Protein 6IZC (pdb70)

Nearest PDB structures (foldseek):
  6izc-assembly2_B  TM=1.003E+00  e=6.088E-53  Vibrio parahaemolyticus
  6izd-assembly1_A  TM=1.001E+00  e=1.916E-51  Vibrio parahaemolyticus
  1g6a-assembly1_A  TM=9.869E-01  e=2.878E-35  Pseudomonas aeruginosa
  8j6y-assembly1_A-2  TM=9.855E-01  e=6.436E-35  Pseudomonas aeruginosa
  4b88-assembly1_A  TM=9.700E-01  e=1.076E-33  synthetic construct

Solvent-accessible surface area: 22459 Å² total; per-residue (Å²): 163,40,68,74,28,0,35,15,6,15,136,28,17,93,15,70,0,0,0,4,14,40,2,19,67,64,109,100,144,72,62,19,88,1,116,60,78,1,9,0,0,13,0,0,2,4,4,1,1,0,5,0,0,19,36,22,62,62,68,169,29,102,77,100,16,72,19,153,4,40,117,221,81,38,40,100,134,5,38,39,0,76,166,31,43,62,92,74,10,92,0,13,67,0,0,67,3,0,0,31,42,12,0,10,8,0,1,15,15,0,0,99,71,16,55,11,21,176,22,0,27,132,21,0,92,88,35,60,8,180,24,0,64,4,50,33,71,5,60,144,1,34,39,13,108,60,78,34,115,97,1,6,0,9,0,27,11,4,3,61,5,5,28,24,0,17,84,68,135,25,2,44,165,116,1,48,49,48,0,75,77,10,0,60,68,4,128,53,0,92,67,0,0,57,65,16,37,36,204,55,21,43,15,0,0,1,4,3,36,9,86,83,8,0,23,0,0,3,0,6,0,44,56,164,147,25,118,26,0,0,1,0,0,0,0,6,65,10,155,50,42,90,94,14,33,25,52,9,0,14,36,0,0,13,40,6,4,68,128,8,148,162,51,177,46,83,81,9,0,34,15,6,15,130,39,19,103,17,57,0,0,0,4,14,38,2,19,67,65,110,102,146,82,64,21,92,1,114,62,77,1,10,0,0,14,0,0,1,4,3,1,1,0,4,0,0,23,31,22,65,59,68,160,30,113,100,112,18,78,18,163,3,43,117,224,79,34,36,103,133,2,48,44,0,67,168,37,38,66,102,72,12,104,0,18,53,0,0,65,3,0,0,24,46,11,0,10,7,0,2,14,14,0,0,98,74,16,56,12,21,178,19,0,27,134,17,0,95,88,34,60,9,181,25,0,59,4,51,36,71,5,57,144,1,34,36,12,111,69,79,36,107,98,1,7,0,9,0,26,11,4,3,62,5,5,28,25,0,18,84,68,136,24,3,38,152,130,5,47,48,51,0,76,78,9,0,60,70,6,128,50,0,95,54,0,0,56,65,14,38,38,203,54,21,42,15,0,0,1,4,3,36,9,88,90,8,0,20,0,0,3,0,7,0,42,56,163,145,24,119,26,0,0,1,0,0,0,0,3,47,9,155,49,41,91,93,14,33,24,52,8,0,14,38,0,0,13,40,5,4,67,130,8,148,163,53

Secondary structure (DSSP, 8-state):
-HHHHHHHHHHHHTSEEEEEEEETTTTEEEEESTTS-EE-GGGGHHHHHHHHHHHHHTTSS-TT-EEE--GGG--SS-TTGGG-TT-EEEHHHHHHHHHHH--HHHHHHHHHHHT-HHHHHHHHHHTT-SS-B--S-TTGGGG--TT--TTEE-HHHHHHHHHHHHHSSSS-HHHHHHHHHHHHT--S-TTTGGGGPPTT-EEEEEEEEETTTEEEEEEEEEETTEEEEEEEEEEES----HHHHHHHHHHHHHHHHHTTTT-/-HHHHHHHHHHHHTSEEEEEEEETTTTEEEEESTTS-EE-GGGGHHHHHHHHHHHHHTTSS-TT-EEE--GGG--SS-TTGGG-TT-EEEHHHHHHHHHHH--HHHHHHHHHHHT-HHHHHHHHHHTT-SS-B--S-TTGGGG--TT--TTEE-HHHHHHHHHHHHHSSSS-HHHHHHHHHHHHT--S-TTTGGGGPPTT-EEEEEEEEETTTEEEEEEEEEETTEEEEEEEEEEES----HHHHHHHHHHHHHHHHHTTTT-

Structure (mmCIF, N/CA/C/O backbone):
data_6IZC
#
_entry.id   6IZC
#
_cell.length_a   40.467
_cell.length_b   97.741
_cell.length_c   65.008
_cell.angle_alpha   90.00
_cell.angle_beta   92.36
_cell.angle_gamma   90.00
#
_symmetry.space_group_name_H-M   'P 1 21 1'
#
loop_
_entity.id
_entity.type
_entity.pdbx_description
1 polymer Beta-lactamase
2 non-polymer 'SULFATE ION'
3 non-polymer 'PENTAETHYLENE GLYCOL'
4 water water
#
loop_
_atom_site.group_PDB
_atom_site.id
_atom_site.type_symbol
_atom_site.label_atom_id
_atom_site.label_alt_id
_atom_site.label_comp_id
_atom_site.label_asym_id
_atom_site.label_entity_id
_atom_site.label_seq_id
_atom_site.pdbx_PDB_ins_code
_atom_site.Cartn_x
_atom_site.Cartn_y
_atom_site.Cartn_z
_atom_site.occupancy
_atom_site.B_iso_or_equiv
_atom_site.auth_seq_id
_atom_site.auth_comp_id
_atom_site.auth_asym_id
_atom_site.auth_atom_id
_atom_site.pdbx_PDB_model_num
ATOM 1 N N . LYS A 1 7 ? -21.081 -21.557 4.124 1.00 39.56 29 LYS A N 1
ATOM 2 C CA . LYS A 1 7 ? -21.438 -20.275 3.519 1.00 38.05 29 LYS A CA 1
ATOM 3 C C . LYS A 1 7 ? -20.825 -19.078 4.266 1.00 37.28 29 LYS A C 1
ATOM 4 O O . LYS A 1 7 ? -21.106 -18.836 5.446 1.00 35.59 29 LYS A O 1
ATOM 10 N N . LEU A 1 8 ? -20.014 -18.325 3.530 1.00 31.08 30 LEU A N 1
ATOM 11 C CA . LEU A 1 8 ? -19.295 -17.138 3.974 1.00 30.08 30 LEU A CA 1
ATOM 12 C C . LEU A 1 8 ? -20.221 -15.997 4.402 1.00 29.86 30 LEU A C 1
ATOM 13 O O . LEU A 1 8 ? -19.945 -15.336 5.410 1.00 27.05 30 LEU A O 1
ATOM 18 N N . ASN A 1 9 ? -21.333 -15.789 3.660 1.00 27.24 31 ASN A N 1
ATOM 19 C CA . ASN A 1 9 ? -22.298 -14.726 3.948 1.00 26.41 31 ASN A CA 1
ATOM 20 C C . ASN A 1 9 ? -22.859 -14.857 5.364 1.00 28.34 31 ASN A C 1
ATOM 21 O O . ASN A 1 9 ? -22.889 -13.874 6.116 1.00 26.18 31 ASN A O 1
ATOM 26 N N . GLU A 1 10 ? -23.319 -16.075 5.717 1.00 25.54 32 GLU A N 1
ATOM 27 C CA . GLU A 1 10 ? -23.873 -16.361 7.036 1.00 24.60 32 GLU A CA 1
ATOM 28 C C . GLU A 1 10 ? -22.828 -16.188 8.132 1.00 24.58 32 GLU A C 1
ATOM 29 O O . GLU A 1 10 ? -23.122 -15.573 9.160 1.00 23.11 32 GLU A O 1
ATOM 35 N N . ASP A 1 11 ? -21.591 -16.678 7.892 1.00 21.64 33 ASP A N 1
ATOM 36 C CA . ASP A 1 11 ? -20.504 -16.539 8.855 1.00 20.71 33 ASP A CA 1
ATOM 37 C C . ASP A 1 11 ? -20.206 -15.074 9.117 1.00 19.94 33 ASP A C 1
ATOM 38 O O . ASP A 1 11 ? -20.167 -14.659 10.269 1.00 19.34 33 ASP A O 1
ATOM 43 N N . ILE A 1 12 ? -20.067 -14.274 8.043 1.00 18.10 34 ILE A N 1
ATOM 44 C CA . ILE A 1 12 ? -19.753 -12.861 8.224 1.00 17.13 34 ILE A CA 1
ATOM 45 C C . ILE A 1 12 ? -20.909 -12.126 8.893 1.00 21.07 34 ILE A C 1
ATOM 46 O O . ILE A 1 12 ? -20.655 -11.296 9.762 1.00 20.61 34 ILE A O 1
ATOM 51 N N . SER A 1 13 ? -22.183 -12.486 8.579 1.00 19.23 35 SER A N 1
ATOM 52 C CA . SER A 1 13 ? -23.294 -11.815 9.248 1.00 19.48 35 SER A CA 1
ATOM 53 C C . SER A 1 13 ? -23.336 -12.116 10.752 1.00 21.19 35 SER A C 1
ATOM 54 O O . SER A 1 13 ? -23.643 -11.227 11.536 1.00 20.35 35 SER A O 1
ATOM 57 N N . LEU A 1 14 ? -22.948 -13.347 11.155 1.00 20.22 36 LEU A N 1
ATOM 58 C CA . LEU A 1 14 ? -22.886 -13.726 12.568 1.00 19.48 36 LEU A CA 1
ATOM 59 C C . LEU A 1 14 ? -21.749 -13.000 13.287 1.00 22.33 36 LEU A C 1
ATOM 60 O O . LEU A 1 14 ? -21.943 -12.505 14.398 1.00 21.38 36 LEU A O 1
ATOM 65 N N . ILE A 1 15 ? -20.577 -12.920 12.639 1.00 19.04 37 ILE A N 1
ATOM 66 C CA . ILE A 1 15 ? -19.411 -12.224 13.181 1.00 18.46 37 ILE A CA 1
ATOM 67 C C . ILE A 1 15 ? -19.775 -10.763 13.341 1.00 21.07 37 ILE A C 1
ATOM 68 O O . ILE A 1 15 ? -19.568 -10.176 14.403 1.00 21.43 37 ILE A O 1
ATOM 73 N N . GLU A 1 16 ? -20.368 -10.182 12.279 1.00 19.88 38 GLU A N 1
ATOM 74 C CA . GLU A 1 16 ? -20.822 -8.807 12.310 1.00 20.12 38 GLU A CA 1
ATOM 75 C C . GLU A 1 16 ? -21.798 -8.539 13.485 1.00 25.86 38 GLU A C 1
ATOM 76 O O . GLU A 1 16 ? -21.613 -7.533 14.169 1.00 27.27 38 GLU A O 1
ATOM 82 N N . LYS A 1 17 ? -22.743 -9.477 13.797 1.00 22.69 39 LYS A N 1
ATOM 83 C CA . LYS A 1 17 ? -23.697 -9.368 14.915 1.00 22.70 39 LYS A CA 1
ATOM 84 C C . LYS A 1 17 ? -23.010 -9.369 16.301 1.00 30.02 39 LYS A C 1
ATOM 85 O O . LYS A 1 17 ? -23.522 -8.767 17.258 1.00 31.33 39 LYS A O 1
ATOM 91 N N . GLN A 1 18 ? -21.872 -10.051 16.408 1.00 27.53 40 GLN A N 1
ATOM 92 C CA . GLN A 1 18 ? -21.126 -10.092 17.667 1.00 27.85 40 GLN A CA 1
ATOM 93 C C . GLN A 1 18 ? -20.447 -8.745 17.923 1.00 34.49 40 GLN A C 1
ATOM 94 O O . GLN A 1 18 ? -20.477 -8.245 19.054 1.00 34.87 40 GLN A O 1
ATOM 100 N N . THR A 1 19 ? -19.866 -8.152 16.859 1.00 32.35 41 THR A N 1
ATOM 101 C CA . THR A 1 19 ? -19.146 -6.871 16.907 1.00 32.75 41 THR A CA 1
ATOM 102 C C . THR A 1 19 ? -20.069 -5.682 17.099 1.00 38.11 41 THR A C 1
ATOM 103 O O . THR A 1 19 ? -19.576 -4.611 17.447 1.00 39.44 41 THR A O 1
ATOM 107 N N . SER A 1 20 ? -21.374 -5.816 16.740 1.00 33.62 42 SER A N 1
ATOM 108 C CA . SER A 1 20 ? -22.359 -4.724 16.751 1.00 32.88 42 SER A CA 1
ATOM 109 C C . SER A 1 20 ? -21.942 -3.574 15.773 1.00 30.92 42 SER A C 1
ATOM 110 O O . SER A 1 20 ? -22.431 -2.440 15.866 1.00 31.19 42 SER A O 1
ATOM 113 N N . GLY A 1 21 ? -21.069 -3.904 14.820 1.00 23.45 43 GLY A N 1
ATOM 114 C CA . GLY A 1 21 ? -20.590 -2.959 13.818 1.00 21.34 43 GLY A CA 1
ATOM 115 C C . GLY A 1 21 ? -20.956 -3.362 12.408 1.00 20.97 43 GLY A C 1
ATOM 116 O O . GLY A 1 21 ? -21.950 -4.067 12.198 1.00 18.99 43 GLY A O 1
ATOM 117 N N . ARG A 1 22 ? -20.176 -2.879 11.429 1.00 15.32 44 ARG A N 1
ATOM 118 C CA . ARG A 1 22 ? -20.394 -3.199 10.015 1.00 13.20 44 ARG A CA 1
ATOM 119 C C . ARG A 1 22 ? -19.103 -3.777 9.460 1.00 11.99 44 ARG A C 1
ATOM 120 O O . ARG A 1 22 ? -17.995 -3.250 9.688 1.00 12.60 44 ARG A O 1
ATOM 128 N N . ILE A 1 23 ? -19.256 -4.848 8.697 1.00 10.77 45 ILE A N 1
ATOM 129 C CA . ILE A 1 23 ? -18.118 -5.512 8.045 1.00 11.23 45 ILE A CA 1
ATOM 130 C C . ILE A 1 23 ? -18.381 -5.509 6.529 1.00 13.82 45 ILE A C 1
ATOM 131 O O . ILE A 1 23 ? -19.506 -5.762 6.080 1.00 13.40 45 ILE A O 1
ATOM 136 N N . GLY A 1 24 ? -17.342 -5.205 5.763 1.00 9.69 46 GLY A N 1
ATOM 137 C CA . GLY A 1 24 ? -17.408 -5.199 4.305 1.00 9.64 46 GLY A CA 1
ATOM 138 C C . GLY A 1 24 ? -16.289 -6.024 3.734 1.00 11.84 46 GLY A C 1
ATOM 139 O O . GLY A 1 24 ? -15.135 -5.894 4.146 1.00 11.83 46 GLY A O 1
ATOM 140 N N . VAL A 1 25 ? -16.626 -6.934 2.820 1.00 10.79 47 VAL A N 1
ATOM 141 C CA . VAL A 1 25 ? -15.633 -7.808 2.224 1.00 10.47 47 VAL A CA 1
ATOM 142 C C . VAL A 1 25 ? -15.824 -7.833 0.722 1.00 12.10 47 VAL A C 1
ATOM 143 O O . VAL A 1 25 ? -16.954 -7.813 0.249 1.00 11.18 47 VAL A O 1
ATOM 147 N N . SER A 1 26 ? -14.729 -7.946 -0.036 1.00 9.91 48 SER A N 1
ATOM 148 C CA . SER A 1 26 ? -14.866 -8.155 -1.479 1.00 9.85 48 SER A CA 1
ATOM 149 C C . SER A 1 26 ? -13.720 -9.033 -1.921 1.00 12.72 48 SER A C 1
ATOM 150 O O . SER A 1 26 ? -12.599 -8.881 -1.427 1.00 10.72 48 SER A O 1
ATOM 153 N N . VAL A 1 27 ? -13.997 -9.962 -2.856 1.00 11.86 49 VAL A N 1
ATOM 154 C CA . VAL A 1 27 ? -12.976 -10.845 -3.402 1.00 10.87 49 VAL A CA 1
ATOM 155 C C . VAL A 1 27 ? -13.175 -10.908 -4.909 1.00 13.75 49 VAL A C 1
ATOM 156 O O . VAL A 1 27 ? -14.303 -11.077 -5.371 1.00 13.49 49 VAL A O 1
ATOM 160 N N . TRP A 1 28 ? -12.092 -10.788 -5.651 1.00 11.17 50 TRP A N 1
ATOM 161 C CA . TRP A 1 28 ? -12.118 -11.019 -7.097 1.00 11.63 50 TRP A CA 1
ATOM 162 C C . TRP A 1 28 ? -10.952 -11.958 -7.396 1.00 13.53 50 TRP A C 1
ATOM 163 O O . TRP A 1 28 ? -9.780 -11.574 -7.315 1.00 12.34 50 TRP A O 1
ATOM 174 N N . ASP A 1 29 ? -11.287 -13.190 -7.745 1.00 13.02 51 ASP A N 1
ATOM 175 C CA . ASP A 1 29 ? -10.299 -14.202 -8.060 1.00 12.80 51 ASP A CA 1
ATOM 176 C C . ASP A 1 29 ? -10.108 -14.168 -9.578 1.00 14.95 51 ASP A C 1
ATOM 177 O O . ASP A 1 29 ? -11.052 -14.496 -10.292 1.00 14.44 51 ASP A O 1
ATOM 182 N N . THR A 1 30 ? -8.917 -13.728 -10.082 1.00 12.98 52 THR A N 1
ATOM 183 C CA . THR A 1 30 ? -8.711 -13.593 -11.539 1.00 13.10 52 THR A CA 1
ATOM 184 C C . THR A 1 30 ? -8.307 -14.910 -12.192 1.00 16.65 52 THR A C 1
ATOM 185 O O . THR A 1 30 ? -8.165 -14.971 -13.420 1.00 16.61 52 THR A O 1
ATOM 189 N N . GLN A 1 31 ? -8.087 -15.951 -11.375 1.00 14.09 53 GLN A N 1
ATOM 190 C CA . GLN A 1 31 ? -7.800 -17.274 -11.926 1.00 14.59 53 GLN A CA 1
ATOM 191 C C . GLN A 1 31 ? -9.125 -17.888 -12.380 1.00 18.69 53 GLN A C 1
ATOM 192 O O . GLN A 1 31 ? -9.215 -18.412 -13.499 1.00 20.67 53 GLN A O 1
ATOM 198 N N . THR A 1 32 ? -10.147 -17.835 -11.500 1.00 16.57 54 THR A N 1
ATOM 199 C CA . THR A 1 32 ? -11.470 -18.427 -11.750 1.00 17.09 54 THR A CA 1
ATOM 200 C C . THR A 1 32 ? -12.458 -17.435 -12.330 1.00 21.93 54 THR A C 1
ATOM 201 O O . THR A 1 32 ? -13.525 -17.852 -12.777 1.00 23.76 54 THR A O 1
ATOM 205 N N . ASP A 1 33 ? -12.150 -16.119 -12.247 1.00 19.51 55 ASP A N 1
ATOM 206 C CA . ASP A 1 33 ? -12.993 -14.985 -12.673 1.00 20.30 55 ASP A CA 1
ATOM 207 C C . ASP A 1 33 ? -14.230 -14.819 -11.753 1.00 26.60 55 ASP A C 1
ATOM 208 O O . ASP A 1 33 ? -15.174 -14.100 -12.078 1.00 30.27 55 ASP A O 1
ATOM 213 N N . GLU A 1 34 ? -14.181 -15.428 -10.575 1.00 19.47 56 GLU A N 1
ATOM 214 C CA . GLU A 1 34 ? -15.262 -15.384 -9.611 1.00 18.12 56 GLU A CA 1
ATOM 215 C C . GLU A 1 34 ? -15.135 -14.135 -8.759 1.00 20.84 56 GLU A C 1
ATOM 216 O O . GLU A 1 34 ? -14.027 -13.782 -8.340 1.00 17.65 56 GLU A O 1
ATOM 222 N N . ARG A 1 35 ? -16.287 -13.503 -8.486 1.00 17.76 57 ARG A N 1
ATOM 223 C CA A ARG A 1 35 ? -16.368 -12.331 -7.625 0.50 17.26 57 ARG A CA 1
ATOM 224 C CA B ARG A 1 35 ? -16.395 -12.315 -7.634 0.50 17.16 57 ARG A CA 1
ATOM 225 C C . ARG A 1 35 ? -17.402 -12.585 -6.553 1.00 21.47 57 ARG A C 1
ATOM 226 O O . ARG A 1 35 ? -18.450 -13.201 -6.820 1.00 20.54 57 ARG A O 1
ATOM 241 N N . TRP A 1 36 ? -17.115 -12.116 -5.341 1.00 16.44 58 TRP A N 1
ATOM 242 C CA . TRP A 1 36 ? -18.037 -12.283 -4.229 1.00 18.40 58 TRP A CA 1
ATOM 243 C C . TRP A 1 36 ? -17.863 -11.063 -3.327 1.00 18.21 58 TRP A C 1
ATOM 244 O O . TRP A 1 36 ? -16.750 -10.537 -3.202 1.00 17.51 58 TRP A O 1
ATOM 255 N N . ASP A 1 37 ? -18.951 -10.618 -2.691 1.00 14.24 59 ASP A N 1
ATOM 256 C CA . ASP A 1 37 ? -18.843 -9.528 -1.724 1.00 12.62 59 ASP A CA 1
ATOM 257 C C . ASP A 1 37 ? -19.900 -9.596 -0.628 1.00 16.01 59 ASP A C 1
ATOM 258 O O . ASP A 1 37 ? -20.942 -10.225 -0.795 1.00 16.03 59 ASP A O 1
ATOM 263 N N . TYR A 1 38 ? -19.609 -8.930 0.488 1.00 13.74 60 TYR A N 1
ATOM 264 C CA . TYR A 1 38 ? -20.513 -8.741 1.618 1.00 13.63 60 TYR A CA 1
ATOM 265 C C . TYR A 1 38 ? -20.466 -7.240 1.889 1.00 14.17 60 TYR A C 1
ATOM 266 O O . TYR A 1 38 ? -19.401 -6.732 2.202 1.00 12.42 60 TYR A O 1
ATOM 275 N N . ARG A 1 39 ? -21.586 -6.520 1.696 1.00 12.68 61 ARG A N 1
ATOM 276 C CA . ARG A 1 39 ? -21.630 -5.044 1.799 1.00 11.33 61 ARG A CA 1
ATOM 277 C C . ARG A 1 39 ? -20.550 -4.408 0.872 1.00 12.25 61 ARG A C 1
ATOM 278 O O . ARG A 1 39 ? -19.992 -3.374 1.202 1.00 12.53 61 ARG A O 1
ATOM 286 N N . GLY A 1 40 ? -20.318 -5.018 -0.296 1.00 12.41 62 GLY A N 1
ATOM 287 C CA . GLY A 1 40 ? -19.275 -4.591 -1.219 1.00 12.02 62 GLY A CA 1
ATOM 288 C C . GLY A 1 40 ? -19.388 -3.188 -1.776 1.00 12.82 62 GLY A C 1
ATOM 289 O O . GLY A 1 40 ? -18.371 -2.590 -2.148 1.00 12.06 62 GLY A O 1
ATOM 290 N N . ASP A 1 41 ? -20.619 -2.652 -1.813 1.00 11.76 63 ASP A N 1
ATOM 291 C CA . ASP A 1 41 ? -20.848 -1.302 -2.331 1.00 11.69 63 ASP A CA 1
ATOM 292 C C . ASP A 1 41 ? -21.172 -0.286 -1.234 1.00 14.00 63 ASP A C 1
ATOM 293 O O . ASP A 1 41 ? -21.525 0.857 -1.551 1.00 15.89 63 ASP A O 1
ATOM 298 N N . GLU A 1 42 ? -21.012 -0.672 0.047 1.00 10.56 64 GLU A N 1
ATOM 299 C CA . GLU A 1 42 ? -21.195 0.276 1.147 1.00 10.73 64 GLU A CA 1
ATOM 300 C C . GLU A 1 42 ? -19.892 1.010 1.427 1.00 12.72 64 GLU A C 1
ATOM 301 O O . GLU A 1 42 ? -18.803 0.453 1.212 1.00 10.90 64 GLU A O 1
ATOM 307 N N . ARG A 1 43 ? -19.996 2.232 1.960 1.00 12.17 65 ARG A N 1
ATOM 308 C CA . ARG A 1 43 ? -18.814 3.021 2.308 1.00 11.33 65 ARG A CA 1
ATOM 309 C C . ARG A 1 43 ? -18.221 2.623 3.634 1.00 13.50 65 ARG A C 1
ATOM 310 O O . ARG A 1 43 ? -18.928 2.387 4.628 1.00 12.79 65 ARG A O 1
ATOM 318 N N . PHE A 1 44 ? -16.880 2.623 3.661 1.00 10.19 66 PHE A N 1
ATOM 319 C CA . PHE A 1 44 ? -16.076 2.389 4.837 1.00 10.66 66 PHE A CA 1
ATOM 320 C C . PHE A 1 44 ? -14.925 3.390 4.817 1.00 13.58 66 PHE A C 1
ATOM 321 O O . PHE A 1 44 ? -14.534 3.818 3.728 1.00 10.60 66 PHE A O 1
ATOM 329 N N . PRO A 1 45 ? -14.332 3.746 5.964 1.00 11.31 67 PRO A N 1
ATOM 330 C CA . PRO A 1 45 ? -13.191 4.678 5.929 1.00 10.81 67 PRO A CA 1
ATOM 331 C C . PRO A 1 45 ? -11.982 4.046 5.275 1.00 13.35 67 PRO A C 1
ATOM 332 O O . PRO A 1 45 ? -11.712 2.854 5.472 1.00 10.49 67 PRO A O 1
ATOM 336 N N . LEU A 1 46 ? -11.256 4.857 4.492 1.00 9.79 68 LEU A N 1
ATOM 337 C CA . LEU A 1 46 ? -10.008 4.413 3.873 1.00 9.70 68 LEU A CA 1
ATOM 338 C C . LEU A 1 46 ? -8.964 4.132 4.928 1.00 10.65 68 LEU A C 1
ATOM 339 O O . LEU A 1 46 ? -8.236 3.139 4.829 1.00 9.09 68 LEU A O 1
ATOM 344 N N . MET A 1 47 ? -8.811 5.045 5.898 1.00 8.55 69 MET A N 1
ATOM 345 C CA . MET A 1 47 ? -7.711 4.939 6.887 1.00 6.36 69 MET A CA 1
ATOM 346 C C . MET A 1 47 ? -6.400 4.878 6.055 1.00 9.99 69 MET A C 1
ATOM 347 O O . MET A 1 47 ? -6.374 5.412 4.925 1.00 9.49 69 MET A O 1
ATOM 352 N N . SER A 1 48 ? -5.341 4.209 6.550 1.00 8.54 70 SER A N 1
ATOM 353 C CA . SER A 1 48 ? -4.088 4.134 5.797 1.00 7.96 70 SER A CA 1
ATOM 354 C C . SER A 1 48 ? -4.148 3.345 4.502 1.00 7.95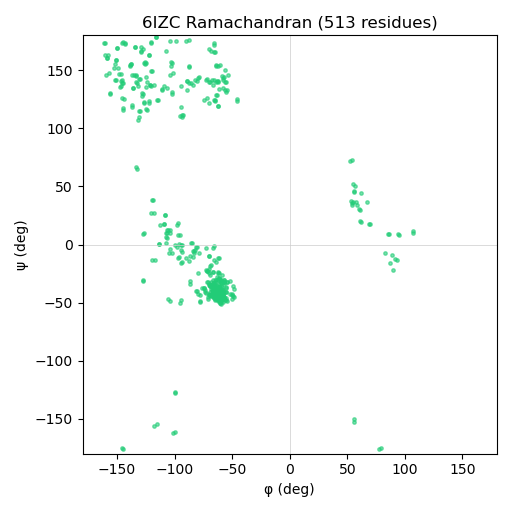 70 SER A C 1
ATOM 355 O O . SER A 1 48 ? -3.158 3.353 3.773 1.00 9.50 70 SER A O 1
ATOM 358 N N . THR A 1 49 ? -5.315 2.729 4.163 1.00 6.69 71 THR A N 1
ATOM 359 C CA . THR A 1 49 ? -5.385 2.036 2.873 1.00 7.14 71 THR A CA 1
ATOM 360 C C . THR A 1 49 ? -5.367 3.081 1.740 1.00 8.67 71 THR A C 1
ATOM 361 O O . THR A 1 49 ? -5.191 2.692 0.590 1.00 9.03 71 THR A O 1
ATOM 365 N N . PHE A 1 50 ? -5.498 4.410 2.053 1.00 7.22 72 PHE A N 1
ATOM 366 C CA . PHE A 1 50 ? -5.386 5.403 0.986 1.00 7.37 72 PHE A CA 1
ATOM 367 C C . PHE A 1 50 ? -3.947 5.487 0.489 1.00 9.60 72 PHE A C 1
ATOM 368 O O . PHE A 1 50 ? -3.747 6.011 -0.603 1.00 9.44 72 PHE A O 1
ATOM 376 N N . LYS A 1 51 ? -2.948 5.115 1.329 1.00 8.11 73 LYS A N 1
ATOM 377 C CA . LYS A 1 51 ? -1.538 5.366 0.978 1.00 6.72 73 LYS A CA 1
ATOM 378 C C . LYS A 1 51 ? -1.148 4.767 -0.377 1.00 11.49 73 LYS A C 1
ATOM 379 O O . LYS A 1 51 ? -0.492 5.429 -1.172 1.00 11.05 73 LYS A O 1
ATOM 385 N N . THR A 1 52 ? -1.685 3.574 -0.699 1.00 6.71 74 THR A N 1
ATOM 386 C CA . THR A 1 52 ? -1.445 2.935 -1.997 1.00 7.04 74 THR A CA 1
ATOM 387 C C . THR A 1 52 ? -1.904 3.862 -3.123 1.00 11.49 74 THR A C 1
ATOM 388 O O . THR A 1 52 ? -1.257 3.935 -4.174 1.00 11.88 74 THR A O 1
ATOM 392 N N . LEU A 1 53 ? -3.055 4.541 -2.903 1.00 7.27 75 LEU A N 1
ATOM 393 C CA . LEU A 1 53 ? -3.689 5.382 -3.923 1.00 7.28 75 LEU A CA 1
ATOM 394 C C . LEU A 1 53 ? -2.949 6.683 -4.107 1.00 10.88 75 LEU A C 1
ATOM 395 O O . LEU A 1 53 ? -2.809 7.144 -5.247 1.00 10.07 75 LEU A O 1
ATOM 400 N N . ALA A 1 54 ? -2.420 7.275 -3.004 1.00 7.91 76 ALA A N 1
ATOM 401 C CA . ALA A 1 54 ? -1.576 8.487 -3.099 1.00 9.22 76 ALA A CA 1
ATOM 402 C C . ALA A 1 54 ? -0.278 8.146 -3.821 1.00 11.28 76 ALA A C 1
ATOM 403 O O . ALA A 1 54 ? 0.171 8.886 -4.710 1.00 9.75 76 ALA A O 1
ATOM 405 N N . CYS A 1 55 ? 0.292 6.985 -3.501 1.00 9.62 77 CYS A N 1
ATOM 406 C CA . CYS A 1 55 ? 1.537 6.570 -4.159 1.00 8.80 77 CYS A CA 1
ATOM 407 C C . CYS A 1 55 ? 1.330 6.199 -5.605 1.00 11.32 77 CYS A C 1
ATOM 408 O O . CYS A 1 55 ? 2.143 6.570 -6.440 1.00 11.38 77 CYS A O 1
ATOM 411 N N . ALA A 1 56 ? 0.155 5.610 -5.945 1.00 8.51 78 ALA A N 1
ATOM 412 C CA . ALA A 1 56 ? -0.145 5.334 -7.357 1.00 9.56 78 ALA A CA 1
ATOM 413 C C . ALA A 1 56 ? -0.309 6.659 -8.116 1.00 10.56 78 ALA A C 1
ATOM 414 O O . ALA A 1 56 ? 0.123 6.748 -9.266 1.00 9.60 78 ALA A O 1
ATOM 416 N N . THR A 1 57 ? -0.945 7.670 -7.487 1.00 8.18 79 THR A N 1
ATOM 417 C CA . THR A 1 57 ? -1.126 8.977 -8.145 1.00 7.58 79 THR A CA 1
ATOM 418 C C . THR A 1 57 ? 0.254 9.555 -8.449 1.00 10.82 79 THR A C 1
ATOM 419 O O . THR A 1 57 ? 0.484 10.041 -9.564 1.00 11.37 79 THR A O 1
ATOM 423 N N . MET A 1 58 ? 1.156 9.549 -7.430 1.00 9.30 80 MET A N 1
ATOM 424 C CA . MET A 1 58 ? 2.525 10.056 -7.581 1.00 8.62 80 MET A CA 1
ATOM 425 C C . MET A 1 58 ? 3.251 9.337 -8.733 1.00 10.70 80 MET A C 1
ATOM 426 O O . MET A 1 58 ? 3.820 9.988 -9.620 1.00 12.02 80 MET A O 1
ATOM 431 N N . LEU A 1 59 ? 3.175 7.993 -8.760 1.00 9.58 81 LEU A N 1
ATOM 432 C CA . LEU A 1 59 ? 3.847 7.244 -9.825 1.00 8.60 81 LEU A CA 1
ATOM 433 C C . LEU A 1 59 ? 3.285 7.597 -11.208 1.00 10.46 81 LEU A C 1
ATOM 434 O O . LEU A 1 59 ? 4.040 7.718 -12.179 1.00 11.23 81 LEU A O 1
ATOM 439 N N . SER A 1 60 ? 1.947 7.711 -11.299 1.00 8.14 82 SER A N 1
ATOM 440 C CA . SER A 1 60 ? 1.310 8.067 -12.587 1.00 9.31 82 SER A CA 1
ATOM 441 C C . SER A 1 60 ? 1.808 9.473 -13.050 1.00 11.02 82 SER A C 1
ATOM 442 O O . SER A 1 60 ? 2.021 9.675 -14.242 1.00 10.56 82 SER A O 1
ATOM 445 N N . ASP A 1 61 ? 2.022 10.423 -12.108 1.00 9.93 83 ASP A N 1
ATOM 446 C CA . ASP A 1 61 ? 2.544 11.761 -12.451 1.00 9.77 83 ASP A CA 1
ATOM 447 C C . ASP A 1 61 ? 3.992 11.637 -12.934 1.00 12.79 83 ASP A C 1
ATOM 448 O O . ASP A 1 61 ? 4.393 12.355 -13.856 1.00 14.50 83 ASP A O 1
ATOM 453 N N . MET A 1 62 ? 4.758 10.694 -12.359 1.00 9.74 84 MET A N 1
ATOM 454 C CA . MET A 1 62 ? 6.134 10.474 -12.815 1.00 9.22 84 MET A CA 1
ATOM 455 C C . MET A 1 62 ? 6.109 9.857 -14.232 1.00 13.05 84 MET A C 1
ATOM 456 O O . MET A 1 62 ? 6.827 10.316 -15.123 1.00 13.61 84 MET A O 1
ATOM 461 N N . ASP A 1 63 ? 5.216 8.880 -14.449 1.00 10.76 85 ASP A N 1
ATOM 462 C CA . ASP A 1 63 ? 5.063 8.255 -15.773 1.00 10.22 85 ASP A CA 1
ATOM 463 C C . ASP A 1 63 ? 4.729 9.256 -16.871 1.00 14.71 85 ASP A C 1
ATOM 464 O O . ASP A 1 63 ? 5.178 9.084 -18.000 1.00 14.49 85 ASP A O 1
ATOM 469 N N . SER A 1 64 ? 3.846 10.238 -16.558 1.00 13.79 86 SER A N 1
ATOM 470 C CA . SER A 1 64 ? 3.341 11.214 -17.525 1.00 13.34 86 SER A CA 1
ATOM 471 C C . SER A 1 64 ? 4.296 12.358 -17.829 1.00 19.05 86 SER A C 1
ATOM 472 O O . SER A 1 64 ? 3.984 13.190 -18.698 1.00 18.89 86 SER A O 1
ATOM 475 N N . GLY A 1 65 ? 5.393 12.436 -17.089 1.00 16.54 87 GLY A N 1
ATOM 476 C CA . GLY A 1 65 ? 6.400 13.480 -17.260 1.00 18.49 87 GLY A CA 1
ATOM 477 C C . GLY A 1 65 ? 6.121 14.750 -16.496 1.00 23.46 87 GLY A C 1
ATOM 478 O O . GLY A 1 65 ? 6.840 15.728 -16.686 1.00 26.17 87 GLY A O 1
ATOM 479 N N . LYS A 1 66 ? 5.101 14.741 -15.608 1.00 18.33 88 LYS A N 1
ATOM 480 C CA . LYS A 1 66 ? 4.652 15.882 -14.815 1.00 19.01 88 LYS A CA 1
ATOM 481 C C . LYS A 1 66 ? 5.336 16.013 -13.461 1.00 20.67 88 LYS A C 1
ATOM 482 O O . LYS A 1 66 ? 5.155 17.032 -12.778 1.00 20.69 88 LYS A O 1
ATOM 488 N N . LEU A 1 67 ? 6.087 14.969 -13.037 1.00 13.18 89 LEU A N 1
ATOM 489 C CA . LEU A 1 67 ? 6.764 14.998 -11.739 1.00 13.30 89 LEU A CA 1
ATOM 490 C C . LEU A 1 67 ? 8.085 14.244 -11.901 1.00 14.69 89 LEU A C 1
ATOM 491 O O . LEU A 1 67 ? 8.078 13.106 -12.388 1.00 13.63 89 LEU A O 1
ATOM 496 N N . ASN A 1 68 ? 9.212 14.864 -11.538 1.00 12.22 90 ASN A N 1
ATOM 497 C CA . ASN A 1 68 ? 10.513 14.218 -11.713 1.00 11.56 90 ASN A CA 1
ATOM 498 C C . ASN A 1 68 ? 10.640 13.009 -10.793 1.00 13.94 90 ASN A C 1
ATOM 499 O O . ASN A 1 68 ? 10.239 13.055 -9.630 1.00 13.68 90 ASN A O 1
ATOM 504 N N . LYS A 1 69 ? 11.180 11.910 -11.340 1.00 13.53 91 LYS A N 1
ATOM 505 C CA . LYS A 1 69 ? 11.413 10.705 -10.539 1.00 14.39 91 LYS A CA 1
ATOM 506 C C . LYS A 1 69 ? 12.263 11.059 -9.297 1.00 17.84 91 LYS A C 1
ATOM 507 O O . LYS A 1 69 ? 12.066 10.453 -8.232 1.00 16.50 91 LYS A O 1
ATOM 513 N N . ASN A 1 70 ? 13.172 12.055 -9.427 1.00 14.33 92 ASN A N 1
ATOM 514 C CA . ASN A 1 70 ? 14.032 12.479 -8.319 1.00 13.60 92 ASN A CA 1
ATOM 515 C C . ASN A 1 70 ? 13.536 13.692 -7.558 1.00 16.50 92 ASN A C 1
ATOM 516 O O . ASN A 1 70 ? 14.338 14.312 -6.853 1.00 17.43 92 ASN A O 1
ATOM 521 N N . ALA A 1 71 ? 12.240 14.039 -7.682 1.00 13.97 93 ALA A N 1
ATOM 522 C CA . ALA A 1 71 ? 11.696 15.207 -6.982 1.00 13.40 93 ALA A CA 1
ATOM 523 C C . ALA A 1 71 ? 11.923 15.051 -5.478 1.00 16.02 93 ALA A C 1
ATOM 524 O O . ALA A 1 71 ? 11.857 13.930 -4.969 1.00 14.59 93 ALA A O 1
ATOM 526 N N . THR A 1 72 ? 12.213 16.156 -4.801 1.00 14.55 94 THR A N 1
ATOM 527 C CA . THR A 1 72 ? 12.438 16.139 -3.349 1.00 14.26 94 THR A CA 1
ATOM 528 C C . THR A 1 72 ? 11.597 17.201 -2.674 1.00 19.69 94 THR A C 1
ATOM 529 O O . THR A 1 72 ? 11.145 18.141 -3.329 1.00 19.73 94 THR A O 1
ATOM 533 N N . ALA A 1 73 ? 11.482 17.107 -1.346 1.00 16.01 95 ALA A N 1
ATOM 534 C CA . ALA A 1 73 ? 10.799 18.093 -0.532 1.00 16.50 95 ALA A CA 1
ATOM 535 C C . ALA A 1 73 ? 11.442 18.042 0.825 1.00 18.54 95 ALA A C 1
ATOM 536 O O . ALA A 1 73 ? 12.045 17.023 1.188 1.00 17.28 95 ALA A O 1
ATOM 538 N N . ARG A 1 74 ? 11.347 19.151 1.569 1.00 15.12 96 ARG A N 1
ATOM 539 C CA . ARG A 1 74 ? 11.990 19.280 2.874 1.00 14.98 96 ARG A CA 1
ATOM 540 C C . ARG A 1 74 ? 11.055 18.928 4.011 1.00 17.91 96 ARG A C 1
ATOM 541 O O . ARG A 1 74 ? 9.897 19.336 4.025 1.00 18.69 96 ARG A O 1
ATOM 549 N N . ILE A 1 75 ? 11.592 18.161 4.972 1.00 14.13 97 ILE A N 1
ATOM 550 C CA A ILE A 1 75 ? 10.888 17.774 6.197 0.50 13.14 97 ILE A CA 1
ATOM 551 C CA B ILE A 1 75 ? 10.911 17.765 6.202 0.50 12.35 97 ILE A CA 1
ATOM 552 C C . ILE A 1 75 ? 11.188 18.825 7.248 1.00 14.40 97 ILE A C 1
ATOM 553 O O . ILE A 1 75 ? 12.343 19.074 7.552 1.00 13.99 97 ILE A O 1
ATOM 562 N N . ASP A 1 76 ? 10.155 19.472 7.753 1.00 12.79 98 ASP A N 1
ATOM 563 C CA . ASP A 1 76 ? 10.331 20.462 8.820 1.00 12.43 98 ASP A CA 1
ATOM 564 C C . ASP A 1 76 ? 9.742 19.836 10.077 1.00 12.43 98 ASP A C 1
ATOM 565 O O . ASP A 1 76 ? 8.649 19.258 10.039 1.00 12.41 98 ASP A O 1
ATOM 570 N N . GLU A 1 77 ? 10.457 19.985 11.189 1.00 11.64 99 GLU A N 1
ATOM 571 C CA . GLU A 1 77 ? 10.052 19.425 12.492 1.00 11.58 99 GLU A CA 1
ATOM 572 C C . GLU A 1 77 ? 8.597 19.754 12.830 1.00 14.88 99 GLU A C 1
ATOM 573 O O . GLU A 1 77 ? 7.831 18.884 13.269 1.00 12.86 99 GLU A O 1
ATOM 579 N N . ARG A 1 78 ? 8.192 21.020 12.598 1.00 12.15 100 ARG A N 1
ATOM 580 C CA . ARG A 1 78 ? 6.831 21.418 12.957 1.00 12.72 100 ARG A CA 1
ATOM 581 C C . ARG A 1 78 ? 5.731 20.733 12.169 1.00 15.47 100 ARG A C 1
ATOM 582 O O . ARG A 1 78 ? 4.564 20.805 12.576 1.00 16.50 100 ARG A O 1
ATOM 590 N N . ASN A 1 79 ? 6.071 20.052 11.053 1.00 12.10 101 ASN A N 1
ATOM 591 C CA . ASN A 1 79 ? 5.085 19.415 10.196 1.00 12.17 101 ASN A CA 1
ATOM 592 C C . ASN A 1 79 ? 4.918 17.943 10.521 1.00 12.51 101 ASN A C 1
ATOM 593 O O . ASN A 1 79 ? 3.996 17.328 9.994 1.00 14.16 101 ASN A O 1
ATOM 598 N N . ILE A 1 80 ? 5.816 17.368 11.365 1.00 9.76 102 ILE A N 1
ATOM 599 C CA . ILE A 1 80 ? 5.784 15.921 11.616 1.00 8.55 102 ILE A CA 1
ATOM 600 C C . ILE A 1 80 ? 4.559 15.529 12.445 1.00 10.37 102 ILE A C 1
ATOM 601 O O . ILE A 1 80 ? 4.360 16.042 13.545 1.00 10.68 102 ILE A O 1
ATOM 606 N N . VAL A 1 81 ? 3.750 14.635 11.880 1.00 9.73 103 VAL A N 1
ATOM 607 C CA . VAL A 1 81 ? 2.533 14.172 12.536 1.00 9.61 103 VAL A CA 1
ATOM 608 C C . VAL A 1 81 ? 2.757 12.829 13.233 1.00 11.53 103 VAL A C 1
ATOM 609 O O . VAL A 1 81 ? 3.837 12.208 13.111 1.00 10.37 103 VAL A O 1
ATOM 613 N N . VAL A 1 82 ? 1.734 12.368 13.952 1.00 10.28 104 VAL A N 1
ATOM 614 C CA . VAL A 1 82 ? 1.748 11.088 14.659 1.00 9.18 104 VAL A CA 1
ATOM 615 C C . VAL A 1 82 ? 2.110 9.945 13.716 1.00 12.12 104 VAL A C 1
ATOM 616 O O . VAL A 1 82 ? 1.756 9.999 12.534 1.00 11.23 104 VAL A O 1
ATOM 620 N N . TRP A 1 83 ? 2.824 8.936 14.257 1.00 11.01 105 TRP A N 1
ATOM 621 C CA . TRP A 1 83 ? 3.256 7.743 13.550 1.00 11.38 105 TRP A CA 1
ATOM 622 C C . TRP A 1 83 ? 4.034 8.091 12.275 1.00 11.07 105 TRP A C 1
ATOM 623 O O . TRP A 1 83 ? 3.561 7.899 11.141 1.00 10.75 105 TRP A O 1
ATOM 634 N N . SER A 1 84 ? 5.270 8.575 12.498 1.00 10.56 106 SER A N 1
ATOM 635 C CA . SER A 1 84 ? 6.179 8.899 11.397 1.00 9.62 106 SER A CA 1
ATOM 636 C C . SER A 1 84 ? 7.537 8.288 11.732 1.00 12.44 106 SER A C 1
ATOM 637 O O . SER A 1 84 ? 8.514 9.012 11.918 1.00 13.57 106 SER A O 1
ATOM 640 N N . PRO A 1 85 ? 7.622 6.942 11.796 1.00 12.19 107 PRO A N 1
ATOM 641 C CA . PRO A 1 85 ? 8.884 6.302 12.229 1.00 11.78 107 PRO A CA 1
ATOM 642 C C . PRO A 1 85 ? 10.090 6.556 11.347 1.00 13.83 107 PRO A C 1
ATOM 643 O O . PRO A 1 85 ? 11.225 6.456 11.818 1.00 14.65 107 PRO A O 1
ATOM 647 N N . VAL A 1 86 ? 9.854 6.891 10.075 1.00 10.08 108 VAL A N 1
ATOM 648 C CA . VAL A 1 86 ? 10.963 7.162 9.182 1.00 11.43 108 VAL A CA 1
ATOM 649 C C . VAL A 1 86 ? 11.233 8.651 9.131 1.00 15.15 108 VAL A C 1
ATOM 650 O O . VAL A 1 86 ? 12.404 9.069 9.237 1.00 15.62 108 VAL A O 1
ATOM 654 N N . MET A 1 87 ? 10.184 9.457 8.894 1.00 13.04 109 MET A N 1
ATOM 655 C CA . MET A 1 87 ? 10.369 10.912 8.684 1.00 13.10 109 MET A CA 1
ATOM 656 C C . MET A 1 87 ? 10.768 11.661 9.918 1.00 16.75 109 MET A C 1
ATOM 657 O O . MET A 1 87 ? 11.309 12.770 9.796 1.00 17.90 109 MET A O 1
ATOM 662 N N . ASP A 1 88 ? 10.507 11.107 11.098 1.00 13.01 110 ASP A N 1
ATOM 663 C CA . ASP A 1 88 ? 10.817 11.881 12.279 1.00 13.50 110 ASP A CA 1
ATOM 664 C C . ASP A 1 88 ? 12.310 11.979 12.542 1.00 17.78 110 ASP A C 1
ATOM 665 O O . ASP A 1 88 ? 12.697 12.740 13.418 1.00 22.02 110 ASP A O 1
ATOM 670 N N . LYS A 1 89 ? 13.134 11.303 11.717 1.00 15.44 111 LYS A N 1
ATOM 671 C CA . LYS A 1 89 ? 14.604 11.383 11.820 1.00 16.11 111 LYS A CA 1
ATOM 672 C C . LYS A 1 89 ? 15.176 12.388 10.817 1.00 21.78 111 LYS A C 1
ATOM 673 O O . LYS A 1 89 ? 16.395 12.619 10.787 1.00 22.47 111 LYS A O 1
ATOM 679 N N . LEU A 1 90 ? 14.312 12.998 10.001 1.00 17.04 112 LEU A N 1
ATOM 680 C CA . LEU A 1 90 ? 14.784 13.815 8.907 1.00 16.43 112 LEU A CA 1
ATOM 681 C C . LEU A 1 90 ? 14.502 15.333 9.005 1.00 16.57 112 LEU A C 1
ATOM 682 O O . LEU A 1 90 ? 14.632 15.976 7.974 1.00 16.17 112 LEU A O 1
ATOM 687 N N . ALA A 1 91 ? 14.165 15.913 10.193 1.00 16.76 113 ALA A N 1
ATOM 688 C CA . ALA A 1 91 ? 13.909 17.373 10.226 1.00 16.87 113 ALA A CA 1
ATOM 689 C C . ALA A 1 91 ? 15.106 18.154 9.655 1.00 18.66 113 ALA A C 1
ATOM 690 O O . ALA A 1 91 ? 16.258 17.854 9.957 1.00 20.61 113 ALA A O 1
ATOM 692 N N . GLY A 1 92 ? 14.816 19.103 8.778 1.00 16.39 114 GLY A N 1
ATOM 693 C CA . GLY A 1 92 ? 15.858 19.931 8.171 1.00 16.28 114 GLY A CA 1
ATOM 694 C C . GLY A 1 92 ? 16.440 19.360 6.898 1.00 21.68 114 GLY A C 1
ATOM 695 O O . GLY A 1 92 ? 17.211 20.043 6.216 1.00 25.22 114 GLY A O 1
ATOM 696 N N . GLN A 1 93 ? 16.093 18.100 6.567 1.00 15.69 115 GLN A N 1
ATOM 697 C CA . GLN A 1 93 ? 16.618 17.426 5.382 1.00 15.18 115 GLN A CA 1
ATOM 698 C C . GLN A 1 93 ? 15.616 17.364 4.222 1.00 18.56 115 GLN A C 1
ATOM 699 O O . GLN A 1 93 ? 14.411 17.375 4.430 1.00 17.64 115 GLN A O 1
ATOM 705 N N . SER A 1 94 ? 16.137 17.286 3.013 1.00 15.80 116 SER A N 1
ATOM 706 C CA . SER A 1 94 ? 15.401 17.101 1.777 1.00 17.51 116 SER A CA 1
ATOM 707 C C . SER A 1 94 ? 15.297 15.572 1.578 1.00 19.26 116 SER A C 1
ATOM 708 O O . SER A 1 94 ? 16.302 14.868 1.743 1.00 20.41 116 SER A O 1
ATOM 711 N N . THR A 1 95 ? 14.105 15.068 1.251 1.00 14.08 117 THR A N 1
ATOM 712 C CA . THR A 1 95 ? 13.866 13.636 0.984 1.00 12.54 117 THR A CA 1
ATOM 713 C C . THR A 1 95 ? 13.229 13.473 -0.393 1.00 13.64 117 THR A C 1
ATOM 714 O O . THR A 1 95 ? 12.464 14.331 -0.823 1.00 13.05 117 THR A O 1
ATOM 718 N N . ARG A 1 96 ? 13.569 12.409 -1.107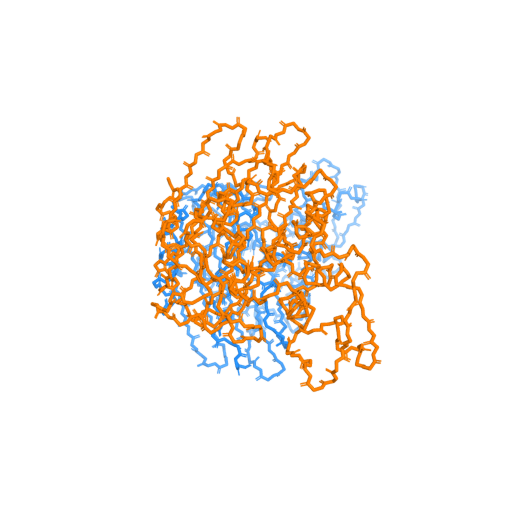 1.00 11.04 118 ARG A N 1
ATOM 719 C CA . ARG A 1 96 ? 12.927 12.161 -2.391 1.00 11.32 118 ARG A CA 1
ATOM 720 C C . ARG A 1 96 ? 11.469 11.787 -2.109 1.00 12.54 118 ARG A C 1
ATOM 721 O O . ARG A 1 96 ? 11.175 11.051 -1.143 1.00 11.36 118 ARG A O 1
ATOM 729 N N . ILE A 1 97 ? 10.554 12.311 -2.960 1.00 13.05 119 ILE A N 1
ATOM 730 C CA . ILE A 1 97 ? 9.141 11.984 -2.841 1.00 12.70 119 ILE A CA 1
ATOM 731 C C . ILE A 1 97 ? 8.977 10.469 -3.006 1.00 14.11 119 ILE A C 1
ATOM 732 O O . ILE A 1 97 ? 8.160 9.843 -2.324 1.00 10.82 119 ILE A O 1
ATOM 737 N N . GLU A 1 98 ? 9.827 9.853 -3.846 1.00 12.29 120 GLU A N 1
ATOM 738 C CA . GLU A 1 98 ? 9.781 8.397 -4.011 1.00 11.92 120 GLU A CA 1
ATOM 739 C C . GLU A 1 98 ? 10.122 7.698 -2.687 1.00 12.61 120 GLU A C 1
ATOM 740 O O . GLU A 1 98 ? 9.500 6.690 -2.328 1.00 13.64 120 GLU A O 1
ATOM 746 N N . HIS A 1 99 ? 11.085 8.274 -1.921 1.00 10.17 121 HIS A N 1
ATOM 747 C CA . HIS A 1 99 ? 11.456 7.695 -0.632 1.00 10.82 121 HIS A CA 1
ATOM 748 C C . HIS A 1 99 ? 10.316 7.853 0.384 1.00 11.72 121 HIS A C 1
ATOM 749 O O . HIS A 1 99 ? 10.119 6.977 1.244 1.00 10.06 121 HIS A O 1
ATOM 756 N N . ALA A 1 100 ? 9.602 8.981 0.304 1.00 10.80 122 ALA A N 1
ATOM 757 C CA . ALA A 1 100 ? 8.425 9.216 1.152 1.00 10.58 122 ALA A CA 1
ATOM 758 C C . ALA A 1 100 ? 7.362 8.171 0.845 1.00 11.21 122 ALA A C 1
ATOM 759 O O . ALA A 1 100 ? 6.805 7.596 1.781 1.00 11.16 122 ALA A O 1
ATOM 761 N N . CYS A 1 101 ? 7.181 7.805 -0.432 1.00 10.58 123 CYS A N 1
ATOM 762 C CA . CYS A 1 101 ? 6.225 6.731 -0.733 1.00 10.92 123 CYS A CA 1
ATOM 763 C C . CYS A 1 101 ? 6.701 5.388 -0.183 1.00 13.82 123 CYS A C 1
ATOM 764 O O . CYS A 1 101 ? 5.921 4.658 0.419 1.00 11.85 123 CYS A O 1
ATOM 767 N N . GLU A 1 102 ? 8.009 5.102 -0.268 1.00 9.76 124 GLU A N 1
ATOM 768 C CA . GLU A 1 102 ? 8.523 3.875 0.334 1.00 8.59 124 GLU A CA 1
ATOM 769 C C . GLU A 1 102 ? 8.187 3.858 1.842 1.00 11.20 124 GLU A C 1
ATOM 770 O O . GLU A 1 102 ? 7.706 2.852 2.334 1.00 10.49 124 GLU A O 1
ATOM 776 N N . ALA A 1 103 ? 8.397 4.977 2.565 1.00 9.55 125 ALA A N 1
ATOM 777 C CA . ALA A 1 103 ? 8.099 5.009 3.990 1.00 9.26 125 ALA A CA 1
ATOM 778 C C . ALA A 1 103 ? 6.610 4.865 4.266 1.00 10.75 125 ALA A C 1
ATOM 779 O O . ALA A 1 103 ? 6.233 4.218 5.247 1.00 10.15 125 ALA A O 1
ATOM 781 N N . ALA A 1 104 ? 5.760 5.495 3.424 1.00 7.51 126 ALA A N 1
ATOM 782 C CA . ALA A 1 104 ? 4.309 5.401 3.612 1.00 8.37 126 ALA A CA 1
ATOM 783 C C . ALA A 1 104 ? 3.831 3.974 3.423 1.00 11.45 126 ALA A C 1
ATOM 784 O O . ALA A 1 104 ? 2.960 3.539 4.163 1.00 11.13 126 ALA A O 1
ATOM 786 N N . MET A 1 105 ? 4.397 3.258 2.429 1.00 8.81 127 MET A N 1
ATOM 787 C CA . MET A 1 105 ? 3.976 1.905 2.106 1.00 8.39 127 MET A CA 1
ATOM 788 C C . MET A 1 105 ? 4.584 0.836 3.009 1.00 10.31 127 MET A C 1
ATOM 789 O O . MET A 1 105 ? 3.908 -0.144 3.333 1.00 11.34 127 MET A O 1
ATOM 794 N N . LEU A 1 106 ? 5.873 0.970 3.357 1.00 9.14 128 LEU A N 1
ATOM 795 C CA . LEU A 1 106 ? 6.478 -0.039 4.211 1.00 8.26 128 LEU A CA 1
ATOM 796 C C . LEU A 1 106 ? 6.109 0.116 5.694 1.00 11.87 128 LEU A C 1
ATOM 797 O O . LEU A 1 106 ? 5.904 -0.868 6.391 1.00 10.86 128 LEU A O 1
ATOM 802 N N . MET A 1 107 ? 6.133 1.360 6.172 1.00 10.27 129 MET A N 1
ATOM 803 C CA . MET A 1 107 ? 5.955 1.669 7.597 1.00 10.41 129 MET A CA 1
ATOM 804 C C . MET A 1 107 ? 4.704 2.431 7.920 1.00 11.64 129 MET A C 1
ATOM 805 O O . MET A 1 107 ? 4.502 2.731 9.094 1.00 11.69 129 MET A O 1
ATOM 810 N N . SER A 1 108 ? 3.860 2.757 6.923 1.00 8.83 130 SER A N 1
ATOM 811 C CA . SER A 1 108 ? 2.631 3.543 7.135 1.00 8.11 130 SER A CA 1
ATOM 812 C C . SER A 1 108 ? 2.961 4.923 7.695 1.00 11.03 130 SER A C 1
ATOM 813 O O . SER A 1 108 ? 2.148 5.520 8.391 1.00 10.73 130 SER A O 1
ATOM 816 N N . ASP A 1 109 ? 4.153 5.447 7.348 1.00 9.95 131 ASP A N 1
ATOM 817 C CA . ASP A 1 109 ? 4.586 6.752 7.865 1.00 8.88 131 ASP A CA 1
ATOM 818 C C . ASP A 1 109 ? 3.628 7.854 7.397 1.00 10.25 131 ASP A C 1
ATOM 819 O O . ASP A 1 109 ? 3.472 8.101 6.202 1.00 10.09 131 ASP A O 1
ATOM 824 N N . ASN A 1 110 ? 2.997 8.522 8.364 1.00 7.58 132 ASN A N 1
ATOM 825 C CA . ASN A 1 110 ? 1.993 9.557 8.066 1.00 6.94 132 ASN A CA 1
ATOM 826 C C . ASN A 1 110 ? 2.587 10.867 7.552 1.00 12.32 132 ASN A C 1
ATOM 827 O O . ASN A 1 110 ? 1.976 11.525 6.705 1.00 11.23 132 ASN A O 1
ATOM 832 N N . THR A 1 111 ? 3.755 11.294 8.091 1.00 9.27 133 THR A N 1
ATOM 833 C CA . THR A 1 111 ? 4.374 12.522 7.556 1.00 9.52 133 THR A CA 1
ATOM 834 C C . THR A 1 111 ? 4.781 12.274 6.101 1.00 11.36 133 THR A C 1
ATOM 835 O O . THR A 1 111 ? 4.642 13.162 5.251 1.00 9.81 133 THR A O 1
ATOM 839 N N . ALA A 1 112 ? 5.314 11.073 5.829 1.00 8.96 134 ALA A N 1
ATOM 840 C CA . ALA A 1 112 ? 5.740 10.695 4.471 1.00 9.33 134 ALA A CA 1
ATOM 841 C C . ALA A 1 112 ? 4.528 10.765 3.560 1.00 10.76 134 ALA A C 1
ATOM 842 O O . ALA A 1 112 ? 4.615 11.350 2.471 1.00 9.85 134 ALA A O 1
ATOM 844 N N . ALA A 1 113 ? 3.377 10.174 3.996 1.00 9.09 135 ALA A N 1
ATOM 845 C CA . ALA A 1 113 ? 2.168 10.231 3.148 1.00 8.98 135 ALA A CA 1
ATOM 846 C C . ALA A 1 113 ? 1.707 11.661 2.910 1.00 10.26 135 ALA A C 1
ATOM 847 O O . ALA A 1 113 ? 1.319 11.995 1.786 1.00 11.27 135 ALA A O 1
ATOM 849 N N . ASN A 1 114 ? 1.733 12.511 3.967 1.00 8.52 136 ASN A N 1
ATOM 850 C CA . ASN A 1 114 ? 1.351 13.905 3.764 1.00 8.63 136 ASN A CA 1
ATOM 851 C C . ASN A 1 114 ? 2.265 14.637 2.789 1.00 13.16 136 ASN A C 1
ATOM 852 O O . ASN A 1 114 ? 1.778 15.472 2.014 1.00 13.55 136 ASN A O 1
ATOM 857 N N . LEU A 1 115 ? 3.579 14.336 2.829 1.00 10.27 137 LEU A N 1
ATOM 858 C CA . LEU A 1 115 ? 4.532 14.958 1.920 1.00 11.24 137 LEU A CA 1
ATOM 859 C C . LEU A 1 115 ? 4.164 14.572 0.466 1.00 11.72 137 LEU A C 1
ATOM 860 O O . LEU A 1 115 ? 4.178 15.421 -0.447 1.00 12.09 137 LEU A O 1
ATOM 865 N N . VAL A 1 116 ? 3.831 13.285 0.250 1.00 9.07 138 VAL A N 1
ATOM 866 C CA . VAL A 1 116 ? 3.447 12.843 -1.086 1.00 8.47 138 VAL A CA 1
ATOM 867 C C . VAL A 1 116 ? 2.169 13.574 -1.503 1.00 11.04 138 VAL A C 1
ATOM 868 O O . VAL A 1 116 ? 2.116 14.115 -2.623 1.00 11.22 138 VAL A O 1
ATOM 872 N N . LEU A 1 117 ? 1.159 13.636 -0.612 1.00 9.51 139 LEU A N 1
ATOM 873 C CA . LEU A 1 117 ? -0.079 14.355 -0.929 1.00 10.11 139 LEU A CA 1
ATOM 874 C C . LEU A 1 117 ? 0.206 15.833 -1.276 1.00 12.11 139 LEU A C 1
ATOM 875 O O . LEU A 1 117 ? -0.302 16.322 -2.291 1.00 12.78 139 LEU A O 1
ATOM 880 N N . ASN A 1 118 ? 1.084 16.501 -0.522 1.00 11.71 140 ASN A N 1
ATOM 881 C CA . ASN A 1 118 ? 1.358 17.921 -0.792 1.00 13.19 140 ASN A CA 1
ATOM 882 C C . ASN A 1 118 ? 2.058 18.103 -2.133 1.00 18.44 140 ASN A C 1
ATOM 883 O O . ASN A 1 118 ? 1.823 19.104 -2.808 1.00 21.86 140 ASN A O 1
ATOM 888 N N . GLU A 1 119 ? 2.847 17.119 -2.558 1.00 12.34 141 GLU A N 1
ATOM 889 C CA . GLU A 1 119 ? 3.573 17.251 -3.815 1.00 12.95 141 GLU A CA 1
ATOM 890 C C . GLU A 1 119 ? 2.754 16.982 -5.057 1.00 17.89 141 GLU A C 1
ATOM 891 O O . GLU A 1 119 ? 3.118 17.446 -6.146 1.00 19.66 141 GLU A O 1
ATOM 897 N N . ILE A 1 120 ? 1.686 16.199 -4.919 1.00 11.91 142 ILE A N 1
ATOM 898 C CA . ILE A 1 120 ? 0.876 15.787 -6.065 1.00 12.13 142 ILE A CA 1
ATOM 899 C C . ILE A 1 120 ? -0.397 16.612 -6.248 1.00 16.07 142 ILE A C 1
ATOM 900 O O . ILE A 1 120 ? -1.150 16.346 -7.178 1.00 17.27 142 ILE A O 1
ATOM 905 N N . GLY A 1 121 ? -0.638 17.589 -5.379 1.00 12.72 143 GLY A N 1
ATOM 906 C CA . GLY A 1 121 ? -1.848 18.384 -5.502 1.00 14.11 143 GLY A CA 1
ATOM 907 C C . GLY A 1 121 ? -2.902 18.103 -4.451 1.00 18.74 143 GLY A C 1
ATOM 908 O O . GLY A 1 121 ? -4.025 18.591 -4.569 1.00 18.19 143 GLY A O 1
ATOM 909 N N . GLY A 1 122 ? -2.537 17.321 -3.430 1.00 14.61 144 GLY A N 1
ATOM 910 C CA . GLY A 1 122 ? -3.394 17.030 -2.289 1.00 15.27 144 GLY A CA 1
ATOM 911 C C . GLY A 1 122 ? -4.463 15.986 -2.505 1.00 16.20 144 GLY A C 1
ATOM 912 O O . GLY A 1 122 ? -4.527 15.335 -3.552 1.00 14.79 144 GLY A O 1
ATOM 913 N N . PRO A 1 123 ? -5.302 15.806 -1.462 1.00 13.01 145 PRO A N 1
ATOM 914 C CA . PRO A 1 123 ? -6.434 14.858 -1.542 1.00 13.03 145 PRO A CA 1
ATOM 915 C C . PRO A 1 123 ? -7.283 15.001 -2.818 1.00 15.09 145 PRO A C 1
ATOM 916 O O . PRO A 1 123 ? -7.690 13.999 -3.403 1.00 15.31 145 PRO A O 1
ATOM 920 N N . LYS A 1 124 ? -7.516 16.240 -3.286 1.00 11.94 146 LYS A N 1
ATOM 921 C CA . LYS A 1 124 ? -8.309 16.478 -4.496 1.00 13.14 146 LYS A CA 1
ATOM 922 C C . LYS A 1 124 ? -7.672 15.804 -5.701 1.00 15.37 146 LYS A C 1
ATOM 923 O O . LYS A 1 124 ? -8.388 15.302 -6.579 1.00 13.43 146 LYS A O 1
ATOM 929 N N . ALA A 1 125 ? -6.319 15.838 -5.774 1.00 12.46 147 ALA A N 1
ATOM 930 C CA . ALA A 1 125 ? -5.619 15.234 -6.899 1.00 12.90 147 ALA A CA 1
ATOM 931 C C . ALA A 1 125 ? -5.706 13.703 -6.891 1.00 13.35 147 ALA A C 1
ATOM 932 O O . ALA A 1 125 ? -5.771 13.109 -7.970 1.00 13.38 147 ALA A O 1
ATOM 934 N N . VAL A 1 126 ? -5.706 13.076 -5.712 1.00 10.64 148 VAL A N 1
ATOM 935 C CA . VAL A 1 126 ? -5.846 11.624 -5.627 1.00 9.57 148 VAL A CA 1
ATOM 936 C C . VAL A 1 126 ? -7.250 11.242 -6.095 1.00 10.49 148 VAL A C 1
ATOM 937 O O . VAL A 1 126 ? -7.397 10.284 -6.869 1.00 10.71 148 VAL A O 1
ATOM 941 N N . THR A 1 127 ? -8.287 11.985 -5.654 1.00 9.06 149 THR A N 1
ATOM 942 C CA . THR A 1 127 ? -9.673 11.709 -6.059 1.00 8.35 149 THR A CA 1
ATOM 943 C C . THR A 1 127 ? -9.782 11.844 -7.585 1.00 12.14 149 THR A C 1
ATOM 944 O O . THR A 1 127 ? -10.372 10.980 -8.228 1.00 11.90 149 THR A O 1
ATOM 948 N N . LEU A 1 128 ? -9.190 12.903 -8.157 1.00 11.18 150 LEU A N 1
ATOM 949 C CA . LEU A 1 128 ? -9.246 13.080 -9.617 1.00 12.33 150 LEU A CA 1
ATOM 950 C C . LEU A 1 128 ? -8.567 11.895 -10.333 1.00 13.00 150 LEU A C 1
ATOM 951 O O . LEU A 1 128 ? -9.104 11.405 -11.330 1.00 13.76 150 LEU A O 1
ATOM 956 N N . PHE A 1 129 ? -7.408 11.427 -9.807 1.00 8.94 151 PHE A N 1
ATOM 957 C CA . PHE A 1 129 ? -6.725 10.268 -10.390 1.00 10.24 151 PHE A CA 1
ATOM 958 C C . PHE A 1 129 ? -7.646 9.050 -10.342 1.00 12.36 151 PHE A C 1
ATOM 959 O O . PHE A 1 129 ? -7.794 8.343 -11.339 1.00 10.30 151 PHE A O 1
ATOM 967 N N . LEU A 1 130 ? -8.280 8.816 -9.193 1.00 9.87 152 LEU A N 1
ATOM 968 C CA . LEU A 1 130 ? -9.199 7.693 -9.060 1.00 9.66 152 LEU A CA 1
ATOM 969 C C . LEU A 1 130 ? -10.332 7.733 -10.077 1.00 12.23 152 LEU A C 1
ATOM 970 O O . LEU A 1 130 ? -10.609 6.722 -10.744 1.00 11.95 152 LEU A O 1
ATOM 975 N N . ARG A 1 131 ? -10.947 8.919 -10.267 1.00 10.44 153 ARG A N 1
ATOM 976 C CA . ARG A 1 131 ? -12.015 9.043 -11.270 1.00 11.26 153 ARG A CA 1
ATOM 977 C C . ARG A 1 131 ? -11.470 8.764 -12.678 1.00 13.41 153 ARG A C 1
ATOM 978 O O . ARG A 1 131 ? -12.167 8.147 -13.490 1.00 14.58 153 ARG A O 1
ATOM 986 N N . SER A 1 132 ? -10.215 9.183 -12.946 1.00 11.56 154 SER A N 1
ATOM 987 C CA . SER A 1 132 ? -9.607 8.988 -14.272 1.00 11.84 154 SER A CA 1
ATOM 988 C C . SER A 1 132 ? -9.374 7.513 -14.603 1.00 14.34 154 SER A C 1
ATOM 989 O O . SER A 1 132 ? -9.271 7.170 -15.783 1.00 15.20 154 SER A O 1
ATOM 992 N N . ILE A 1 133 ? -9.267 6.651 -13.575 1.00 11.61 155 ILE A N 1
ATOM 993 C CA . ILE A 1 133 ? -9.032 5.229 -13.780 1.00 10.52 155 ILE A CA 1
ATOM 994 C C . ILE A 1 133 ? -10.303 4.380 -13.511 1.00 15.32 155 ILE A C 1
ATOM 995 O O . ILE A 1 133 ? -10.233 3.151 -13.461 1.00 15.36 155 ILE A O 1
ATOM 1000 N N . GLY A 1 134 ? -11.444 5.035 -13.404 1.00 12.46 156 GLY A N 1
ATOM 1001 C CA . GLY A 1 134 ? -12.713 4.338 -13.347 1.00 11.71 156 GLY A CA 1
ATOM 1002 C C . GLY A 1 134 ? -13.257 4.043 -11.971 1.00 16.20 156 GLY A C 1
ATOM 1003 O O . GLY A 1 134 ? -14.269 3.334 -11.859 1.00 18.60 156 GLY A O 1
ATOM 1004 N N . ASP A 1 135 ? -12.625 4.599 -10.927 1.00 10.98 157 ASP A N 1
ATOM 1005 C CA . ASP A 1 135 ? -13.157 4.444 -9.581 1.00 11.07 157 ASP A CA 1
ATOM 1006 C C . ASP A 1 135 ? -14.014 5.650 -9.314 1.00 15.13 157 ASP A C 1
ATOM 1007 O O . ASP A 1 135 ? -13.486 6.743 -9.116 1.00 14.75 157 ASP A O 1
ATOM 1012 N N . LYS A 1 136 ? -15.345 5.437 -9.262 1.00 14.20 158 LYS A N 1
ATOM 1013 C CA . LYS A 1 136 ? -16.326 6.499 -9.048 1.00 15.60 158 LYS A CA 1
ATOM 1014 C C . LYS A 1 136 ? -16.717 6.668 -7.587 1.00 17.43 158 LYS A C 1
ATOM 1015 O O . LYS A 1 136 ? -17.497 7.568 -7.276 1.00 19.87 158 LYS A O 1
ATOM 1021 N N . ALA A 1 137 ? -16.225 5.797 -6.704 1.00 12.61 159 ALA A N 1
ATOM 1022 C CA . ALA A 1 137 ? -16.660 5.777 -5.308 1.00 10.98 159 ALA A CA 1
ATOM 1023 C C . ALA A 1 137 ? -15.668 6.338 -4.320 1.00 13.42 159 ALA A C 1
ATOM 1024 O O . ALA A 1 137 ? -16.037 7.151 -3.477 1.00 14.67 159 ALA A O 1
ATOM 1026 N N . THR A 1 138 ? -14.409 5.926 -4.434 1.00 9.37 160 THR A N 1
ATOM 1027 C CA . THR A 1 138 ? -13.389 6.305 -3.476 1.00 9.01 160 THR A CA 1
ATOM 1028 C C . THR A 1 138 ? -13.130 7.798 -3.487 1.00 12.66 160 THR A C 1
ATOM 1029 O O . THR A 1 138 ? -13.071 8.414 -4.557 1.00 11.58 160 THR A O 1
ATOM 1033 N N . ARG A 1 139 ? -12.943 8.380 -2.295 1.00 9.68 161 ARG A N 1
ATOM 1034 C CA . ARG A 1 139 ? -12.615 9.798 -2.245 1.00 9.55 161 ARG A CA 1
ATOM 1035 C C . ARG A 1 139 ? -11.702 10.061 -1.077 1.00 12.09 161 ARG A C 1
ATOM 1036 O O . ARG A 1 139 ? -11.920 9.558 0.036 1.00 10.85 161 ARG A O 1
ATOM 1044 N N . LEU A 1 140 ? -10.672 10.866 -1.335 1.00 9.64 162 LEU A N 1
ATOM 1045 C CA . LEU A 1 140 ? -9.759 11.321 -0.299 1.00 9.27 162 LEU A CA 1
ATOM 1046 C C . LEU A 1 140 ? -10.026 12.819 -0.143 1.00 11.00 162 LEU A C 1
ATOM 1047 O O . LEU A 1 140 ? -10.098 13.560 -1.133 1.00 12.73 162 LEU A O 1
ATOM 1052 N N . ASP A 1 141 ? -10.164 13.268 1.114 1.00 9.74 163 ASP A N 1
ATOM 1053 C CA . ASP A 1 141 ? -10.539 14.638 1.426 1.00 10.29 163 ASP A CA 1
ATOM 1054 C C . ASP A 1 141 ? -9.627 15.358 2.391 1.00 14.18 163 ASP A C 1
ATOM 1055 O O . ASP A 1 141 ? -9.531 16.577 2.326 1.00 14.07 163 ASP A O 1
ATOM 1060 N N . ARG A 1 142 ? -8.991 14.618 3.318 1.00 11.01 164 ARG A N 1
ATOM 1061 C CA . ARG A 1 142 ? -8.166 15.246 4.337 1.00 11.74 164 ARG A CA 1
ATOM 1062 C C . ARG A 1 142 ? -6.791 14.594 4.384 1.00 13.41 164 ARG A C 1
ATOM 1063 O O . ARG A 1 142 ? -6.564 13.548 3.762 1.00 12.06 164 ARG A O 1
ATOM 1071 N N . LEU A 1 143 ? -5.886 15.221 5.126 1.00 11.35 165 LEU A N 1
ATOM 1072 C CA . LEU A 1 143 ? -4.536 14.723 5.359 1.00 10.13 165 LEU A CA 1
ATOM 1073 C C . LEU A 1 143 ? -4.521 13.838 6.603 1.00 12.52 165 LEU A C 1
ATOM 1074 O O . LEU A 1 143 ? -5.512 13.748 7.321 1.00 12.44 165 LEU A O 1
ATOM 1079 N N . GLU A 1 144 ? -3.373 13.224 6.881 1.00 10.30 166 GLU A N 1
ATOM 1080 C CA . GLU A 1 144 ? -3.176 12.468 8.111 1.00 9.97 166 GLU A CA 1
ATOM 1081 C C . GLU A 1 144 ? -2.895 13.498 9.216 1.00 12.14 166 GLU A C 1
ATOM 1082 O O . GLU A 1 144 ? -2.190 14.477 8.968 1.00 12.55 166 GLU A O 1
ATOM 1088 N N . PRO A 1 145 ? -3.375 13.273 10.450 1.00 11.31 167 PRO A N 1
ATOM 1089 C CA . PRO A 1 145 ? -4.187 12.126 10.914 1.00 10.67 167 PRO A CA 1
ATOM 1090 C C . PRO A 1 145 ? -5.697 12.377 10.863 1.00 12.40 167 PRO A C 1
ATOM 1091 O O . PRO A 1 145 ? -6.430 11.493 11.268 1.00 11.99 167 PRO A O 1
ATOM 1095 N N . ARG A 1 146 ? -6.165 13.554 10.432 1.00 11.71 168 ARG A N 1
ATOM 1096 C CA . ARG A 1 146 ? -7.619 13.837 10.482 1.00 13.02 168 ARG A CA 1
ATOM 1097 C C . ARG A 1 146 ? -8.481 12.830 9.727 1.00 14.76 168 ARG A C 1
ATOM 1098 O O . ARG A 1 146 ? -9.623 12.578 10.129 1.00 15.14 168 ARG A O 1
ATOM 1106 N N . LEU A 1 147 ? -7.964 12.268 8.634 1.00 11.12 169 LEU A N 1
ATOM 1107 C CA . LEU A 1 147 ? -8.723 11.297 7.842 1.00 11.01 169 LEU A CA 1
ATOM 1108 C C . LEU A 1 147 ? -9.085 10.018 8.631 1.00 13.04 169 LEU A C 1
ATOM 1109 O O . LEU A 1 147 ? -9.915 9.226 8.159 1.00 13.04 169 LEU A O 1
ATOM 1114 N N . ASN A 1 148 ? -8.492 9.811 9.816 1.00 12.97 170 ASN A N 1
ATOM 1115 C CA . ASN A 1 148 ? -8.799 8.617 10.625 1.00 13.09 170 ASN A CA 1
ATOM 1116 C C . ASN A 1 148 ? -10.075 8.766 11.425 1.00 14.13 170 ASN A C 1
ATOM 1117 O O . ASN A 1 148 ? -10.442 7.820 12.130 1.00 13.88 170 ASN A O 1
ATOM 1122 N N . GLU A 1 149 ? -10.743 9.940 11.357 1.00 12.27 171 GLU A N 1
ATOM 1123 C CA . GLU A 1 149 ? -11.965 10.237 12.123 1.00 12.67 171 GLU A CA 1
ATOM 1124 C C . GLU A 1 149 ? -13.028 9.137 11.996 1.00 15.08 171 GLU A C 1
ATOM 1125 O O . GLU A 1 149 ? -13.641 8.757 12.996 1.00 12.56 171 GLU A O 1
ATOM 1131 N N . ALA A 1 150 ? -13.276 8.683 10.758 1.00 13.98 172 ALA A N 1
ATOM 1132 C CA . ALA A 1 150 ? -14.184 7.571 10.443 1.00 13.65 172 ALA A CA 1
ATOM 1133 C C . ALA A 1 150 ? -15.584 7.739 11.030 1.00 16.00 172 ALA A C 1
ATOM 1134 O O . ALA A 1 150 ? -16.188 6.764 11.491 1.00 15.31 172 ALA A O 1
ATOM 1136 N N . LYS A 1 151 ? -16.101 8.970 11.037 1.00 13.67 173 LYS A N 1
ATOM 1137 C CA . LYS A 1 151 ? -17.419 9.218 11.608 1.00 12.73 173 LYS A CA 1
ATOM 1138 C C . LYS A 1 151 ? -18.487 8.482 10.794 1.00 16.36 173 LYS A C 1
ATOM 1139 O O . LYS A 1 151 ? -18.531 8.641 9.569 1.00 14.73 173 LYS A O 1
ATOM 1145 N N . PRO A 1 152 ? -19.379 7.687 11.438 1.00 14.08 174 PRO A N 1
ATOM 1146 C CA . PRO A 1 152 ? -20.425 6.987 10.662 1.00 14.04 174 PRO A CA 1
ATOM 1147 C C . PRO A 1 152 ? -21.270 7.964 9.829 1.00 15.97 174 PRO A C 1
ATOM 1148 O O . PRO A 1 152 ? -21.666 9.030 10.323 1.00 15.08 174 PRO A O 1
ATOM 1152 N N . GLY A 1 153 ? -21.479 7.632 8.571 1.00 13.63 175 GLY A N 1
ATOM 1153 C CA . GLY A 1 153 ? -22.273 8.479 7.684 1.00 13.68 175 GLY A CA 1
ATOM 1154 C C . GLY A 1 153 ? -21.467 9.532 6.946 1.00 14.93 175 GLY A C 1
ATOM 1155 O O . GLY A 1 153 ? -21.918 10.042 5.924 1.00 15.05 175 GLY A O 1
ATOM 1156 N N . ASP A 1 154 ? -20.286 9.896 7.461 1.00 11.61 176 ASP A N 1
ATOM 1157 C CA . ASP A 1 154 ? -19.431 10.874 6.797 1.00 10.88 176 ASP A CA 1
ATOM 1158 C C . ASP A 1 154 ? -18.822 10.235 5.542 1.00 14.29 176 ASP A C 1
ATOM 1159 O O . ASP A 1 154 ? -18.290 9.120 5.606 1.00 12.73 176 ASP A O 1
ATOM 1164 N N . LYS A 1 155 ? -18.992 10.893 4.380 1.00 11.34 177 LYS A N 1
ATOM 1165 C CA . LYS A 1 155 ? -18.448 10.336 3.131 1.00 10.20 177 LYS A CA 1
ATOM 1166 C C . LYS A 1 155 ? -16.985 10.743 2.893 1.00 12.19 177 LYS A C 1
ATOM 1167 O O . LYS A 1 155 ? -16.326 10.191 2.010 1.00 11.65 177 LYS A O 1
ATOM 1173 N N . ARG A 1 156 ? -16.465 11.674 3.686 1.00 10.24 178 ARG A N 1
ATOM 1174 C CA . ARG A 1 156 ? -15.072 12.069 3.490 1.00 9.42 178 ARG A CA 1
ATOM 1175 C C . ARG A 1 156 ? -14.130 10.886 3.741 1.00 11.27 178 ARG A C 1
ATOM 1176 O O . ARG A 1 156 ? -14.341 10.114 4.704 1.00 10.20 178 ARG A O 1
ATOM 1184 N N . ASP A 1 157 ? -13.063 10.755 2.906 1.00 9.43 179 ASP A N 1
ATOM 1185 C CA . ASP A 1 157 ? -12.032 9.735 3.135 1.00 8.16 179 ASP A CA 1
ATOM 1186 C C . ASP A 1 157 ? -12.616 8.329 3.225 1.00 11.09 179 ASP A C 1
ATOM 1187 O O . ASP A 1 157 ? -12.273 7.549 4.139 1.00 8.75 179 ASP A O 1
ATOM 1192 N N . THR A 1 158 ? -13.510 8.011 2.273 1.00 9.74 180 THR A N 1
ATOM 1193 C CA . THR A 1 158 ? -14.120 6.685 2.223 1.00 8.96 180 THR A CA 1
ATOM 1194 C C . THR A 1 158 ? -13.884 5.977 0.913 1.00 11.06 180 THR A C 1
ATOM 1195 O O . THR A 1 158 ? -13.528 6.574 -0.097 1.00 10.59 180 THR A O 1
ATOM 1199 N N . THR A 1 159 ? -14.111 4.677 0.947 1.00 9.06 181 THR A N 1
ATOM 1200 C CA . THR A 1 159 ? -14.075 3.816 -0.224 1.00 9.19 181 THR A CA 1
ATOM 1201 C C . THR A 1 159 ? -15.136 2.737 -0.017 1.00 10.93 181 THR A C 1
ATOM 1202 O O . THR A 1 159 ? -15.899 2.804 0.952 1.00 11.34 181 THR A O 1
ATOM 1206 N N . THR A 1 160 ? -15.209 1.765 -0.937 1.00 9.85 182 THR A N 1
ATOM 1207 C CA . THR A 1 160 ? -16.072 0.614 -0.731 1.00 10.30 182 THR A CA 1
ATOM 1208 C C . THR A 1 160 ? -15.200 -0.621 -0.909 1.00 12.05 182 THR A C 1
ATOM 1209 O O . THR A 1 160 ? -14.165 -0.561 -1.598 1.00 10.81 182 THR A O 1
ATOM 1213 N N . PRO A 1 161 ? -15.572 -1.777 -0.329 1.00 9.76 183 PRO A N 1
ATOM 1214 C CA . PRO A 1 161 ? -14.729 -2.957 -0.501 1.00 8.91 183 PRO A CA 1
ATOM 1215 C C . PRO A 1 161 ? -14.577 -3.319 -1.990 1.00 11.68 183 PRO A C 1
ATOM 1216 O O . PRO A 1 161 ? -13.472 -3.648 -2.440 1.00 11.75 183 PRO A O 1
ATOM 1220 N N . ASN A 1 162 ? -15.672 -3.219 -2.762 1.00 11.30 184 ASN A N 1
ATOM 1221 C CA . ASN A 1 162 ? -15.615 -3.500 -4.201 1.00 10.62 184 ASN A CA 1
ATOM 1222 C C . ASN A 1 162 ? -14.707 -2.496 -4.942 1.00 11.63 184 ASN A C 1
ATOM 1223 O O . ASN A 1 162 ? -13.946 -2.899 -5.833 1.00 12.31 184 ASN A O 1
ATOM 1228 N N . ALA A 1 163 ? -14.794 -1.196 -4.594 1.00 9.46 185 ALA A N 1
ATOM 1229 C CA . ALA A 1 163 ? -13.984 -0.185 -5.275 1.00 9.46 185 ALA A CA 1
ATOM 1230 C C . ALA A 1 163 ? -12.505 -0.425 -5.027 1.00 9.56 185 ALA A C 1
ATOM 1231 O O . ALA A 1 163 ? -11.725 -0.327 -5.967 1.00 9.98 185 ALA A O 1
ATOM 1233 N N . MET A 1 164 ? -12.109 -0.808 -3.797 1.00 8.71 186 MET A N 1
ATOM 1234 C CA . MET A 1 164 ? -10.678 -1.039 -3.555 1.00 8.29 186 MET A CA 1
ATOM 1235 C C . MET A 1 164 ? -10.175 -2.245 -4.350 1.00 11.09 186 MET A C 1
ATOM 1236 O O . MET A 1 164 ? -9.050 -2.229 -4.839 1.00 10.49 186 MET A O 1
ATOM 1241 N N . VAL A 1 165 ? -10.969 -3.316 -4.425 1.00 9.19 187 VAL A N 1
ATOM 1242 C CA . VAL A 1 165 ? -10.614 -4.507 -5.209 1.00 8.95 187 VAL A CA 1
ATOM 1243 C C . VAL A 1 165 ? -10.463 -4.115 -6.681 1.00 12.59 187 VAL A C 1
ATOM 1244 O O . VAL A 1 165 ? -9.452 -4.460 -7.294 1.00 10.99 187 VAL A O 1
ATOM 1248 N N . ASN A 1 166 ? -11.463 -3.415 -7.237 1.00 11.64 188 ASN A N 1
ATOM 1249 C CA . ASN A 1 166 ? -11.438 -3.018 -8.642 1.00 11.15 188 ASN A CA 1
ATOM 1250 C C . ASN A 1 166 ? -10.251 -2.090 -8.946 1.00 11.70 188 ASN A C 1
ATOM 1251 O O . ASN A 1 166 ? -9.577 -2.272 -9.961 1.00 13.04 188 ASN A O 1
ATOM 1256 N N . THR A 1 167 ? -9.999 -1.095 -8.081 1.00 8.36 189 THR A N 1
ATOM 1257 C CA . THR A 1 167 ? -8.895 -0.172 -8.258 1.00 8.39 189 THR A CA 1
ATOM 1258 C C . THR A 1 167 ? -7.560 -0.880 -8.144 1.00 10.46 189 THR A C 1
ATOM 1259 O O . THR A 1 167 ? -6.646 -0.558 -8.917 1.00 10.12 189 THR A O 1
ATOM 1263 N N . LEU A 1 168 ? -7.412 -1.820 -7.170 1.00 8.25 190 LEU A N 1
ATOM 1264 C CA . LEU A 1 168 ? -6.112 -2.486 -7.063 1.00 7.67 190 LEU A CA 1
ATOM 1265 C C . LEU A 1 168 ? -5.848 -3.315 -8.332 1.00 10.17 190 LEU A C 1
ATOM 1266 O O . LEU A 1 168 ? -4.708 -3.358 -8.817 1.00 11.03 190 LEU A O 1
ATOM 1271 N N . HIS A 1 169 ? -6.874 -3.978 -8.839 1.00 8.94 191 HIS A N 1
ATOM 1272 C CA . HIS A 1 169 ? -6.733 -4.750 -10.073 1.00 9.24 191 HIS A CA 1
ATOM 1273 C C . HIS A 1 169 ? -6.347 -3.811 -11.241 1.00 11.40 191 HIS A C 1
ATOM 1274 O O . HIS A 1 169 ? -5.463 -4.153 -12.036 1.00 12.15 191 HIS A O 1
ATOM 1281 N N . THR A 1 170 ? -7.001 -2.631 -11.348 1.00 9.67 192 THR A N 1
ATOM 1282 C CA . THR A 1 170 ? -6.663 -1.656 -12.395 1.00 9.05 192 THR A CA 1
ATOM 1283 C C . THR A 1 170 ? -5.184 -1.259 -12.260 1.00 10.67 192 THR A C 1
ATOM 1284 O O . THR A 1 170 ? -4.464 -1.227 -13.258 1.00 10.58 192 THR A O 1
ATOM 1288 N N . LEU A 1 171 ? -4.737 -0.951 -11.037 1.00 9.22 193 LEU A N 1
ATOM 1289 C CA . LEU A 1 171 ? -3.350 -0.524 -10.841 1.00 9.53 193 LEU A CA 1
ATOM 1290 C C . LEU A 1 171 ? -2.349 -1.609 -11.175 1.00 12.69 193 LEU A C 1
ATOM 1291 O O . LEU A 1 171 ? -1.288 -1.327 -11.712 1.00 13.68 193 LEU A O 1
ATOM 1296 N N . MET A 1 172 ? -2.661 -2.850 -10.830 1.00 9.46 194 MET A N 1
ATOM 1297 C CA . MET A 1 172 ? -1.717 -3.946 -11.025 1.00 8.72 194 MET A CA 1
ATOM 1298 C C . MET A 1 172 ? -1.745 -4.602 -12.361 1.00 12.45 194 MET A C 1
ATOM 1299 O O . MET A 1 172 ? -0.694 -5.112 -12.791 1.00 13.68 194 MET A O 1
ATOM 1304 N N . GLU A 1 173 ? -2.926 -4.644 -13.014 1.00 10.05 195 GLU A N 1
ATOM 1305 C CA . GLU A 1 173 ? -3.041 -5.404 -14.258 1.00 10.77 195 GLU A CA 1
ATOM 1306 C C . GLU A 1 173 ? -3.443 -4.613 -15.489 1.00 14.54 195 GLU A C 1
ATOM 1307 O O . GLU A 1 173 ? -3.350 -5.139 -16.613 1.00 16.81 195 GLU A O 1
ATOM 1313 N N . ASP A 1 174 ? -3.917 -3.390 -15.302 1.00 12.55 196 ASP A N 1
ATOM 1314 C CA . ASP A 1 174 ? -4.282 -2.547 -16.441 1.00 11.55 196 ASP A CA 1
ATOM 1315 C C . ASP A 1 174 ? -3.147 -1.566 -16.712 1.00 14.43 196 ASP A C 1
ATOM 1316 O O . ASP A 1 174 ? -2.001 -1.859 -16.341 1.00 14.15 196 ASP A O 1
ATOM 1321 N N . ASN A 1 175 ? -3.425 -0.474 -17.442 1.00 11.75 197 ASN A N 1
ATOM 1322 C CA . ASN A 1 175 ? -2.398 0.470 -17.850 1.00 13.02 197 ASN A CA 1
ATOM 1323 C C . ASN A 1 175 ? -2.490 1.806 -17.107 1.00 16.16 197 ASN A C 1
ATOM 1324 O O . ASN A 1 175 ? -1.978 2.806 -17.600 1.00 15.17 197 ASN A O 1
ATOM 1329 N N . ALA A 1 176 ? -3.068 1.821 -15.889 1.00 12.17 198 ALA A N 1
ATOM 1330 C CA . ALA A 1 176 ? -3.111 3.022 -15.064 1.00 11.64 198 ALA A CA 1
ATOM 1331 C C . ALA A 1 176 ? -1.676 3.483 -14.746 1.00 14.74 198 ALA A C 1
ATOM 1332 O O . ALA A 1 176 ? -1.427 4.686 -14.580 1.00 13.04 198 ALA A O 1
ATOM 1334 N N . LEU A 1 177 ? -0.757 2.517 -14.642 1.00 10.13 199 LEU A N 1
ATOM 1335 C CA . LEU A 1 177 ? 0.656 2.744 -14.324 1.00 9.45 199 LEU A CA 1
ATOM 1336 C C . LEU A 1 177 ? 1.522 2.105 -15.396 1.00 12.63 199 LEU A C 1
ATOM 1337 O O . LEU A 1 177 ? 1.124 1.120 -16.000 1.00 12.69 199 LEU A O 1
ATOM 1342 N N . SER A 1 178 ? 2.754 2.609 -15.574 1.00 11.46 200 SER A N 1
ATOM 1343 C CA . SER A 1 178 ? 3.729 1.994 -16.476 1.00 11.54 200 SER A CA 1
ATOM 1344 C C . SER A 1 178 ? 4.154 0.645 -15.864 1.00 13.99 2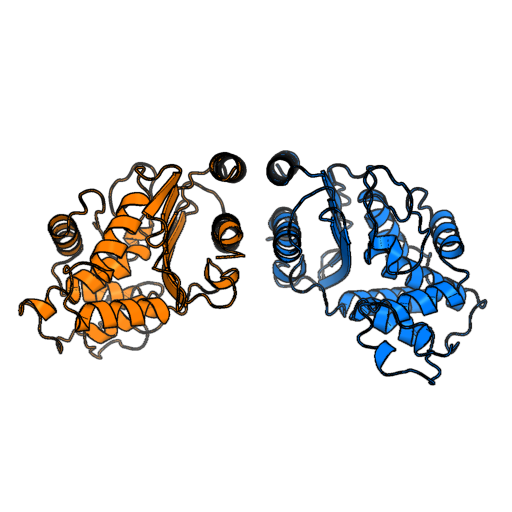00 SER A C 1
ATOM 1345 O O . SER A 1 178 ? 3.899 0.398 -14.675 1.00 11.47 200 SER A O 1
ATOM 1348 N N . TYR A 1 179 ? 4.826 -0.220 -16.646 1.00 14.33 201 TYR A N 1
ATOM 1349 C CA . TYR A 1 179 ? 5.299 -1.493 -16.073 1.00 14.70 201 TYR A CA 1
ATOM 1350 C C . TYR A 1 179 ? 6.247 -1.219 -14.882 1.00 16.72 201 TYR A C 1
ATOM 1351 O O . TYR A 1 179 ? 6.123 -1.874 -13.839 1.00 16.50 201 TYR A O 1
ATOM 1360 N N . GLU A 1 180 ? 7.187 -0.255 -15.055 1.00 14.52 202 GLU A N 1
ATOM 1361 C CA . GLU A 1 180 ? 8.142 0.138 -14.016 1.00 14.35 202 GLU A CA 1
ATOM 1362 C C . GLU A 1 180 ? 7.395 0.551 -12.743 1.00 16.05 202 GLU A C 1
ATOM 1363 O O . GLU A 1 180 ? 7.770 0.116 -11.647 1.00 14.34 202 GLU A O 1
ATOM 1369 N N . SER A 1 181 ? 6.341 1.374 -12.896 1.00 11.93 203 SER A N 1
ATOM 1370 C CA . SER A 1 181 ? 5.557 1.884 -11.765 1.00 11.24 203 SER A CA 1
ATOM 1371 C C . SER A 1 181 ? 4.713 0.811 -11.097 1.00 13.45 203 SER A C 1
ATOM 1372 O O . SER A 1 181 ? 4.679 0.755 -9.872 1.00 12.74 203 SER A O 1
ATOM 1375 N N . ARG A 1 182 ? 4.056 -0.057 -11.886 1.00 11.71 204 ARG A N 1
ATOM 1376 C CA . ARG A 1 182 ? 3.289 -1.116 -11.231 1.00 12.31 204 ARG A CA 1
ATOM 1377 C C . ARG A 1 182 ? 4.205 -2.096 -10.497 1.00 13.11 204 ARG A C 1
ATOM 1378 O O . ARG A 1 182 ? 3.848 -2.568 -9.410 1.00 14.12 204 ARG A O 1
ATOM 1386 N N . THR A 1 183 ? 5.418 -2.332 -11.037 1.00 11.83 205 THR A N 1
ATOM 1387 C CA . THR A 1 183 ? 6.413 -3.187 -10.383 1.00 10.71 205 THR A CA 1
ATOM 1388 C C . THR A 1 183 ? 6.810 -2.547 -9.049 1.00 10.81 205 THR A C 1
ATOM 1389 O O . THR A 1 183 ? 6.868 -3.240 -8.019 1.00 11.95 205 THR A O 1
ATOM 1393 N N . GLN A 1 184 ? 7.063 -1.231 -9.061 1.00 9.43 206 GLN A N 1
ATOM 1394 C CA . GLN A 1 184 ? 7.444 -0.548 -7.823 1.00 9.46 206 GLN A CA 1
ATOM 1395 C C . GLN A 1 184 ? 6.331 -0.586 -6.767 1.00 11.01 206 GLN A C 1
ATOM 1396 O O . GLN A 1 184 ? 6.595 -0.854 -5.571 1.00 11.66 206 GLN A O 1
ATOM 1402 N N . LEU A 1 185 ? 5.075 -0.316 -7.205 1.00 10.28 207 LEU A N 1
ATOM 1403 C CA . LEU A 1 185 ? 3.970 -0.317 -6.258 1.00 10.24 207 LEU A CA 1
ATOM 1404 C C . LEU A 1 185 ? 3.783 -1.716 -5.651 1.00 11.90 207 LEU A C 1
ATOM 1405 O O . LEU A 1 185 ? 3.643 -1.866 -4.439 1.00 10.36 207 LEU A O 1
ATOM 1410 N N . LYS A 1 186 ? 3.867 -2.740 -6.498 1.00 9.40 208 LYS A N 1
ATOM 1411 C CA . LYS A 1 186 ? 3.773 -4.122 -6.015 1.00 10.26 208 LYS A CA 1
ATOM 1412 C C . LYS A 1 186 ? 4.889 -4.442 -4.993 1.00 10.65 208 LYS A C 1
ATOM 1413 O O . LYS A 1 186 ? 4.594 -5.001 -3.916 1.00 11.68 208 LYS A O 1
ATOM 1419 N N . ILE A 1 187 ? 6.168 -4.070 -5.292 1.00 9.53 209 ILE A N 1
ATOM 1420 C CA . ILE A 1 187 ? 7.261 -4.348 -4.362 1.00 10.67 209 ILE A CA 1
ATOM 1421 C C . ILE A 1 187 ? 7.028 -3.636 -3.022 1.00 12.38 209 ILE A C 1
ATOM 1422 O O . ILE A 1 187 ? 7.198 -4.254 -1.964 1.00 12.72 209 ILE A O 1
ATOM 1427 N N . TRP A 1 188 ? 6.578 -2.359 -3.062 1.00 9.92 210 TRP A N 1
ATOM 1428 C CA . TRP A 1 188 ? 6.293 -1.637 -1.813 1.00 10.24 210 TRP A CA 1
ATOM 1429 C C . TRP A 1 188 ? 5.220 -2.353 -0.993 1.00 13.04 210 TRP A C 1
ATOM 1430 O O . TRP A 1 188 ? 5.365 -2.482 0.231 1.00 12.08 210 TRP A O 1
ATOM 1441 N N . MET A 1 189 ? 4.143 -2.821 -1.657 1.00 9.66 211 MET A N 1
ATOM 1442 C CA . MET A 1 189 ? 3.060 -3.541 -0.964 1.00 8.90 211 MET A CA 1
ATOM 1443 C C . MET A 1 189 ? 3.532 -4.912 -0.444 1.00 12.01 211 MET A C 1
ATOM 1444 O O . MET A 1 189 ? 3.154 -5.311 0.664 1.00 10.93 211 MET A O 1
ATOM 1449 N N . GLN A 1 190 ? 4.416 -5.610 -1.189 1.00 10.07 212 GLN A N 1
ATOM 1450 C CA . GLN A 1 190 ? 4.967 -6.883 -0.702 1.00 10.88 212 GLN A CA 1
ATOM 1451 C C . GLN A 1 190 ? 5.842 -6.643 0.524 1.00 14.00 212 GLN A C 1
ATOM 1452 O O . GLN A 1 190 ? 5.870 -7.473 1.438 1.00 13.71 212 GLN A O 1
ATOM 1458 N N . ASP A 1 191 ? 6.547 -5.488 0.542 1.00 12.36 213 ASP A N 1
ATOM 1459 C CA . ASP A 1 191 ? 7.485 -5.154 1.616 1.00 12.82 213 ASP A CA 1
ATOM 1460 C C . ASP A 1 191 ? 6.866 -4.505 2.849 1.00 13.68 213 ASP A C 1
ATOM 1461 O O . ASP A 1 191 ? 7.594 -4.229 3.811 1.00 13.38 213 ASP A O 1
ATOM 1466 N N . ASN A 1 192 ? 5.535 -4.322 2.857 1.00 9.97 214 ASN A N 1
ATOM 1467 C CA . ASN A 1 192 ? 4.797 -3.804 4.001 1.00 9.59 214 ASN A CA 1
ATOM 1468 C C . ASN A 1 192 ? 5.260 -4.515 5.288 1.00 12.32 214 ASN A C 1
ATOM 1469 O O . ASN A 1 192 ? 5.282 -5.738 5.332 1.00 11.31 214 ASN A O 1
ATOM 1474 N N . LYS A 1 193 ? 5.708 -3.737 6.290 1.00 10.85 215 LYS A N 1
ATOM 1475 C CA . LYS A 1 193 ? 6.229 -4.274 7.554 1.00 11.65 215 LYS A CA 1
ATOM 1476 C C . LYS A 1 193 ? 5.246 -4.190 8.747 1.00 15.58 215 LYS A C 1
ATOM 1477 O O . LYS A 1 193 ? 5.563 -4.700 9.841 1.00 15.39 215 LYS A O 1
ATOM 1483 N N . VAL A 1 194 ? 4.094 -3.520 8.569 1.00 12.95 216 VAL A N 1
ATOM 1484 C CA . VAL A 1 194 ? 3.230 -3.230 9.722 1.00 13.64 216 VAL A CA 1
ATOM 1485 C C . VAL A 1 194 ? 1.943 -4.040 9.790 1.00 16.84 216 VAL A C 1
ATOM 1486 O O . VAL A 1 194 ? 1.173 -3.840 10.739 1.00 18.93 216 VAL A O 1
ATOM 1490 N N . SER A 1 195 ? 1.767 -5.021 8.901 1.00 12.15 217 SER A N 1
ATOM 1491 C CA . SER A 1 195 ? 0.511 -5.771 8.837 1.00 11.21 217 SER A CA 1
ATOM 1492 C C . SER A 1 195 ? 0.695 -7.256 9.078 1.00 13.32 217 SER A C 1
ATOM 1493 O O . SER A 1 195 ? -0.139 -8.058 8.656 1.00 11.40 217 SER A O 1
ATOM 1496 N N . ASP A 1 196 ? 1.757 -7.639 9.836 1.00 12.13 218 ASP A N 1
ATOM 1497 C CA . ASP A 1 196 ? 1.965 -9.069 10.096 1.00 12.87 218 ASP A CA 1
ATOM 1498 C C . ASP A 1 196 ? 0.834 -9.744 10.890 1.00 15.88 218 ASP A C 1
ATOM 1499 O O . ASP A 1 196 ? 0.617 -10.942 10.694 1.00 15.87 218 ASP A O 1
ATOM 1504 N N . SER A 1 197 ? 0.106 -8.991 11.738 1.00 12.60 219 SER A N 1
ATOM 1505 C CA A SER A 1 197 ? -0.957 -9.577 12.559 0.50 12.74 219 SER A CA 1
ATOM 1506 C CA B SER A 1 197 ? -0.969 -9.548 12.567 0.50 11.90 219 SER A CA 1
ATOM 1507 C C . SER A 1 197 ? -2.272 -9.757 11.787 1.00 14.27 219 SER A C 1
ATOM 1508 O O . SER A 1 197 ? -3.239 -10.279 12.338 1.00 14.82 219 SER A O 1
ATOM 1513 N N . LEU A 1 198 ? -2.314 -9.317 10.522 1.00 10.98 220 LEU A N 1
ATOM 1514 C CA . LEU A 1 198 ? -3.556 -9.354 9.753 1.00 10.19 220 LEU A CA 1
ATOM 1515 C C . LEU A 1 198 ? -3.629 -10.552 8.803 1.00 12.44 220 LEU A C 1
ATOM 1516 O O . LEU A 1 198 ? -3.489 -11.698 9.270 1.00 12.13 220 LEU A O 1
ATOM 1521 N N . MET A 1 199 ? -3.888 -10.342 7.504 1.00 9.70 221 MET A N 1
ATOM 1522 C CA . MET A 1 199 ? -3.996 -11.467 6.569 1.00 8.71 221 MET A CA 1
ATOM 1523 C C . MET A 1 199 ? -2.682 -12.293 6.534 1.00 11.79 221 MET A C 1
ATOM 1524 O O . MET A 1 199 ? -2.748 -13.523 6.388 1.00 13.40 221 MET A O 1
ATOM 1529 N N . ARG A 1 200 ? -1.526 -11.622 6.657 1.00 11.35 222 ARG A N 1
ATOM 1530 C CA . ARG A 1 200 ? -0.215 -12.311 6.603 1.00 11.15 222 ARG A CA 1
ATOM 1531 C C . ARG A 1 200 ? -0.093 -13.404 7.660 1.00 15.19 222 ARG A C 1
ATOM 1532 O O . ARG A 1 200 ? 0.563 -14.445 7.407 1.00 16.39 222 ARG A O 1
ATOM 1540 N N . SER A 1 201 ? -0.776 -13.215 8.807 1.00 12.73 223 SER A N 1
ATOM 1541 C CA . SER A 1 201 ? -0.713 -14.179 9.903 1.00 12.58 223 SER A CA 1
ATOM 1542 C C . SER A 1 201 ? -1.374 -15.509 9.608 1.00 15.33 223 SER A C 1
ATOM 1543 O O . SER A 1 201 ? -1.076 -16.484 10.315 1.00 17.21 223 SER A O 1
ATOM 1546 N N . VAL A 1 202 ? -2.241 -15.582 8.572 1.00 13.78 224 VAL A N 1
ATOM 1547 C CA . VAL A 1 202 ? -2.987 -16.795 8.218 1.00 13.64 224 VAL A CA 1
ATOM 1548 C C . VAL A 1 202 ? -2.822 -17.184 6.729 1.00 17.19 224 VAL A C 1
ATOM 1549 O O . VAL A 1 202 ? -3.540 -18.042 6.230 1.00 18.10 224 VAL A O 1
ATOM 1553 N N . LEU A 1 203 ? -1.907 -16.509 6.014 1.00 14.11 225 LEU A N 1
ATOM 1554 C CA . LEU A 1 203 ? -1.684 -16.761 4.592 1.00 15.01 225 LEU A CA 1
ATOM 1555 C C . LEU A 1 203 ? -1.136 -18.184 4.375 1.00 19.90 225 LEU A C 1
ATOM 1556 O O . LEU A 1 203 ? -0.115 -18.498 4.979 1.00 20.36 225 LEU A O 1
ATOM 1561 N N . PRO A 1 204 ? -1.790 -19.037 3.549 1.00 17.81 226 PRO A N 1
ATOM 1562 C CA . PRO A 1 204 ? -1.262 -20.401 3.340 1.00 19.23 226 PRO A CA 1
ATOM 1563 C C . PRO A 1 204 ? 0.113 -20.437 2.668 1.00 23.37 226 PRO A C 1
ATOM 1564 O O . PRO A 1 204 ? 0.469 -19.529 1.914 1.00 19.79 226 PRO A O 1
ATOM 1568 N N . LYS A 1 205 ? 0.874 -21.525 2.922 1.00 22.01 227 LYS A N 1
ATOM 1569 C CA . LYS A 1 205 ? 2.195 -21.760 2.352 1.00 22.10 227 LYS A CA 1
ATOM 1570 C C . LYS A 1 205 ? 2.140 -21.698 0.818 1.00 24.24 227 LYS A C 1
ATOM 1571 O O . LYS A 1 205 ? 1.172 -22.179 0.211 1.00 23.48 227 LYS A O 1
ATOM 1577 N N . GLY A 1 206 ? 3.164 -21.081 0.225 1.00 22.56 228 GLY A N 1
ATOM 1578 C CA . GLY A 1 206 ? 3.299 -20.958 -1.220 1.00 22.32 228 GLY A CA 1
ATOM 1579 C C . GLY A 1 206 ? 2.703 -19.698 -1.821 1.00 23.21 228 GLY A C 1
ATOM 1580 O O . GLY A 1 206 ? 2.950 -19.403 -2.996 1.00 23.40 228 GLY A O 1
ATOM 1581 N N . TRP A 1 207 ? 1.905 -18.958 -1.022 1.00 17.54 229 TRP A N 1
ATOM 1582 C CA . TRP A 1 207 ? 1.265 -17.726 -1.461 1.00 16.89 229 TRP A CA 1
ATOM 1583 C C . TRP A 1 207 ? 2.130 -16.494 -1.222 1.00 18.57 229 TRP A C 1
ATOM 1584 O O . TRP A 1 207 ? 2.818 -16.390 -0.212 1.00 18.23 229 TRP A O 1
ATOM 1595 N N . SER A 1 208 ? 2.112 -15.566 -2.194 1.00 14.57 230 SER A N 1
ATOM 1596 C CA . SER A 1 208 ? 2.759 -14.250 -2.083 1.00 13.51 230 SER A CA 1
ATOM 1597 C C . SER A 1 208 ? 1.648 -13.242 -1.794 1.00 15.24 230 SER A C 1
ATOM 1598 O O . SER A 1 208 ? 0.474 -13.516 -2.063 1.00 12.17 230 SER A O 1
ATOM 1601 N N . ILE A 1 209 ? 2.002 -12.102 -1.189 1.00 12.31 231 ILE A N 1
ATOM 1602 C CA . ILE A 1 209 ? 1.013 -11.103 -0.798 1.00 10.38 231 ILE A CA 1
ATOM 1603 C C . ILE A 1 209 ? 1.581 -9.716 -0.956 1.00 13.00 231 ILE A C 1
ATOM 1604 O O . ILE A 1 209 ? 2.752 -9.469 -0.607 1.00 12.42 231 ILE A O 1
ATOM 1609 N N . ALA A 1 210 ? 0.736 -8.809 -1.475 1.00 10.60 232 ALA A N 1
ATOM 1610 C CA . ALA A 1 210 ? 1.030 -7.387 -1.577 1.00 10.19 232 ALA A CA 1
ATOM 1611 C C . ALA A 1 210 ? -0.137 -6.728 -0.851 1.00 11.34 232 ALA A C 1
ATOM 1612 O O . ALA A 1 210 ? -1.282 -6.930 -1.255 1.00 10.82 232 ALA A O 1
ATOM 1614 N N . ASP A 1 211 ? 0.117 -6.018 0.266 1.00 8.87 233 ASP A N 1
ATOM 1615 C CA . ASP A 1 211 ? -1.036 -5.480 0.997 1.00 8.51 233 ASP A CA 1
ATOM 1616 C C . ASP A 1 211 ? -0.790 -4.126 1.600 1.00 11.18 233 ASP A C 1
ATOM 1617 O O . ASP A 1 211 ? 0.341 -3.617 1.579 1.00 10.10 233 ASP A O 1
ATOM 1622 N N . ARG A 1 212 ? -1.865 -3.549 2.135 1.00 8.02 234 ARG A N 1
ATOM 1623 C CA . ARG A 1 212 ? -1.823 -2.251 2.830 1.00 6.68 234 ARG A CA 1
ATOM 1624 C C . ARG A 1 212 ? -3.009 -2.243 3.770 1.00 10.16 234 ARG A C 1
ATOM 1625 O O . ARG A 1 212 ? -4.133 -2.525 3.350 1.00 8.52 234 ARG A O 1
ATOM 1633 N N . SER A 1 213 ? -2.761 -1.891 5.038 1.00 8.46 235 SER A N 1
ATOM 1634 C CA . SER A 1 213 ? -3.849 -1.884 6.010 1.00 8.01 235 SER A CA 1
ATOM 1635 C C . SER A 1 213 ? -4.101 -0.483 6.531 1.00 11.06 235 SER A C 1
ATOM 1636 O O . SER A 1 213 ? -3.398 0.459 6.151 1.00 10.82 235 SER A O 1
ATOM 1639 N N . GLY A 1 214 ? -5.105 -0.366 7.403 1.00 8.79 236 GLY A N 1
ATOM 1640 C CA . GLY A 1 214 ? -5.391 0.888 8.081 1.00 9.77 236 GLY A CA 1
ATOM 1641 C C . GLY A 1 214 ? -6.183 0.648 9.341 1.00 10.28 236 GLY A C 1
ATOM 1642 O O . GLY A 1 214 ? -6.802 -0.410 9.516 1.00 10.57 236 GLY A O 1
ATOM 1643 N N . ALA A 1 215 ? -6.144 1.642 10.236 1.00 9.96 237 ALA A N 1
ATOM 1644 C CA . ALA A 1 215 ? -6.916 1.647 11.486 1.00 10.02 237 ALA A CA 1
ATOM 1645 C C . ALA A 1 215 ? -7.530 3.023 11.643 1.00 12.13 237 ALA A C 1
ATOM 1646 O O . ALA A 1 215 ? -6.978 4.024 11.181 1.00 12.78 237 ALA A O 1
ATOM 1648 N N . GLY A 1 216 ? -8.727 3.069 12.219 1.00 9.51 238 GLY A N 1
ATOM 1649 C CA . GLY A 1 216 ? -9.376 4.353 12.407 1.00 11.15 238 GLY A CA 1
ATOM 1650 C C . GLY A 1 216 ? -10.174 4.402 13.680 1.00 12.15 238 GLY A C 1
ATOM 1651 O O . GLY A 1 216 ? -10.343 3.395 14.375 1.00 12.25 238 GLY A O 1
ATOM 1652 N N . ASN A 1 217 ? -10.702 5.592 13.967 1.00 10.18 239 ASN A N 1
ATOM 1653 C CA . ASN A 1 217 ? -11.618 5.808 15.078 1.00 10.30 239 ASN A CA 1
ATOM 1654 C C . ASN A 1 217 ? -12.935 5.038 14.825 1.00 12.65 239 ASN A C 1
ATOM 1655 O O . ASN A 1 217 ? -13.097 4.423 13.765 1.00 11.26 239 ASN A O 1
ATOM 1660 N N . TYR A 1 218 ? -13.840 4.986 15.828 1.00 11.41 240 TYR A N 1
ATOM 1661 C CA . TYR A 1 218 ? -15.067 4.194 15.748 1.00 11.16 240 TYR A CA 1
ATOM 1662 C C . TYR A 1 218 ?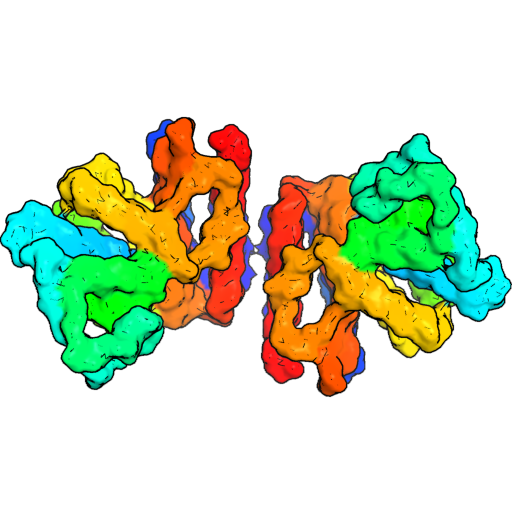 -14.765 2.720 15.485 1.00 12.69 240 TYR A C 1
ATOM 1663 O O . TYR A 1 218 ? -15.498 2.047 14.766 1.00 11.97 240 TYR A O 1
ATOM 1672 N N . GLY A 1 219 ? -13.677 2.232 16.079 1.00 10.94 241 GLY A N 1
ATOM 1673 C CA . GLY A 1 219 ? -13.293 0.823 16.005 1.00 9.43 241 GLY A CA 1
ATOM 1674 C C . GLY A 1 219 ? -13.178 0.325 14.588 1.00 11.98 241 GLY A C 1
ATOM 1675 O O . GLY A 1 219 ? -13.716 -0.731 14.247 1.00 11.61 241 GLY A O 1
ATOM 1676 N N . SER A 1 220 ? -12.391 1.063 13.780 1.00 9.50 242 SER A N 1
ATOM 1677 C CA . SER A 1 220 ? -12.235 0.754 12.363 1.00 9.74 242 SER A CA 1
ATOM 1678 C C . SER A 1 220 ? -10.921 0.094 12.043 1.00 9.99 242 SER A C 1
ATOM 1679 O O . SER A 1 220 ? -9.901 0.390 12.661 1.00 9.14 242 SER A O 1
ATOM 1682 N N . ARG A 1 221 ? -10.942 -0.810 11.066 1.00 9.01 243 ARG A N 1
ATOM 1683 C CA . ARG A 1 221 ? -9.721 -1.499 10.632 1.00 7.95 243 ARG A CA 1
ATOM 1684 C C . ARG A 1 221 ? -9.966 -1.986 9.215 1.00 10.58 243 ARG A C 1
ATOM 1685 O O . ARG A 1 221 ? -11.100 -2.291 8.856 1.00 10.14 243 ARG A O 1
ATOM 1693 N N . GLY A 1 222 ? -8.925 -2.029 8.413 1.00 9.10 244 GLY A N 1
ATOM 1694 C CA . GLY A 1 222 ? -9.147 -2.503 7.052 1.00 9.34 244 GLY A CA 1
ATOM 1695 C C . GLY A 1 222 ? -7.884 -2.960 6.380 1.00 11.19 244 GLY A C 1
ATOM 1696 O O . GLY A 1 222 ? -6.780 -2.659 6.834 1.00 9.28 244 GLY A O 1
ATOM 1697 N N . ILE A 1 223 ? -8.065 -3.713 5.295 1.00 9.37 245 ILE A N 1
ATOM 1698 C CA . ILE A 1 223 ? -6.930 -4.183 4.508 1.00 8.62 245 ILE A CA 1
ATOM 1699 C C . ILE A 1 223 ? -7.337 -4.357 3.066 1.00 11.32 245 ILE A C 1
ATOM 1700 O O . ILE A 1 223 ? -8.470 -4.785 2.779 1.00 9.48 245 ILE A O 1
ATOM 1705 N N . SER A 1 224 ? -6.421 -3.994 2.164 1.00 8.06 246 SER A N 1
ATOM 1706 C CA . SER A 1 224 ? -6.568 -4.205 0.736 1.00 7.97 246 SER A CA 1
ATOM 1707 C C . SER A 1 224 ? -5.356 -5.053 0.344 1.00 10.16 246 SER A C 1
ATOM 1708 O O . SER A 1 224 ? -4.230 -4.695 0.694 1.00 10.58 246 SER A O 1
ATOM 1711 N N . ALA A 1 225 ? -5.591 -6.219 -0.268 1.00 8.27 247 ALA A N 1
ATOM 1712 C CA . ALA A 1 225 ? -4.502 -7.152 -0.595 1.00 8.52 247 ALA A CA 1
ATOM 1713 C C . ALA A 1 225 ? -4.653 -7.778 -1.948 1.00 10.42 247 ALA A C 1
ATOM 1714 O O . ALA A 1 225 ? -5.768 -7.943 -2.469 1.00 9.69 247 ALA A O 1
ATOM 1716 N N . MET A 1 226 ? -3.508 -8.178 -2.502 1.00 8.62 248 MET A N 1
ATOM 1717 C CA . MET A 1 226 ? -3.436 -8.958 -3.726 1.00 9.35 248 MET A CA 1
ATOM 1718 C C . MET A 1 226 ? -2.584 -10.161 -3.363 1.00 11.65 248 MET A C 1
ATOM 1719 O O . MET A 1 226 ? -1.452 -10.002 -2.874 1.00 11.00 248 MET A O 1
ATOM 1724 N N . ILE A 1 227 ? -3.128 -11.369 -3.546 1.00 10.55 249 ILE A N 1
ATOM 1725 C CA . ILE A 1 227 ? -2.393 -12.605 -3.255 1.00 10.04 249 ILE A CA 1
ATOM 1726 C C . ILE A 1 227 ? -2.280 -13.435 -4.516 1.00 13.46 249 ILE A C 1
ATOM 1727 O O . ILE A 1 227 ? -3.176 -13.388 -5.352 1.00 13.76 249 ILE A O 1
ATOM 1732 N N . TRP A 1 228 ? -1.195 -14.198 -4.646 1.00 11.85 250 TRP A N 1
ATOM 1733 C CA . TRP A 1 228 ? -1.009 -15.042 -5.832 1.00 12.27 250 TRP A CA 1
ATOM 1734 C C . TRP A 1 228 ? 0.018 -16.139 -5.540 1.00 17.23 250 TRP A C 1
ATOM 1735 O O . TRP A 1 228 ? 0.662 -16.138 -4.488 1.00 16.29 250 TRP A O 1
ATOM 1746 N N . LYS A 1 229 ? 0.175 -17.061 -6.494 1.00 15.71 251 LYS A N 1
ATOM 1747 C CA . LYS A 1 229 ? 1.175 -18.131 -6.420 1.00 18.04 251 LYS A CA 1
ATOM 1748 C C . LYS A 1 229 ? 1.844 -18.173 -7.789 1.00 22.54 251 LYS A C 1
ATOM 1749 O O . LYS A 1 229 ? 1.331 -17.602 -8.760 1.00 19.76 251 LYS A O 1
ATOM 1755 N N . ASP A 1 230 ? 2.938 -18.944 -7.890 1.00 25.39 252 ASP A N 1
ATOM 1756 C CA . ASP A 1 230 ? 3.639 -19.150 -9.164 1.00 27.20 252 ASP A CA 1
ATOM 1757 C C . ASP A 1 230 ? 2.648 -19.564 -10.263 1.00 27.77 252 ASP A C 1
ATOM 1758 O O . ASP A 1 230 ? 2.699 -19.033 -11.372 1.00 28.61 252 ASP A O 1
ATOM 1763 N N . ASN A 1 231 ? 1.717 -20.466 -9.931 1.00 22.27 253 ASN A N 1
ATOM 1764 C CA . ASN A 1 231 ? 0.729 -20.963 -10.893 1.00 21.62 253 ASN A CA 1
ATOM 1765 C C . ASN A 1 231 ? -0.718 -20.667 -10.469 1.00 20.30 253 ASN A C 1
ATOM 1766 O O . ASN A 1 231 ? -1.609 -21.480 -10.695 1.00 19.86 253 ASN A O 1
ATOM 1771 N N . TYR A 1 232 ? -0.951 -19.484 -9.890 1.00 16.38 254 TYR A N 1
ATOM 1772 C CA . TYR A 1 232 ? -2.305 -19.083 -9.522 1.00 14.47 254 TYR A CA 1
ATOM 1773 C C . TYR A 1 232 ? -2.406 -17.571 -9.733 1.00 16.39 254 TYR A C 1
ATOM 1774 O O . TYR A 1 232 ? -1.673 -16.831 -9.094 1.00 14.77 254 TYR A O 1
ATOM 1783 N N . LYS A 1 233 ? -3.271 -17.138 -10.668 1.00 13.73 255 LYS A N 1
ATOM 1784 C CA . LYS A 1 233 ? -3.458 -15.726 -11.009 1.00 13.69 255 LYS A CA 1
ATOM 1785 C C . LYS A 1 233 ? -3.940 -14.939 -9.789 1.00 15.47 255 LYS A C 1
ATOM 1786 O O . LYS A 1 233 ? -4.532 -15.508 -8.871 1.00 14.74 255 LYS A O 1
ATOM 1792 N N . PRO A 1 234 ? -3.672 -13.616 -9.748 1.00 12.38 256 PRO A N 1
ATOM 1793 C CA . PRO A 1 234 ? -3.981 -12.851 -8.526 1.00 11.83 256 PRO A CA 1
ATOM 1794 C C . PRO A 1 234 ? -5.430 -12.865 -8.070 1.00 13.95 256 PRO A C 1
ATOM 1795 O O . PRO A 1 234 ? -6.364 -12.855 -8.866 1.00 13.49 256 PRO A O 1
ATOM 1799 N N . VAL A 1 235 ? -5.589 -12.862 -6.730 1.00 10.52 257 VAL A N 1
ATOM 1800 C CA . VAL A 1 235 ? -6.865 -12.764 -6.046 1.00 8.65 257 VAL A CA 1
ATOM 1801 C C . VAL A 1 235 ? -6.808 -11.444 -5.291 1.00 12.87 257 VAL A C 1
ATOM 1802 O O . VAL A 1 235 ? -5.848 -11.209 -4.545 1.00 12.94 257 VAL A O 1
ATOM 1806 N N . TYR A 1 236 ? -7.793 -10.565 -5.538 1.00 10.83 258 TYR A N 1
ATOM 1807 C CA . TYR A 1 236 ? -7.842 -9.236 -4.900 1.00 9.81 258 TYR A CA 1
ATOM 1808 C C . TYR A 1 236 ? -8.844 -9.287 -3.793 1.00 11.27 258 TYR A C 1
ATOM 1809 O O . TYR A 1 236 ? -9.943 -9.780 -4.001 1.00 11.23 258 TYR A O 1
ATOM 1818 N N . ILE A 1 237 ? -8.464 -8.797 -2.602 1.00 9.48 259 ILE A N 1
ATOM 1819 C CA . ILE A 1 237 ? -9.347 -8.883 -1.448 1.00 9.28 259 ILE A CA 1
ATOM 1820 C C . ILE A 1 237 ? -9.409 -7.551 -0.697 1.00 12.43 259 ILE A C 1
ATOM 1821 O O . ILE A 1 237 ? -8.395 -6.879 -0.498 1.00 11.01 259 ILE A O 1
ATOM 1826 N N . SER A 1 238 ? -10.618 -7.201 -0.258 1.00 8.92 260 SER A N 1
ATOM 1827 C CA . SER A 1 238 ? -10.829 -6.075 0.662 1.00 9.12 260 SER A CA 1
ATOM 1828 C C . SER A 1 238 ? -11.495 -6.623 1.896 1.00 9.93 260 SER A C 1
ATOM 1829 O O . SER A 1 238 ? -12.452 -7.385 1.756 1.00 9.63 260 SER A O 1
ATOM 1832 N N . ILE A 1 239 ? -11.066 -6.185 3.098 1.00 8.13 261 ILE A N 1
ATOM 1833 C CA . ILE A 1 239 ? -11.759 -6.486 4.348 1.00 7.80 261 ILE A CA 1
ATOM 1834 C C . ILE A 1 239 ? -11.770 -5.203 5.130 1.00 10.66 261 ILE A C 1
ATOM 1835 O O . ILE A 1 239 ? -10.699 -4.684 5.462 1.00 10.76 261 ILE A O 1
ATOM 1840 N N . TYR A 1 240 ? -12.969 -4.702 5.447 1.00 9.55 262 TYR A N 1
ATOM 1841 C CA . TYR A 1 240 ? -13.118 -3.469 6.243 1.00 8.76 262 TYR A CA 1
ATOM 1842 C C . TYR A 1 240 ? -14.103 -3.694 7.363 1.00 12.14 262 TYR A C 1
ATOM 1843 O O . TYR A 1 240 ? -15.086 -4.416 7.195 1.00 11.90 262 TYR A O 1
ATOM 1852 N N . VAL A 1 241 ? -13.815 -3.089 8.531 1.00 9.23 263 VAL A N 1
ATOM 1853 C CA . VAL A 1 241 ? -14.648 -3.124 9.714 1.00 11.53 263 VAL A CA 1
ATOM 1854 C C . VAL A 1 241 ? -14.779 -1.707 10.219 1.00 11.29 263 VAL A C 1
ATOM 1855 O O . VAL A 1 241 ? -13.779 -0.993 10.310 1.00 10.49 263 VAL A O 1
ATOM 1859 N N . THR A 1 242 ? -15.997 -1.303 10.606 1.00 10.26 264 THR A N 1
ATOM 1860 C CA . THR A 1 242 ? -16.163 0.003 11.208 1.00 11.17 264 THR A CA 1
ATOM 1861 C C . THR A 1 242 ? -17.333 0.001 12.185 1.00 15.11 264 THR A C 1
ATOM 1862 O O . THR A 1 242 ? -18.122 -0.938 12.211 1.00 13.98 264 THR A O 1
ATOM 1866 N N . ASP A 1 243 ? -17.437 1.085 12.970 1.00 13.67 265 ASP A N 1
ATOM 1867 C CA . ASP A 1 243 ? -18.531 1.316 13.905 1.00 13.95 265 ASP A CA 1
ATOM 1868 C C . ASP A 1 243 ? -18.585 0.219 14.988 1.00 16.26 265 ASP A C 1
ATOM 1869 O O . ASP A 1 243 ? -19.649 -0.315 15.298 1.00 17.82 265 ASP A O 1
ATOM 1874 N N . THR A 1 244 ? -17.409 -0.140 15.538 1.00 12.15 266 THR A N 1
ATOM 1875 C CA . THR A 1 244 ? -17.333 -1.089 16.633 1.00 11.70 266 THR A CA 1
ATOM 1876 C C . THR A 1 244 ? -16.673 -0.405 17.843 1.00 14.12 266 THR A C 1
ATOM 1877 O O . THR A 1 244 ? -16.162 0.720 17.735 1.00 13.12 266 THR A O 1
ATOM 1881 N N . ASP A 1 245 ? -16.639 -1.121 18.967 1.00 12.63 267 ASP A N 1
ATOM 1882 C CA . ASP A 1 245 ? -15.957 -0.643 20.166 1.00 12.86 267 ASP A CA 1
ATOM 1883 C C . ASP A 1 245 ? -14.704 -1.499 20.375 1.00 16.30 267 ASP A C 1
ATOM 1884 O O . ASP A 1 245 ? -14.155 -1.527 21.483 1.00 15.04 267 ASP A O 1
ATOM 1889 N N . LEU A 1 246 ? -14.263 -2.224 19.317 1.00 12.18 268 LEU A N 1
ATOM 1890 C CA . LEU A 1 246 ? -13.102 -3.101 19.476 1.00 12.52 268 LEU A CA 1
ATOM 1891 C C . LEU A 1 246 ? -11.786 -2.373 19.657 1.00 13.93 268 LEU A C 1
ATOM 1892 O O . LEU A 1 246 ? -11.506 -1.387 18.965 1.00 13.45 268 LEU A O 1
ATOM 1897 N N . SER A 1 247 ? -10.944 -2.898 20.552 1.00 11.80 269 SER A N 1
ATOM 1898 C CA . SER A 1 247 ? -9.581 -2.406 20.707 1.00 11.85 269 SER A CA 1
ATOM 1899 C C . SER A 1 247 ? -8.812 -2.689 19.414 1.00 14.08 269 SER A C 1
ATOM 1900 O O . SER A 1 247 ? -9.238 -3.507 18.577 1.00 12.56 269 SER A O 1
ATOM 1903 N N . LEU A 1 248 ? -7.640 -2.052 19.265 1.00 12.21 270 LEU A N 1
ATOM 1904 C CA . LEU A 1 248 ? -6.836 -2.296 18.073 1.00 11.83 270 LEU A CA 1
ATOM 1905 C C . LEU A 1 248 ? -6.445 -3.784 17.986 1.00 13.11 270 LEU A C 1
ATOM 1906 O O . LEU A 1 248 ? -6.506 -4.383 16.903 1.00 12.70 270 LEU A O 1
ATOM 1911 N N . GLN A 1 249 ? -6.072 -4.390 19.135 1.00 13.25 271 GLN A N 1
ATOM 1912 C CA . GLN A 1 249 ? -5.693 -5.793 19.125 1.00 12.22 271 GLN A CA 1
ATOM 1913 C C . GLN A 1 249 ? -6.883 -6.671 18.705 1.00 12.46 271 GLN A C 1
ATOM 1914 O O . GLN A 1 249 ? -6.712 -7.564 17.868 1.00 13.01 271 GLN A O 1
ATOM 1920 N N . ALA A 1 250 ? -8.095 -6.381 19.236 1.00 10.32 272 ALA A N 1
ATOM 1921 C CA . ALA A 1 250 ? -9.277 -7.178 18.829 1.00 10.31 272 ALA A CA 1
ATOM 1922 C C . ALA A 1 250 ? -9.603 -6.958 17.348 1.00 11.17 272 ALA A C 1
ATOM 1923 O O . ALA A 1 250 ? -10.120 -7.858 16.680 1.00 11.23 272 ALA A O 1
ATOM 1925 N N . ARG A 1 251 ? -9.344 -5.739 16.840 1.00 9.31 273 ARG A N 1
ATOM 1926 C CA . ARG A 1 251 ? -9.555 -5.462 15.404 1.00 8.81 273 ARG A CA 1
ATOM 1927 C C . ARG A 1 251 ? -8.577 -6.266 14.548 1.00 13.24 273 ARG A C 1
ATOM 1928 O O . ARG A 1 251 ? -8.969 -6.808 13.508 1.00 13.03 273 ARG A O 1
ATOM 1936 N N . ASP A 1 252 ? -7.306 -6.356 14.986 1.00 11.26 274 ASP A N 1
ATOM 1937 C CA . ASP A 1 252 ? -6.318 -7.157 14.255 1.00 10.55 274 ASP A CA 1
ATOM 1938 C C . ASP A 1 252 ? -6.804 -8.609 14.195 1.00 12.96 274 ASP A C 1
ATOM 1939 O O . ASP A 1 252 ? -6.768 -9.242 13.144 1.00 12.89 274 ASP A O 1
ATOM 1944 N N . GLN A 1 253 ? -7.239 -9.139 15.339 1.00 11.54 275 GLN A N 1
ATOM 1945 C CA . GLN A 1 253 ? -7.743 -10.520 15.408 1.00 11.49 275 GLN A CA 1
ATOM 1946 C C . GLN A 1 253 ? -8.937 -10.718 14.499 1.00 13.10 275 GLN A C 1
ATOM 1947 O O . GLN A 1 253 ? -9.048 -11.767 13.865 1.00 13.48 275 GLN A O 1
ATOM 1953 N N . LEU A 1 254 ? -9.842 -9.716 14.437 1.00 11.49 276 LEU A N 1
ATOM 1954 C CA . LEU A 1 254 ? -11.007 -9.832 13.569 1.00 10.90 276 LEU A CA 1
ATOM 1955 C C . LEU A 1 254 ? -10.603 -9.875 12.079 1.00 13.24 276 LEU A C 1
ATOM 1956 O O . LEU A 1 254 ? -11.167 -10.664 11.310 1.00 12.59 276 LEU A O 1
ATOM 1961 N N . ILE A 1 255 ? -9.642 -9.027 11.655 1.00 10.37 277 ILE A N 1
ATOM 1962 C CA . ILE A 1 255 ? -9.201 -9.065 10.251 1.00 9.78 277 ILE A CA 1
ATOM 1963 C C . ILE A 1 255 ? -8.584 -10.455 9.953 1.00 12.92 277 ILE A C 1
ATOM 1964 O O . ILE A 1 255 ? -8.840 -11.032 8.891 1.00 11.77 277 ILE A O 1
ATOM 1969 N N . ALA A 1 256 ? -7.786 -10.991 10.905 1.00 9.89 278 ALA A N 1
ATOM 1970 C CA . ALA A 1 256 ? -7.184 -12.324 10.688 1.00 10.36 278 ALA A CA 1
ATOM 1971 C C . ALA A 1 256 ? -8.261 -13.400 10.645 1.00 13.65 278 ALA A C 1
ATOM 1972 O O . ALA A 1 256 ? -8.170 -14.367 9.881 1.00 14.33 278 ALA A O 1
ATOM 1974 N N . GLN A 1 257 ? -9.317 -13.222 11.455 1.00 11.46 279 GLN A N 1
ATOM 1975 C CA . GLN A 1 257 ? -10.420 -14.193 11.502 1.00 11.78 279 GLN A CA 1
ATOM 1976 C C . GLN A 1 257 ? -11.170 -14.242 10.151 1.00 13.47 279 GLN A C 1
ATOM 1977 O O . GLN A 1 257 ? -11.436 -15.322 9.610 1.00 13.48 279 GLN A O 1
ATOM 1983 N N . ILE A 1 258 ? -11.500 -13.056 9.612 1.00 11.02 280 ILE A N 1
ATOM 1984 C CA . ILE A 1 258 ? -12.162 -12.978 8.301 1.00 10.66 280 ILE A CA 1
ATOM 1985 C C . ILE A 1 258 ? -11.221 -13.492 7.206 1.00 12.59 280 ILE A C 1
ATOM 1986 O O . ILE A 1 258 ? -11.666 -14.217 6.317 1.00 14.05 280 ILE A O 1
ATOM 1991 N N . SER A 1 259 ? -9.919 -13.179 7.300 1.00 11.31 281 SER A N 1
ATOM 1992 C CA . SER A 1 259 ? -8.937 -13.656 6.326 1.00 10.74 281 SER A CA 1
ATOM 1993 C C . SER A 1 259 ? -8.922 -15.178 6.315 1.00 14.42 281 SER A C 1
ATOM 1994 O O . SER A 1 259 ? -8.886 -15.795 5.251 1.00 14.76 281 SER A O 1
ATOM 1997 N N . GLN A 1 260 ? -8.941 -15.792 7.503 1.00 11.22 282 GLN A N 1
ATOM 1998 C CA . GLN A 1 260 ? -8.976 -17.258 7.611 1.00 11.72 282 GLN A CA 1
ATOM 1999 C C . GLN A 1 260 ? -10.187 -17.849 6.900 1.00 13.80 282 GLN A C 1
ATOM 2000 O O . GLN A 1 260 ? -10.067 -18.877 6.231 1.00 17.01 282 GLN A O 1
ATOM 2006 N N . LEU A 1 261 ? -11.371 -17.228 7.077 1.00 12.67 283 LEU A N 1
ATOM 2007 C CA . LEU A 1 261 ? -12.589 -17.755 6.450 1.00 14.59 283 LEU A CA 1
ATOM 2008 C C . LEU A 1 261 ? -12.465 -17.709 4.926 1.00 18.30 283 LEU A C 1
ATOM 2009 O O . LEU A 1 261 ? -12.872 -18.649 4.237 1.00 17.94 283 LEU A O 1
ATOM 2014 N N . ILE A 1 262 ? -11.887 -16.611 4.395 1.00 15.10 284 ILE A N 1
ATOM 2015 C CA . ILE A 1 262 ? -11.716 -16.532 2.934 1.00 14.88 284 ILE A CA 1
ATOM 2016 C C . ILE A 1 262 ? -10.630 -17.509 2.457 1.00 19.36 284 ILE A C 1
ATOM 2017 O O . ILE A 1 262 ? -10.806 -18.181 1.435 1.00 20.91 284 ILE A O 1
ATOM 2022 N N . LEU A 1 263 ? -9.492 -17.556 3.163 1.00 14.89 285 LEU A N 1
ATOM 2023 C CA . LEU A 1 263 ? -8.342 -18.330 2.717 1.00 15.99 285 LEU A CA 1
ATOM 2024 C C . LEU A 1 263 ? -8.510 -19.841 2.854 1.00 18.91 285 LEU A C 1
ATOM 2025 O O . LEU A 1 263 ? -7.846 -20.589 2.121 1.00 18.29 285 LEU A O 1
ATOM 2030 N N . GLU A 1 264 ? -9.419 -20.295 3.741 1.00 17.02 286 GLU A N 1
ATOM 2031 C CA . GLU A 1 264 ? -9.697 -21.736 3.884 1.00 17.25 286 GLU A CA 1
ATOM 2032 C C . GLU A 1 264 ? -10.193 -22.326 2.539 1.00 20.61 286 GLU A C 1
ATOM 2033 O O . GLU A 1 264 ? -9.858 -23.466 2.233 1.00 21.73 286 GLU A O 1
ATOM 2039 N N . HIS A 1 265 ? -10.883 -21.512 1.702 1.00 17.28 287 HIS A N 1
ATOM 2040 C CA . HIS A 1 265 ? -11.341 -21.900 0.351 1.00 18.36 287 HIS A CA 1
ATOM 2041 C C . HIS A 1 265 ? -10.155 -22.268 -0.563 1.00 20.24 287 HIS A C 1
ATOM 2042 O O . HIS A 1 265 ? -10.311 -23.034 -1.521 1.00 19.74 287 HIS A O 1
ATOM 2049 N N . TYR A 1 266 ? -9.003 -21.657 -0.309 1.00 16.32 288 TYR A N 1
ATOM 2050 C CA . TYR A 1 266 ? -7.779 -21.763 -1.099 1.00 15.83 288 TYR A CA 1
ATOM 2051 C C . TYR A 1 266 ? -6.777 -22.778 -0.572 1.00 19.46 288 TYR A C 1
ATOM 2052 O O . TYR A 1 266 ? -5.677 -22.854 -1.111 1.00 19.21 288 TYR A O 1
ATOM 2061 N N . LYS A 1 267 ? -7.152 -23.592 0.448 1.00 18.60 289 LYS A N 1
ATOM 2062 C CA . LYS A 1 267 ? -6.198 -24.547 1.024 1.00 19.03 289 LYS A CA 1
ATOM 2063 C C . LYS A 1 267 ? -5.606 -25.521 -0.015 1.00 23.07 289 LYS A C 1
ATOM 2064 O O . LYS A 1 267 ? -4.427 -25.859 0.095 1.00 25.08 289 LYS A O 1
ATOM 2070 N N . GLU A 1 268 ? -6.381 -25.919 -1.041 1.00 19.68 290 GLU A N 1
ATOM 2071 C CA . GLU A 1 268 ? -5.902 -26.826 -2.085 1.00 19.67 290 GLU A CA 1
ATOM 2072 C C . GLU A 1 268 ? -5.659 -26.115 -3.422 1.00 23.41 290 GLU A C 1
ATOM 2073 O O . GLU A 1 268 ? -5.267 -26.758 -4.396 1.00 24.71 290 GLU A O 1
ATOM 2079 N N . SER A 1 269 ? -5.884 -24.788 -3.475 1.00 17.72 291 SER A N 1
ATOM 2080 C CA . SER A 1 269 ? -5.702 -24.042 -4.716 1.00 19.88 291 SER A CA 1
ATOM 2081 C C . SER A 1 269 ? -4.216 -23.907 -5.101 1.00 25.51 291 SER A C 1
ATOM 2082 O O . SER A 1 269 ? -3.343 -23.976 -4.204 1.00 21.41 291 SER A O 1
ATOM 2086 N N . LYS B 1 7 ? -23.272 -10.066 28.008 1.00 36.49 29 LYS B N 1
ATOM 2087 C CA . LYS B 1 7 ? -22.792 -9.973 26.622 1.00 35.25 29 LYS B CA 1
ATOM 2088 C C . LYS B 1 7 ? -21.981 -11.207 26.254 1.00 34.65 29 LYS B C 1
ATOM 2089 O O . LYS B 1 7 ? -22.038 -11.657 25.104 1.00 33.03 29 LYS B O 1
ATOM 2095 N N . LEU B 1 8 ? -21.236 -11.757 27.229 1.00 30.82 30 LEU B N 1
ATOM 2096 C CA . LEU B 1 8 ? -20.389 -12.940 27.032 1.00 29.40 30 LEU B CA 1
ATOM 2097 C C . LEU B 1 8 ? -21.171 -14.183 26.580 1.00 30.26 30 LEU B C 1
ATOM 2098 O O . LEU B 1 8 ? -20.717 -14.882 25.667 1.00 27.86 30 LEU B O 1
ATOM 2103 N N . ASN B 1 9 ? -22.346 -14.439 27.193 1.00 26.87 31 ASN B N 1
ATOM 2104 C CA . ASN B 1 9 ? -23.238 -15.552 26.826 1.00 26.25 31 ASN B CA 1
ATOM 2105 C C . ASN B 1 9 ? -23.677 -15.430 25.375 1.00 27.48 31 ASN B C 1
ATOM 2106 O O . ASN B 1 9 ? -23.620 -16.417 24.624 1.00 24.50 31 ASN B O 1
ATOM 2111 N N . GLU B 1 10 ? -24.153 -14.220 24.985 1.00 24.55 32 GLU B N 1
ATOM 2112 C CA . GLU B 1 10 ? -24.589 -13.943 23.618 1.00 24.69 32 GLU B CA 1
ATOM 2113 C C . GLU B 1 10 ? -23.443 -14.091 22.616 1.00 28.36 32 GLU B C 1
ATOM 2114 O O . GLU B 1 10 ? -23.632 -14.710 21.571 1.00 26.84 32 GLU B O 1
ATOM 2120 N N . ASP B 1 11 ? -22.250 -13.576 22.960 1.00 25.27 33 ASP B N 1
ATOM 2121 C CA . ASP B 1 11 ? -21.079 -13.693 22.090 1.00 24.37 33 ASP B CA 1
ATOM 2122 C C . ASP B 1 11 ? -20.725 -15.156 21.862 1.00 25.59 33 ASP B C 1
ATOM 2123 O O . ASP B 1 11 ? -20.590 -15.579 20.721 1.00 22.94 33 ASP B O 1
ATOM 2128 N N . ILE B 1 12 ? -20.650 -15.951 22.948 1.00 23.50 34 ILE B N 1
ATOM 2129 C CA . ILE B 1 12 ? -20.307 -17.363 22.800 1.00 22.38 34 ILE B CA 1
ATOM 2130 C C . ILE B 1 12 ? -21.379 -18.114 22.026 1.00 22.19 34 ILE B C 1
ATOM 2131 O O . ILE B 1 12 ? -21.021 -18.939 21.185 1.00 21.97 34 ILE B O 1
ATOM 2136 N N . SER B 1 13 ? -22.682 -17.792 22.235 1.00 21.78 35 SER B N 1
ATOM 2137 C CA A SER B 1 13 ? -23.740 -18.459 21.481 0.50 21.41 35 SER B CA 1
ATOM 2138 C CA B SER B 1 13 ? -23.765 -18.432 21.485 0.50 21.45 35 SER B CA 1
ATOM 2139 C C . SER B 1 13 ? -23.628 -18.162 19.971 1.00 23.94 35 SER B C 1
ATOM 2140 O O . SER B 1 13 ? -23.858 -19.051 19.157 1.00 22.63 35 SER B O 1
ATOM 2145 N N . LEU B 1 14 ? -23.245 -16.924 19.599 1.00 21.79 36 LEU B N 1
ATOM 2146 C CA . LEU B 1 14 ? -23.067 -16.534 18.196 1.00 22.29 36 LEU B CA 1
ATOM 2147 C C . LEU B 1 14 ? -21.862 -17.233 17.580 1.00 25.23 36 LEU B C 1
ATOM 2148 O O . LEU B 1 14 ? -21.947 -17.717 16.451 1.00 24.11 36 LEU B O 1
ATOM 2153 N N . ILE B 1 15 ? -20.749 -17.295 18.329 1.00 22.49 37 ILE B N 1
ATOM 2154 C CA . ILE B 1 15 ? -19.522 -17.964 17.884 1.00 22.51 37 ILE B CA 1
ATOM 2155 C C . ILE B 1 15 ? -19.841 -19.426 17.682 1.00 24.85 37 ILE B C 1
ATOM 2156 O O . ILE B 1 15 ? -19.534 -19.999 16.645 1.00 23.73 37 ILE B O 1
ATOM 2161 N N . GLU B 1 16 ? -20.504 -20.028 18.684 1.00 21.78 38 GLU B N 1
ATOM 2162 C CA . GLU B 1 16 ? -20.925 -21.401 18.612 1.00 21.75 38 GLU B CA 1
ATOM 2163 C C . GLU B 1 16 ? -21.795 -21.682 17.361 1.00 26.58 38 GLU B C 1
ATOM 2164 O O . GLU B 1 16 ? -21.520 -22.680 16.691 1.00 28.21 38 GLU B O 1
ATOM 2170 N N . LYS B 1 17 ? -22.744 -20.769 16.977 1.00 23.78 39 LYS B N 1
ATOM 2171 C CA . LYS B 1 17 ? -23.597 -20.885 15.779 1.00 23.62 39 LYS B CA 1
ATOM 2172 C C . LYS B 1 17 ? -22.795 -20.849 14.457 1.00 29.45 39 LYS B C 1
ATOM 2173 O O . LYS B 1 17 ? -23.212 -21.440 13.455 1.00 29.92 39 LYS B O 1
ATOM 2179 N N . GLN B 1 18 ? -21.664 -20.143 14.455 1.00 27.55 40 GLN B N 1
ATOM 2180 C CA . GLN B 1 18 ? -20.821 -20.069 13.254 1.00 28.06 40 GLN B CA 1
ATOM 2181 C C . GLN B 1 18 ? -20.085 -21.397 13.046 1.00 34.10 40 GLN B C 1
ATOM 2182 O O . GLN B 1 18 ? -20.013 -21.891 11.912 1.00 34.90 40 GLN B O 1
ATOM 2188 N N . THR B 1 19 ? -19.590 -21.985 14.147 1.00 30.43 41 THR B N 1
ATOM 2189 C CA . THR B 1 19 ? -18.839 -23.244 14.146 1.00 29.85 41 THR B CA 1
ATOM 2190 C C . THR B 1 19 ? -19.719 -24.456 13.869 1.00 34.00 41 THR B C 1
ATOM 2191 O O . THR B 1 19 ? -19.179 -25.514 13.555 1.00 35.15 41 THR B O 1
ATOM 2195 N N . SER B 1 20 ? -21.050 -24.355 14.122 1.00 27.95 42 SER B N 1
ATOM 2196 C CA . SER B 1 20 ? -22.003 -25.469 14.027 1.00 27.72 42 SER B CA 1
ATOM 2197 C C . SER B 1 20 ? -21.635 -26.614 15.038 1.00 28.72 42 SER B C 1
ATOM 2198 O O . SER B 1 20 ? -22.099 -27.754 14.923 1.00 29.07 42 SER B O 1
ATOM 2201 N N . GLY B 1 21 ? -20.840 -26.261 16.054 1.00 22.27 43 GLY B N 1
ATOM 2202 C CA . GLY B 1 21 ? -20.416 -27.192 17.092 1.00 22.01 43 GLY B CA 1
ATOM 2203 C C . GLY B 1 21 ? -20.932 -26.834 18.466 1.00 21.33 43 GLY B C 1
ATOM 2204 O O . GLY B 1 21 ? -21.953 -26.151 18.595 1.00 20.03 43 GLY B O 1
ATOM 2205 N N . ARG B 1 22 ? -20.199 -27.275 19.496 1.00 16.96 44 ARG B N 1
ATOM 2206 C CA . ARG B 1 22 ? -20.556 -27.080 20.895 1.00 16.13 44 ARG B CA 1
ATOM 2207 C C . ARG B 1 22 ? -19.360 -26.478 21.609 1.00 14.47 44 ARG B C 1
ATOM 2208 O O . ARG B 1 22 ? -18.242 -27.000 21.473 1.00 14.13 44 ARG B O 1
ATOM 2216 N N . ILE B 1 23 ? -19.578 -25.363 22.317 1.00 10.42 45 ILE B N 1
ATOM 2217 C CA . ILE B 1 23 ? -18.523 -24.674 23.074 1.00 10.56 45 ILE B CA 1
ATOM 2218 C C . ILE B 1 23 ? -18.915 -24.689 24.555 1.00 13.30 45 ILE B C 1
ATOM 2219 O O . ILE B 1 23 ? -20.084 -24.446 24.907 1.00 14.09 45 ILE B O 1
ATOM 2224 N N . GLY B 1 24 ? -17.936 -24.960 25.400 1.00 12.62 46 GLY B N 1
ATOM 2225 C CA . GLY B 1 24 ? -18.104 -24.979 26.845 1.00 12.44 46 GLY B CA 1
ATOM 2226 C C . GLY B 1 24 ? -17.069 -24.106 27.509 1.00 14.38 46 GLY B C 1
ATOM 2227 O O . GLY B 1 24 ? -15.882 -24.197 27.198 1.00 14.79 46 GLY B O 1
ATOM 2228 N N . VAL B 1 25 ? -17.512 -23.212 28.387 1.00 12.57 47 VAL B N 1
ATOM 2229 C CA . VAL B 1 25 ? -16.594 -22.292 29.053 1.00 12.31 47 VAL B CA 1
ATOM 2230 C C . VAL B 1 25 ? -16.909 -22.280 30.535 1.00 14.27 47 VAL B C 1
ATOM 2231 O O . VAL B 1 25 ? -18.083 -22.304 30.911 1.00 13.25 47 VAL B O 1
ATOM 2235 N N . SER B 1 26 ? -15.885 -22.133 31.379 1.00 12.27 48 SER B N 1
ATOM 2236 C CA . SER B 1 26 ? -16.136 -21.932 32.813 1.00 11.94 48 SER B CA 1
ATOM 2237 C C . SER B 1 26 ? -15.057 -21.027 33.338 1.00 15.19 48 SER B C 1
ATOM 2238 O O . SER B 1 26 ? -13.894 -21.144 32.935 1.00 13.66 48 SER B O 1
ATOM 2241 N N . VAL B 1 27 ? -15.434 -20.108 34.236 1.00 14.47 49 VAL B N 1
ATOM 2242 C CA . VAL B 1 27 ? -14.486 -19.180 34.837 1.00 14.25 49 VAL B CA 1
ATOM 2243 C C . VAL B 1 27 ? -14.794 -19.127 36.334 1.00 17.17 49 VAL B C 1
ATOM 2244 O O . VAL B 1 27 ? -15.961 -18.967 36.707 1.00 17.58 49 VAL B O 1
ATOM 2248 N N . TRP B 1 28 ? -13.763 -19.196 37.166 1.00 13.34 50 TRP B N 1
ATOM 2249 C CA . TRP B 1 28 ? -13.905 -18.981 38.606 1.00 14.93 50 TRP B CA 1
ATOM 2250 C C . TRP B 1 28 ? -12.807 -18.004 38.994 1.00 16.98 50 TRP B C 1
ATOM 2251 O O . TRP B 1 28 ? -11.626 -18.340 38.987 1.00 14.61 50 TRP B O 1
ATOM 2262 N N . ASP B 1 29 ? -13.211 -16.767 39.283 1.00 13.81 51 ASP B N 1
ATOM 2263 C CA . ASP B 1 29 ? -12.279 -15.719 39.673 1.00 14.62 51 ASP B CA 1
ATOM 2264 C C . ASP B 1 29 ? -12.211 -15.742 41.202 1.00 17.54 51 ASP B C 1
ATOM 2265 O O . ASP B 1 29 ? -13.214 -15.438 41.825 1.00 16.55 51 ASP B O 1
ATOM 2270 N N . THR B 1 30 ? -11.058 -16.144 41.800 1.00 15.41 52 THR B N 1
ATOM 2271 C CA . THR B 1 30 ? -10.956 -16.257 43.274 1.00 15.32 52 THR B CA 1
ATOM 2272 C C . THR B 1 30 ? -10.653 -14.918 43.929 1.00 19.57 52 THR B C 1
ATOM 2273 O O . THR B 1 30 ? -10.617 -14.841 45.156 1.00 18.65 52 THR B O 1
ATOM 2277 N N . GLN B 1 31 ? -10.412 -13.878 43.130 1.00 17.21 53 GLN B N 1
ATOM 2278 C CA . GLN B 1 31 ? -10.220 -12.538 43.692 1.00 17.28 53 GLN B CA 1
ATOM 2279 C C . GLN B 1 31 ? -11.596 -11.979 44.038 1.00 22.33 53 GLN B C 1
ATOM 2280 O O . GLN B 1 31 ? -11.786 -11.459 45.147 1.00 22.99 53 GLN B O 1
ATOM 2286 N N . THR B 1 32 ? -12.539 -12.061 43.079 1.00 19.17 54 THR B N 1
ATOM 2287 C CA . THR B 1 32 ? -13.899 -11.522 43.227 1.00 21.03 54 THR B CA 1
ATOM 2288 C C . THR B 1 32 ? -14.894 -12.552 43.731 1.00 25.84 54 THR B C 1
ATOM 2289 O O . THR B 1 32 ? -16.010 -12.176 44.100 1.00 26.64 54 THR B O 1
ATOM 2293 N N . ASP B 1 33 ? -14.527 -13.857 43.685 1.00 23.77 55 ASP B N 1
ATOM 2294 C CA . ASP B 1 33 ? -15.363 -15.012 44.055 1.00 25.25 55 ASP B CA 1
ATOM 2295 C C . ASP B 1 33 ? -16.519 -15.216 43.045 1.00 29.17 55 ASP B C 1
ATOM 2296 O O . ASP B 1 33 ? -17.473 -15.945 43.317 1.00 32.14 55 ASP B O 1
ATOM 2301 N N . GLU B 1 34 ? -16.396 -14.612 41.863 1.00 24.75 56 GLU B N 1
ATOM 2302 C CA . GLU B 1 34 ? -17.391 -14.702 40.806 1.00 23.25 56 GLU B CA 1
ATOM 2303 C C . GLU B 1 34 ? -17.160 -15.965 40.003 1.00 24.11 56 GLU B C 1
ATOM 2304 O O . GLU B 1 34 ? -16.011 -16.286 39.676 1.00 21.75 56 GLU B O 1
ATOM 2310 N N . ARG B 1 35 ? -18.255 -16.671 39.681 1.00 20.07 57 ARG B N 1
ATOM 2311 C CA . ARG B 1 35 ? -18.238 -17.869 38.826 1.00 19.74 57 ARG B CA 1
ATOM 2312 C C . ARG B 1 35 ? -19.191 -17.634 37.671 1.00 23.37 57 ARG B C 1
ATOM 2313 O O . ARG B 1 35 ? -20.280 -17.081 37.856 1.00 24.91 57 ARG B O 1
ATOM 2321 N N . TRP B 1 36 ? -18.793 -18.064 36.484 1.00 19.57 58 TRP B N 1
ATOM 2322 C CA . TRP B 1 36 ? -19.628 -17.934 35.300 1.00 20.51 58 TRP B CA 1
ATOM 2323 C C . TRP B 1 36 ? -19.360 -19.135 34.407 1.00 19.06 58 TRP B C 1
ATOM 2324 O O . TRP B 1 36 ? -18.228 -19.633 34.367 1.00 16.15 58 TRP B O 1
ATOM 2335 N N . ASP B 1 37 ? -20.391 -19.599 33.695 1.00 14.16 59 ASP B N 1
ATOM 2336 C CA . ASP B 1 37 ? -20.173 -20.688 32.742 1.00 12.67 59 ASP B CA 1
ATOM 2337 C C . ASP B 1 37 ? -21.131 -20.654 31.559 1.00 18.43 59 ASP B C 1
ATOM 2338 O O . ASP B 1 37 ? -22.215 -20.054 31.639 1.00 19.96 59 ASP B O 1
ATOM 2343 N N . TYR B 1 38 ? -20.732 -21.314 30.480 1.00 16.05 60 TYR B N 1
ATOM 2344 C CA . TYR B 1 38 ? -21.541 -21.523 29.273 1.00 15.43 60 TYR B CA 1
ATOM 2345 C C . TYR B 1 38 ? -21.418 -23.020 29.001 1.00 15.87 60 TYR B C 1
ATOM 2346 O O . TYR B 1 38 ? -20.309 -23.484 28.781 1.00 13.90 60 TYR B O 1
ATOM 2355 N N . ARG B 1 39 ? -22.526 -23.790 29.099 1.00 12.91 61 ARG B N 1
ATOM 2356 C CA . ARG B 1 39 ? -22.520 -25.259 28.985 1.00 12.73 61 ARG B CA 1
ATOM 2357 C C . ARG B 1 39 ? -21.506 -25.867 30.004 1.00 14.08 61 ARG B C 1
ATOM 2358 O O . ARG B 1 39 ? -20.885 -26.885 29.719 1.00 14.62 61 ARG B O 1
ATOM 2366 N N . GLY B 1 40 ? -21.368 -25.239 31.175 1.00 12.71 62 GLY B N 1
ATOM 2367 C CA . GLY B 1 40 ? -20.389 -25.629 32.188 1.00 11.11 62 GLY B CA 1
ATOM 2368 C C . GLY B 1 40 ? -20.494 -27.035 32.723 1.00 14.51 62 GLY B C 1
ATOM 2369 O O . GLY B 1 40 ? -19.488 -27.589 33.166 1.00 14.04 62 GLY B O 1
ATOM 2370 N N . ASP B 1 41 ? -21.707 -27.618 32.681 1.00 12.47 63 ASP B N 1
ATOM 2371 C CA . ASP B 1 41 ? -21.933 -28.981 33.175 1.00 12.75 63 ASP B CA 1
ATOM 2372 C C . ASP B 1 41 ? -22.130 -30.003 32.059 1.00 16.48 63 ASP B C 1
ATOM 2373 O O . ASP B 1 41 ? -22.476 -31.149 32.340 1.00 16.54 63 ASP B O 1
ATOM 2378 N N . GLU B 1 42 ? -21.884 -29.606 30.788 1.00 12.33 64 GLU B N 1
ATOM 2379 C CA . GLU B 1 42 ? -21.962 -30.566 29.693 1.00 11.36 64 GLU B CA 1
ATOM 2380 C C . GLU B 1 42 ? -20.619 -31.254 29.527 1.00 13.44 64 GLU B C 1
ATOM 2381 O O . GLU B 1 42 ? -19.569 -30.661 29.805 1.00 13.11 64 GLU B O 1
ATOM 2387 N N . ARG B 1 43 ? -20.649 -32.473 28.986 1.00 13.71 65 ARG B N 1
ATOM 2388 C CA . ARG B 1 43 ? -19.418 -33.228 28.749 1.00 12.45 65 ARG B CA 1
ATOM 2389 C C . ARG B 1 43 ? -18.736 -32.822 27.467 1.00 14.08 65 ARG B C 1
ATOM 2390 O O . ARG B 1 43 ? -19.370 -32.609 26.445 1.00 13.99 65 ARG B O 1
ATOM 2398 N N . PHE B 1 44 ? -17.397 -32.789 27.538 1.00 10.95 66 PHE B N 1
ATOM 2399 C CA . PHE B 1 44 ? -16.495 -32.523 26.429 1.00 10.06 66 PHE B CA 1
ATOM 2400 C C . PHE B 1 44 ? -15.329 -33.476 26.540 1.00 11.87 66 PHE B C 1
ATOM 2401 O O . PHE B 1 44 ? -15.037 -33.892 27.655 1.00 11.91 66 PHE B O 1
ATOM 2409 N N . PRO B 1 45 ? -14.638 -33.828 25.435 1.00 9.62 67 PRO B N 1
ATOM 2410 C CA . PRO B 1 45 ? -13.472 -34.715 25.561 1.00 9.76 67 PRO B CA 1
ATOM 2411 C C . PRO B 1 45 ? -12.338 -34.044 26.327 1.00 11.98 67 PRO B C 1
ATOM 2412 O O . PRO B 1 45 ? -12.092 -32.834 26.171 1.00 10.78 67 PRO B O 1
ATOM 2416 N N . LEU B 1 46 ? -11.660 -34.832 27.164 1.00 9.63 68 LEU B N 1
ATOM 2417 C CA . LEU B 1 46 ? -10.484 -34.342 27.883 1.00 8.38 68 LEU B CA 1
ATOM 2418 C C . LEU B 1 46 ? -9.359 -34.045 26.906 1.00 9.05 68 LEU B C 1
ATOM 2419 O O . LEU B 1 46 ? -8.679 -33.034 27.059 1.00 9.04 68 LEU B O 1
ATOM 2424 N N . MET B 1 47 ? -9.110 -34.966 25.933 1.00 9.28 69 MET B N 1
ATOM 2425 C CA . MET B 1 47 ? -7.940 -34.804 25.049 1.00 8.04 69 MET B CA 1
ATOM 2426 C C . MET B 1 47 ? -6.693 -34.697 25.989 1.00 11.08 69 MET B C 1
ATOM 2427 O O . MET B 1 47 ? -6.737 -35.227 27.119 1.00 10.31 69 MET B O 1
ATOM 2432 N N . SER B 1 48 ? -5.626 -34.013 25.562 1.00 10.32 70 SER B N 1
ATOM 2433 C CA . SER B 1 48 ? -4.447 -33.898 26.421 1.00 9.92 70 SER B CA 1
ATOM 2434 C C . SER B 1 48 ? -4.631 -33.103 27.698 1.00 10.01 70 SER B C 1
ATOM 2435 O O . SER B 1 48 ? -3.690 -33.086 28.515 1.00 11.18 70 SER B O 1
ATOM 2438 N N . THR B 1 49 ? -5.841 -32.528 27.947 1.00 8.23 71 THR B N 1
ATOM 2439 C CA . THR B 1 49 ? -6.042 -31.841 29.246 1.00 9.04 71 THR B CA 1
ATOM 2440 C C . THR B 1 49 ? -6.084 -32.879 30.372 1.00 10.67 71 THR B C 1
ATOM 2441 O O . THR B 1 49 ? -6.017 -32.495 31.537 1.00 11.04 71 THR B O 1
ATOM 2445 N N . PHE B 1 50 ? -6.151 -34.205 30.044 1.00 9.22 72 PHE B N 1
ATOM 2446 C CA . PHE B 1 50 ? -6.071 -35.216 31.103 1.00 8.47 72 PHE B CA 1
ATOM 2447 C C . PHE B 1 50 ? -4.691 -35.264 31.711 1.00 10.44 72 PHE B C 1
ATOM 2448 O O . PHE B 1 50 ? -4.571 -35.775 32.822 1.00 9.92 72 PHE B O 1
ATOM 2456 N N . LYS B 1 51 ? -3.643 -34.879 30.961 1.00 9.69 73 LYS B N 1
ATOM 2457 C CA . LYS B 1 51 ? -2.261 -35.089 31.421 1.00 8.70 73 LYS B CA 1
ATOM 2458 C C . LYS B 1 51 ? -1.982 -34.483 32.797 1.00 10.40 73 LYS B C 1
ATOM 2459 O O . LYS B 1 51 ? -1.381 -35.148 33.640 1.00 10.09 73 LYS B O 1
ATOM 2465 N N . THR B 1 52 ? -2.581 -33.301 33.095 1.00 8.72 74 THR B N 1
ATOM 2466 C CA . THR B 1 52 ? -2.469 -32.670 34.409 1.00 7.71 74 THR B CA 1
ATOM 2467 C C . THR B 1 52 ? -3.001 -33.619 35.496 1.00 10.05 74 THR B C 1
ATOM 2468 O O . THR B 1 52 ? -2.454 -33.692 36.599 1.00 10.52 74 THR B O 1
ATOM 2472 N N . LEU B 1 53 ? -4.078 -34.330 35.173 1.00 8.33 75 LEU B N 1
ATOM 2473 C CA . LEU B 1 53 ? -4.776 -35.187 36.138 1.00 8.98 75 LEU B CA 1
ATOM 2474 C C . LEU B 1 53 ? -4.018 -36.470 36.368 1.00 11.34 75 LEU B C 1
ATOM 2475 O O . LEU B 1 53 ? -3.955 -36.922 37.508 1.00 11.14 75 LEU B O 1
ATOM 2480 N N . ALA B 1 54 ? -3.379 -37.047 35.293 1.00 8.14 76 ALA B N 1
ATOM 2481 C CA . ALA B 1 54 ? -2.536 -38.251 35.454 1.00 9.20 76 ALA B CA 1
ATOM 2482 C C . ALA B 1 54 ? -1.303 -37.877 36.281 1.00 11.82 76 ALA B C 1
ATOM 2483 O O . ALA B 1 54 ? -0.920 -38.611 37.198 1.00 9.97 76 ALA B O 1
ATOM 2485 N N . CYS B 1 55 ? -0.741 -36.697 36.024 1.00 10.87 77 CYS B N 1
ATOM 2486 C CA . CYS B 1 55 ? 0.429 -36.252 36.776 1.00 10.29 77 CYS B CA 1
ATOM 2487 C C . CYS B 1 55 ? 0.109 -35.887 38.210 1.00 10.95 77 CYS B C 1
ATOM 2488 O O . CYS B 1 55 ? 0.867 -36.254 39.099 1.00 11.97 77 CYS B O 1
ATOM 2491 N N . ALA B 1 56 ? -1.118 -35.358 38.468 1.00 8.15 78 ALA B N 1
ATOM 2492 C CA . ALA B 1 56 ? -1.530 -35.069 39.843 1.00 8.46 78 ALA B CA 1
ATOM 2493 C C . ALA B 1 56 ? -1.716 -36.402 40.570 1.00 10.37 78 ALA B C 1
ATOM 2494 O O . ALA B 1 56 ? -1.367 -36.501 41.747 1.00 10.59 78 ALA B O 1
ATOM 2496 N N . THR B 1 57 ? -2.273 -37.427 39.871 1.00 8.50 79 THR B N 1
ATOM 2497 C CA . THR B 1 57 ? -2.464 -38.744 40.498 1.00 8.13 79 THR B CA 1
ATOM 2498 C C . THR B 1 57 ? -1.107 -39.287 40.905 1.00 10.07 79 THR B C 1
ATOM 2499 O O . THR B 1 57 ? -0.948 -39.752 42.045 1.00 11.17 79 THR B O 1
ATOM 2503 N N . MET B 1 58 ? -0.141 -39.282 39.973 1.00 8.41 80 MET B N 1
ATOM 2504 C CA . MET B 1 58 ? 1.223 -39.745 40.228 1.00 9.00 80 MET B CA 1
ATOM 2505 C C . MET B 1 58 ? 1.839 -39.021 41.432 1.00 10.61 80 MET B C 1
ATOM 2506 O O . MET B 1 58 ? 2.368 -39.659 42.358 1.00 10.88 80 MET B O 1
ATOM 2511 N N . LEU B 1 59 ? 1.743 -37.679 41.461 1.00 8.40 81 LEU B N 1
ATOM 2512 C CA . LEU B 1 59 ? 2.294 -36.925 42.601 1.00 8.84 81 LEU B CA 1
ATOM 2513 C C . LEU B 1 59 ? 1.637 -37.293 43.934 1.00 11.16 81 LEU B C 1
ATOM 2514 O O . LEU B 1 59 ? 2.320 -37.400 44.964 1.00 10.50 81 LEU B O 1
ATOM 2519 N N . SER B 1 60 ? 0.298 -37.469 43.913 1.00 9.41 82 SER B N 1
ATOM 2520 C CA A SER B 1 60 ? -0.440 -37.848 45.115 0.50 9.36 82 SER B CA 1
ATOM 2521 C CA B SER B 1 60 ? -0.410 -37.842 45.148 0.50 9.32 82 SER B CA 1
ATOM 2522 C C . SER B 1 60 ? 0.046 -39.224 45.623 1.00 11.57 82 SER B C 1
ATOM 2523 O O . SER B 1 60 ? 0.173 -39.434 46.828 1.00 11.60 82 SER B O 1
ATOM 2528 N N . ASP B 1 61 ? 0.321 -40.176 44.677 1.00 9.58 83 ASP B N 1
ATOM 2529 C CA . ASP B 1 61 ? 0.838 -41.486 45.045 1.00 9.65 83 ASP B CA 1
ATOM 2530 C C . ASP B 1 61 ? 2.234 -41.349 45.644 1.00 13.98 83 ASP B C 1
ATOM 2531 O O . ASP B 1 61 ? 2.566 -42.090 46.566 1.00 14.33 83 ASP B O 1
ATOM 2536 N N . MET B 1 62 ? 3.056 -40.405 45.146 1.00 11.11 84 MET B N 1
ATOM 2537 C CA . MET B 1 62 ? 4.389 -40.189 45.714 1.00 9.66 84 MET B CA 1
ATOM 2538 C C . MET B 1 62 ? 4.240 -39.591 47.127 1.00 13.64 84 MET B C 1
ATOM 2539 O O . MET B 1 62 ? 4.898 -40.055 48.072 1.00 14.75 84 MET B O 1
ATOM 2544 N N . ASP B 1 63 ? 3.316 -38.632 47.286 1.00 9.99 85 ASP B N 1
ATOM 2545 C CA . ASP B 1 63 ? 3.059 -38.019 48.604 1.00 9.78 85 ASP B CA 1
ATOM 2546 C C . ASP B 1 63 ? 2.656 -39.047 49.668 1.00 13.96 85 ASP B C 1
ATOM 2547 O O . ASP B 1 63 ? 3.044 -38.900 50.835 1.00 14.30 85 ASP B O 1
ATOM 2552 N N . SER B 1 64 ? 1.836 -40.040 49.269 1.00 12.31 86 SER B N 1
ATOM 2553 C CA . SER B 1 64 ? 1.247 -41.027 50.172 1.00 12.54 86 SER B CA 1
ATOM 2554 C C . SER B 1 64 ? 2.154 -42.197 50.502 1.00 19.00 86 SER B C 1
ATOM 2555 O O . SER B 1 64 ? 1.758 -43.043 51.304 1.00 19.08 86 SER B O 1
ATOM 2558 N N . GLY B 1 65 ? 3.307 -42.281 49.841 1.00 16.69 87 GLY B N 1
ATOM 2559 C CA . GLY B 1 65 ? 4.250 -43.370 50.055 1.00 18.64 87 GLY B CA 1
ATOM 2560 C C . GLY B 1 65 ? 3.957 -44.609 49.230 1.00 24.35 87 GLY B C 1
ATOM 2561 O O . GLY B 1 65 ? 4.586 -45.655 49.428 1.00 26.94 87 GLY B O 1
ATOM 2562 N N . LYS B 1 66 ? 3.002 -44.507 48.276 1.00 19.24 88 LYS B N 1
ATOM 2563 C CA . LYS B 1 66 ? 2.606 -45.617 47.397 1.00 19.43 88 LYS B CA 1
ATOM 2564 C C . LYS B 1 66 ? 3.453 -45.734 46.137 1.00 22.84 88 LYS B C 1
ATOM 2565 O O . LYS B 1 66 ? 3.359 -46.745 45.421 1.00 24.35 88 LYS B O 1
ATOM 2571 N N . LEU B 1 67 ? 4.227 -44.699 45.811 1.00 14.66 89 LEU B N 1
ATOM 2572 C CA . LEU B 1 67 ? 5.052 -44.718 44.613 1.00 13.75 89 LEU B CA 1
ATOM 2573 C C . LEU B 1 67 ? 6.356 -43.983 44.908 1.00 14.50 89 LEU B C 1
ATOM 2574 O O . LEU B 1 67 ? 6.321 -42.846 45.381 1.00 14.12 89 LEU B O 1
ATOM 2579 N N . ASN B 1 68 ? 7.481 -44.639 44.685 1.00 13.36 90 ASN B N 1
ATOM 2580 C CA . ASN B 1 68 ? 8.783 -44.021 44.912 1.00 13.28 90 ASN B CA 1
ATOM 2581 C C . ASN B 1 68 ? 9.001 -42.780 44.029 1.00 18.43 90 ASN B C 1
ATOM 2582 O O . ASN B 1 68 ? 8.718 -42.817 42.826 1.00 16.65 90 ASN B O 1
ATOM 2587 N N . LYS B 1 69 ? 9.496 -41.679 44.625 1.00 17.35 91 LYS B N 1
ATOM 2588 C CA . LYS B 1 69 ? 9.796 -40.440 43.889 1.00 18.48 91 LYS B CA 1
ATOM 2589 C C . LYS B 1 69 ? 10.750 -40.758 42.715 1.00 22.36 91 LYS B C 1
ATOM 2590 O O . LYS B 1 69 ? 10.634 -40.133 41.654 1.00 20.65 91 LYS B O 1
ATOM 2596 N N . ASN B 1 70 ? 11.638 -41.762 42.889 1.00 18.89 92 ASN B N 1
ATOM 2597 C CA . ASN B 1 70 ? 12.617 -42.155 41.870 1.00 19.28 92 ASN B CA 1
ATOM 2598 C C . ASN B 1 70 ? 12.210 -43.338 41.022 1.00 21.46 92 ASN B C 1
ATOM 2599 O O . ASN B 1 70 ? 13.078 -43.897 40.349 1.00 22.69 92 ASN B O 1
ATOM 2604 N N . ALA B 1 71 ? 10.904 -43.704 41.012 1.00 16.79 93 ALA B N 1
ATOM 2605 C CA . ALA B 1 71 ? 10.416 -44.850 40.234 1.00 17.44 93 ALA B CA 1
ATOM 2606 C C . ALA B 1 71 ? 10.766 -44.650 38.753 1.00 18.12 93 ALA B C 1
ATOM 2607 O O . ALA B 1 71 ? 10.745 -43.521 38.281 1.00 15.86 93 ALA B O 1
ATOM 2609 N N . THR B 1 72 ? 11.138 -45.725 38.069 1.00 16.96 94 THR B N 1
ATOM 2610 C CA . THR B 1 72 ? 11.502 -45.648 36.642 1.00 16.40 94 THR B CA 1
ATOM 2611 C C . THR B 1 72 ? 10.740 -46.680 35.852 1.00 23.69 94 THR B C 1
ATOM 2612 O O . THR B 1 72 ? 10.195 -47.626 36.418 1.00 22.79 94 THR B O 1
ATOM 2616 N N . ALA B 1 73 ? 10.764 -46.531 34.527 1.00 22.15 95 ALA B N 1
ATOM 2617 C CA . ALA B 1 73 ? 10.152 -47.511 33.637 1.00 22.37 95 ALA B CA 1
ATOM 2618 C C . ALA B 1 73 ? 10.882 -47.456 32.327 1.00 22.31 95 ALA B C 1
ATOM 2619 O O . ALA B 1 73 ? 11.429 -46.422 31.946 1.00 20.38 95 ALA B O 1
ATOM 2621 N N . ARG B 1 74 ? 10.888 -48.579 31.646 1.00 17.38 96 ARG B N 1
ATOM 2622 C CA . ARG B 1 74 ? 11.587 -48.770 30.398 1.00 17.74 96 ARG B CA 1
ATOM 2623 C C . ARG B 1 74 ? 10.715 -48.345 29.196 1.00 22.94 96 ARG B C 1
ATOM 2624 O O . ARG B 1 74 ? 9.499 -48.539 29.200 1.00 25.06 96 ARG B O 1
ATOM 2632 N N . ILE B 1 75 ? 11.341 -47.675 28.216 1.00 17.49 97 ILE B N 1
ATOM 2633 C CA . ILE B 1 75 ? 10.694 -47.289 26.969 1.00 15.94 97 ILE B CA 1
ATOM 2634 C C . ILE B 1 75 ? 11.029 -48.411 25.975 1.00 16.43 97 ILE B C 1
ATOM 2635 O O . ILE B 1 75 ? 12.208 -48.663 25.699 1.00 17.01 97 ILE B O 1
ATOM 2640 N N . ASP B 1 76 ? 10.009 -49.099 25.469 1.00 14.57 98 ASP B N 1
ATOM 2641 C CA . ASP B 1 76 ? 10.217 -50.114 24.439 1.00 13.66 98 ASP B CA 1
ATOM 2642 C C . ASP B 1 76 ? 9.713 -49.531 23.138 1.00 13.83 98 ASP B C 1
ATOM 2643 O O . ASP B 1 76 ? 8.625 -48.924 23.100 1.00 12.86 98 ASP B O 1
ATOM 2648 N N . GLU B 1 77 ? 10.496 -49.701 22.084 1.00 12.84 99 GLU B N 1
ATOM 2649 C CA . GLU B 1 77 ? 10.189 -49.180 20.751 1.00 12.33 99 GLU B CA 1
ATOM 2650 C C . GLU B 1 77 ? 8.779 -49.497 20.310 1.00 15.14 99 GLU B C 1
ATOM 2651 O O . GLU B 1 77 ? 8.077 -48.620 19.807 1.00 13.24 99 GLU B O 1
ATOM 2657 N N . ARG B 1 78 ? 8.348 -50.752 20.511 1.00 12.44 100 ARG B N 1
ATOM 2658 C CA . ARG B 1 78 ? 7.025 -51.147 20.055 1.00 12.79 100 ARG B CA 1
ATOM 2659 C C . ARG B 1 78 ? 5.881 -50.434 20.740 1.00 15.59 100 ARG B C 1
ATOM 2660 O O . ARG B 1 78 ? 4.761 -50.501 20.230 1.00 15.65 100 ARG B O 1
ATOM 2668 N N . ASN B 1 79 ? 6.138 -49.758 21.877 1.00 12.34 101 ASN B N 1
ATOM 2669 C CA . ASN B 1 79 ? 5.075 -49.086 22.630 1.00 11.97 101 ASN B CA 1
ATOM 2670 C C . ASN B 1 79 ? 4.993 -47.603 22.309 1.00 13.71 101 ASN B C 1
ATOM 2671 O O . ASN B 1 79 ? 4.053 -46.961 22.748 1.00 14.03 101 ASN B O 1
ATOM 2676 N N . ILE B 1 80 ? 5.993 -47.047 21.607 1.00 10.57 102 ILE B N 1
ATOM 2677 C CA . ILE B 1 80 ? 6.001 -45.617 21.319 1.00 9.72 102 ILE B CA 1
ATOM 2678 C C . ILE B 1 80 ? 4.839 -45.214 20.418 1.00 10.57 102 ILE B C 1
ATOM 2679 O O . ILE B 1 80 ? 4.691 -45.771 19.331 1.00 10.22 102 ILE B O 1
ATOM 2684 N N . VAL B 1 81 ? 4.015 -44.263 20.884 1.00 10.29 103 VAL B N 1
ATOM 2685 C CA . VAL B 1 81 ? 2.847 -43.812 20.133 1.00 9.06 103 VAL B CA 1
ATOM 2686 C C . VAL B 1 81 ? 3.096 -42.447 19.477 1.00 11.03 103 VAL B C 1
ATOM 2687 O O . VAL B 1 81 ? 4.118 -41.785 19.722 1.00 10.46 103 VAL B O 1
ATOM 2691 N N . VAL B 1 82 ? 2.104 -42.007 18.686 1.00 9.37 104 VAL B N 1
ATOM 2692 C CA . VAL B 1 82 ? 2.174 -40.712 17.972 1.00 8.64 104 VAL B CA 1
ATOM 2693 C C . VAL B 1 82 ? 2.408 -39.564 18.943 1.00 11.01 104 VAL B C 1
ATOM 2694 O O . VAL B 1 82 ? 1.955 -39.636 20.092 1.00 10.06 104 VAL B O 1
ATOM 2698 N N . TRP B 1 83 ? 3.079 -38.501 18.453 1.00 10.56 105 TRP B N 1
ATOM 2699 C CA . TRP B 1 83 ? 3.400 -37.303 19.199 1.00 10.76 105 TRP B CA 1
ATOM 2700 C C . TRP B 1 83 ? 4.099 -37.637 20.526 1.00 13.49 105 TRP B C 1
ATOM 2701 O O . TRP B 1 83 ? 3.548 -37.466 21.626 1.00 12.19 105 TRP B O 1
ATOM 2712 N N . SER B 1 84 ? 5.352 -38.068 20.386 1.00 10.73 106 SER B N 1
ATOM 2713 C CA . SER B 1 84 ? 6.204 -38.372 21.532 1.00 8.66 106 SER B CA 1
ATOM 2714 C C . SER B 1 84 ? 7.555 -37.725 21.260 1.00 13.34 106 SER B C 1
ATOM 2715 O O . SER B 1 84 ? 8.558 -38.417 21.050 1.00 13.00 106 SER B O 1
ATOM 2718 N N . PRO B 1 85 ? 7.598 -36.372 21.241 1.00 12.41 107 PRO B N 1
ATOM 2719 C CA . PRO B 1 85 ? 8.853 -35.687 20.874 1.00 12.22 107 PRO B CA 1
ATOM 2720 C C . PRO B 1 85 ? 10.009 -35.946 21.800 1.00 14.74 107 PRO B C 1
ATOM 2721 O O . PRO B 1 85 ? 11.164 -35.825 21.375 1.00 16.58 107 PRO B O 1
ATOM 2725 N N . VAL B 1 86 ? 9.712 -36.307 23.048 1.00 12.03 108 VAL B N 1
ATOM 2726 C CA . VAL B 1 86 ? 10.765 -36.595 24.010 1.00 13.25 108 VAL B CA 1
ATOM 2727 C C . VAL B 1 86 ? 11.057 -38.090 24.026 1.00 16.95 108 VAL B C 1
ATOM 2728 O O . VAL B 1 86 ? 12.218 -38.505 23.969 1.00 18.85 108 VAL B O 1
ATOM 2732 N N . MET B 1 87 ? 10.006 -38.910 24.096 1.00 12.79 109 MET B N 1
ATOM 2733 C CA A MET B 1 87 ? 10.190 -40.353 24.234 0.50 12.45 109 MET B CA 1
ATOM 2734 C CA B MET B 1 87 ? 10.203 -40.352 24.239 0.50 12.24 109 MET B CA 1
ATOM 2735 C C . MET B 1 87 ? 10.564 -41.079 22.938 1.00 14.96 109 MET B C 1
ATOM 2736 O O . MET B 1 87 ? 11.044 -42.210 23.013 1.00 14.15 109 MET B O 1
ATOM 2745 N N . ASP B 1 88 ? 10.358 -40.458 21.751 1.00 11.03 110 ASP B N 1
ATOM 2746 C CA . ASP B 1 88 ? 10.682 -41.091 20.467 1.00 11.80 110 ASP B CA 1
ATOM 2747 C C . ASP B 1 88 ? 12.098 -41.631 20.410 1.00 18.59 110 ASP B C 1
ATOM 2748 O O . ASP B 1 88 ? 12.349 -42.596 19.688 1.00 20.04 110 ASP B O 1
ATOM 2753 N N . LYS B 1 89 ? 13.021 -40.974 21.132 1.00 17.02 111 LYS B N 1
ATOM 2754 C CA . LYS B 1 89 ? 14.450 -41.298 21.047 1.00 18.20 111 LYS B CA 1
ATOM 2755 C C . LYS B 1 89 ? 14.944 -42.093 22.236 1.00 22.75 111 LYS B C 1
ATOM 2756 O O . LYS B 1 89 ? 16.163 -42.280 22.389 1.00 24.76 111 LYS B O 1
ATOM 2762 N N . LEU B 1 90 ? 14.021 -42.566 23.073 1.00 16.19 112 LEU B N 1
ATOM 2763 C CA . LEU B 1 90 ? 14.407 -43.258 24.305 1.00 16.29 112 LEU B CA 1
ATOM 2764 C C . LEU B 1 90 ? 14.201 -44.779 24.273 1.00 18.60 112 LEU B C 1
ATOM 2765 O O . LEU B 1 90 ? 14.341 -45.394 25.317 1.00 16.12 112 LEU B O 1
ATOM 2770 N N . ALA B 1 91 ? 13.946 -45.395 23.100 1.00 19.07 113 ALA B N 1
ATOM 2771 C CA . ALA B 1 91 ? 13.752 -46.852 23.089 1.00 20.58 113 ALA B CA 1
ATOM 2772 C C . ALA B 1 91 ? 14.973 -47.601 23.654 1.00 25.46 113 ALA B C 1
ATOM 2773 O O . ALA B 1 91 ? 16.114 -47.281 23.298 1.00 24.74 113 ALA B O 1
ATOM 2775 N N . GLY B 1 92 ? 14.706 -48.584 24.512 1.00 22.95 114 GLY B N 1
ATOM 2776 C CA . GLY B 1 92 ? 15.734 -49.406 25.133 1.00 24.13 114 GLY B CA 1
ATOM 2777 C C . GLY B 1 92 ? 16.363 -48.759 26.351 1.00 29.35 114 GLY B C 1
ATOM 2778 O O . GLY B 1 92 ? 17.207 -49.378 27.012 1.00 31.93 114 GLY B O 1
ATOM 2779 N N . GLN B 1 93 ? 16.016 -47.487 26.613 1.00 21.27 115 GLN B N 1
ATOM 2780 C CA . GLN B 1 93 ? 16.507 -46.779 27.780 1.00 20.36 115 GLN B CA 1
ATOM 2781 C C . GLN B 1 93 ? 15.344 -46.677 28.719 1.00 24.81 115 GLN B C 1
ATOM 2782 O O . GLN B 1 93 ? 14.195 -46.913 28.318 1.00 25.32 115 GLN B O 1
ATOM 2788 N N . SER B 1 94 ? 15.627 -46.313 29.964 1.00 21.71 116 SER B N 1
ATOM 2789 C CA A SER B 1 94 ? 14.593 -46.121 30.968 0.50 21.38 116 SER B CA 1
ATOM 2790 C CA B SER B 1 94 ? 14.589 -46.115 30.957 0.50 20.90 116 SER B CA 1
ATOM 2791 C C . SER B 1 94 ? 14.466 -44.634 31.335 1.00 23.83 116 SER B C 1
ATOM 2792 O O . SER B 1 94 ? 15.309 -43.814 30.930 1.00 22.81 116 SER B O 1
ATOM 2797 N N . THR B 1 95 ? 13.409 -44.285 32.075 1.00 16.56 117 THR B N 1
ATOM 2798 C CA . THR B 1 95 ? 13.198 -42.898 32.486 1.00 15.93 117 THR B CA 1
ATOM 2799 C C . THR B 1 95 ? 12.492 -42.884 33.831 1.00 17.11 117 THR B C 1
ATOM 2800 O O . THR B 1 95 ? 11.684 -43.762 34.146 1.00 15.78 117 THR B O 1
ATOM 2804 N N . ARG B 1 96 ? 12.733 -41.840 34.588 1.00 14.17 118 ARG B N 1
ATOM 2805 C CA . ARG B 1 96 ? 11.997 -41.677 35.824 1.00 13.34 118 ARG B CA 1
ATOM 2806 C C . ARG B 1 96 ? 10.583 -41.311 35.459 1.00 15.18 118 ARG B C 1
ATOM 2807 O O . ARG B 1 96 ? 10.366 -40.562 34.495 1.00 14.47 118 ARG B O 1
ATOM 2815 N N . ILE B 1 97 ? 9.615 -41.829 36.222 1.00 13.56 119 ILE B N 1
ATOM 2816 C CA . ILE B 1 97 ? 8.202 -41.518 36.000 1.00 13.78 119 ILE B CA 1
ATOM 2817 C C . ILE B 1 97 ? 8.008 -39.996 36.187 1.00 16.14 119 ILE B C 1
ATOM 2818 O O . ILE B 1 97 ? 7.215 -39.379 35.458 1.00 13.50 119 ILE B O 1
ATOM 2823 N N . GLU B 1 98 ? 8.785 -39.379 37.121 1.00 13.31 120 GLU B N 1
ATOM 2824 C CA . GLU B 1 98 ? 8.714 -37.935 37.331 1.00 14.39 120 GLU B CA 1
ATOM 2825 C C . GLU B 1 98 ? 9.106 -37.219 36.030 1.00 14.52 120 GLU B C 1
ATOM 2826 O O . GLU B 1 98 ? 8.467 -36.236 35.659 1.00 14.23 120 GLU B O 1
ATOM 2832 N N . HIS B 1 99 ? 10.110 -37.737 35.305 1.00 11.62 121 HIS B N 1
ATOM 2833 C CA . HIS B 1 99 ? 10.555 -37.141 34.051 1.00 11.89 121 HIS B CA 1
ATOM 2834 C C . HIS B 1 99 ? 9.510 -37.330 32.937 1.00 14.57 121 HIS B C 1
ATOM 2835 O O . HIS B 1 99 ? 9.340 -36.469 32.061 1.00 13.46 121 HIS B O 1
ATOM 2842 N N . ALA B 1 100 ? 8.822 -38.476 32.966 1.00 12.34 122 ALA B N 1
ATOM 2843 C CA . ALA B 1 100 ? 7.753 -38.729 31.992 1.00 12.03 122 ALA B CA 1
ATOM 2844 C C . ALA B 1 100 ? 6.629 -37.712 32.216 1.00 13.64 122 ALA B C 1
ATOM 2845 O O . ALA B 1 100 ? 6.129 -37.145 31.244 1.00 11.02 122 ALA B O 1
ATOM 2847 N N . CYS B 1 101 ? 6.334 -37.366 33.477 1.00 12.10 123 CYS B N 1
ATOM 2848 C CA . CYS B 1 101 ? 5.331 -36.320 33.719 1.00 11.19 123 CYS B CA 1
ATOM 2849 C C . CYS B 1 101 ? 5.815 -34.949 33.211 1.00 13.31 123 CYS B C 1
ATOM 2850 O O . CYS B 1 101 ? 5.060 -34.241 32.548 1.00 11.55 123 CYS B O 1
ATOM 2853 N N . GLU B 1 102 ? 7.109 -34.630 33.402 1.00 10.96 124 GLU B N 1
ATOM 2854 C CA . GLU B 1 102 ? 7.638 -33.395 32.844 1.00 10.28 124 GLU B CA 1
ATOM 2855 C C . GLU B 1 102 ? 7.422 -33.380 31.316 1.00 13.18 124 GLU B C 1
ATOM 2856 O O . GLU B 1 102 ? 6.950 -32.376 30.785 1.00 12.89 124 GLU B O 1
ATOM 2862 N N . ALA B 1 103 ? 7.725 -34.491 30.614 1.00 10.60 125 ALA B N 1
ATOM 2863 C CA . ALA B 1 103 ? 7.556 -34.520 29.147 1.00 10.42 125 ALA B CA 1
ATOM 2864 C C . ALA B 1 103 ? 6.077 -34.405 28.756 1.00 11.54 125 ALA B C 1
ATOM 2865 O O . ALA B 1 103 ? 5.765 -33.751 27.752 1.00 10.50 125 ALA B O 1
ATOM 2867 N N . ALA B 1 104 ? 5.191 -35.059 29.515 1.00 9.63 126 ALA B N 1
ATOM 2868 C CA . ALA B 1 104 ? 3.751 -35.005 29.234 1.00 10.11 126 ALA B CA 1
ATOM 2869 C C . ALA B 1 104 ? 3.222 -33.582 29.390 1.00 12.76 126 ALA B C 1
ATOM 2870 O O . ALA B 1 104 ? 2.389 -33.154 28.584 1.00 12.11 126 ALA B O 1
ATOM 2872 N N . MET B 1 105 ? 3.684 -32.859 30.421 1.00 10.01 127 MET B N 1
ATOM 2873 C CA . MET B 1 105 ? 3.199 -31.508 30.711 1.00 9.14 127 MET B CA 1
ATOM 2874 C C . MET B 1 105 ? 3.843 -30.433 29.852 1.00 13.99 127 MET B C 1
ATOM 2875 O O . MET B 1 105 ? 3.178 -29.474 29.477 1.00 13.93 127 MET B O 1
ATOM 2880 N N . LEU B 1 106 ? 5.158 -30.539 29.599 1.00 10.57 128 LEU B N 1
ATOM 2881 C CA . LEU B 1 106 ? 5.799 -29.500 28.807 1.00 10.01 128 LEU B CA 1
ATOM 2882 C C . LEU B 1 106 ? 5.563 -29.663 27.308 1.00 12.88 128 LEU B C 1
ATOM 2883 O O . LEU B 1 106 ? 5.413 -28.680 26.589 1.00 13.29 128 LEU B O 1
ATOM 2888 N N . MET B 1 107 ? 5.662 -30.903 26.825 1.00 11.60 129 MET B N 1
ATOM 2889 C CA . MET B 1 107 ? 5.606 -31.208 25.397 1.00 12.14 129 MET B CA 1
ATOM 2890 C C . MET B 1 107 ? 4.393 -32.006 24.962 1.00 13.47 129 MET B C 1
ATOM 2891 O O . MET B 1 107 ? 4.281 -32.320 23.781 1.00 14.04 129 MET B O 1
ATOM 2896 N N . SER B 1 108 ? 3.484 -32.350 25.882 1.00 10.60 130 SER B N 1
ATOM 2897 C CA . SER B 1 108 ? 2.295 -33.165 25.602 1.00 10.32 130 SER B CA 1
ATOM 2898 C C . SER B 1 108 ? 2.696 -34.542 25.058 1.00 12.75 130 SER B C 1
ATOM 2899 O O . SER B 1 108 ? 1.940 -35.162 24.308 1.00 12.71 130 SER B O 1
ATOM 2902 N N . ASP B 1 109 ? 3.868 -35.037 25.491 1.00 10.65 131 ASP B N 1
ATOM 2903 C CA . ASP B 1 109 ? 4.360 -36.329 25.006 1.00 9.58 131 ASP B CA 1
ATOM 2904 C C . ASP B 1 109 ? 3.409 -37.452 25.399 1.00 11.17 131 ASP B C 1
ATOM 2905 O O . ASP B 1 109 ? 3.161 -37.686 26.584 1.00 10.73 131 ASP B O 1
ATOM 2910 N N . ASN B 1 110 ? 2.866 -38.134 24.390 1.00 9.61 132 ASN B N 1
ATOM 2911 C CA . ASN B 1 110 ? 1.882 -39.205 24.594 1.00 7.58 132 ASN B CA 1
ATOM 2912 C C . ASN B 1 110 ? 2.479 -40.491 25.147 1.00 10.92 132 ASN B C 1
ATOM 2913 O O . ASN B 1 110 ? 1.824 -41.169 25.938 1.00 11.24 132 ASN B O 1
ATOM 2918 N N . THR B 1 111 ? 3.682 -40.885 24.687 1.00 9.15 133 THR B N 1
ATOM 2919 C CA . THR B 1 111 ? 4.290 -42.106 25.263 1.00 9.21 133 THR B CA 1
ATOM 2920 C C . THR B 1 111 ? 4.600 -41.847 26.740 1.00 11.85 133 THR B C 1
ATOM 2921 O O . THR B 1 111 ? 4.408 -42.734 27.574 1.00 10.56 133 THR B O 1
ATOM 2925 N N . ALA B 1 112 ? 5.067 -40.630 27.058 1.00 9.55 134 ALA B N 1
ATOM 2926 C CA . ALA B 1 112 ? 5.391 -40.249 28.442 1.00 8.62 134 ALA B CA 1
ATOM 2927 C C . ALA B 1 112 ? 4.107 -40.366 29.278 1.00 11.85 134 ALA B C 1
ATOM 2928 O O . ALA B 1 112 ? 4.147 -40.945 30.384 1.00 9.77 134 ALA B O 1
ATOM 2930 N N . ALA B 1 113 ? 2.977 -39.810 28.776 1.00 9.64 135 ALA B N 1
ATOM 2931 C CA . ALA B 1 113 ? 1.712 -39.914 29.511 1.00 11.17 135 ALA B CA 1
ATOM 2932 C C . ALA B 1 113 ? 1.288 -41.362 29.699 1.00 11.72 135 ALA B C 1
ATOM 2933 O O . ALA B 1 113 ? 0.861 -41.717 30.786 1.00 10.54 135 ALA B O 1
ATOM 2935 N N . ASN B 1 114 ? 1.440 -42.216 28.656 1.00 8.78 136 ASN B N 1
ATOM 2936 C CA . ASN B 1 114 ? 1.101 -43.622 28.808 1.00 9.71 136 ASN B CA 1
ATOM 2937 C C . ASN B 1 114 ? 1.969 -44.324 29.861 1.00 12.24 136 ASN B C 1
ATOM 2938 O O . ASN B 1 114 ? 1.464 -45.172 30.605 1.00 12.20 136 ASN B O 1
ATOM 2943 N N . LEU B 1 115 ? 3.271 -43.953 29.930 1.00 10.52 137 LEU B N 1
ATOM 2944 C CA . LEU B 1 115 ? 4.201 -44.520 30.932 1.00 12.57 137 LEU B CA 1
ATOM 2945 C C . LEU B 1 115 ? 3.671 -44.192 32.330 1.00 14.36 137 LEU B C 1
ATOM 2946 O O . LEU B 1 115 ? 3.633 -45.057 33.208 1.00 14.44 137 LEU B O 1
ATOM 2951 N N . VAL B 1 116 ? 3.246 -42.936 32.526 1.00 9.79 138 VAL B N 1
ATOM 2952 C CA . VAL B 1 116 ? 2.708 -42.504 33.826 1.00 9.22 138 VAL B CA 1
ATOM 2953 C C . VAL B 1 116 ? 1.434 -43.285 34.114 1.00 10.65 138 VAL B C 1
ATOM 2954 O O . VAL B 1 116 ? 1.292 -43.847 35.212 1.00 11.20 138 VAL B O 1
ATOM 2958 N N . LEU B 1 117 ? 0.530 -43.376 33.135 1.00 10.83 139 LEU B N 1
ATOM 2959 C CA . LEU B 1 117 ? -0.717 -44.133 33.348 1.00 9.68 139 LEU B CA 1
ATOM 2960 C C . LEU B 1 117 ? -0.438 -45.588 33.726 1.00 14.38 139 LEU B C 1
ATOM 2961 O O . LEU B 1 117 ? -1.026 -46.086 34.682 1.00 14.25 139 LEU B O 1
ATOM 2966 N N . ASN B 1 118 ? 0.503 -46.251 33.035 1.00 12.91 140 ASN B N 1
ATOM 2967 C CA . ASN B 1 118 ? 0.813 -47.649 33.339 1.00 13.58 140 ASN B CA 1
ATOM 2968 C C . ASN B 1 118 ? 1.389 -47.816 34.734 1.00 19.08 140 ASN B C 1
ATOM 2969 O O . ASN B 1 118 ? 1.122 -48.832 35.374 1.00 22.39 140 ASN B O 1
ATOM 2974 N N . GLU B 1 119 ? 2.135 -46.818 35.227 1.00 12.85 141 GLU B N 1
ATOM 2975 C CA A GLU B 1 119 ? 2.745 -46.972 36.546 0.50 13.32 141 GLU B CA 1
ATOM 2976 C CA B GLU B 1 119 ? 2.777 -46.900 36.551 0.50 12.95 141 GLU B CA 1
ATOM 2977 C C . GLU B 1 119 ? 1.803 -46.691 37.696 1.00 17.00 141 GLU B C 1
ATOM 2978 O O . GLU B 1 119 ? 2.041 -47.190 38.806 1.00 19.64 141 GLU B O 1
ATOM 2989 N N . ILE B 1 120 ? 0.763 -45.901 37.470 1.00 13.51 142 ILE B N 1
ATOM 2990 C CA . ILE B 1 120 ? -0.161 -45.542 38.542 1.00 13.09 142 ILE B CA 1
ATOM 2991 C C . ILE B 1 120 ? -1.428 -46.409 38.612 1.00 15.17 142 ILE B C 1
ATOM 2992 O O . ILE B 1 120 ? -2.256 -46.179 39.489 1.00 14.45 142 ILE B O 1
ATOM 2997 N N . GLY B 1 121 ? -1.574 -47.389 37.728 1.00 13.34 143 GLY B N 1
ATOM 2998 C CA . GLY B 1 121 ? -2.772 -48.214 37.757 1.00 13.36 143 GLY B CA 1
ATOM 2999 C C . GLY B 1 121 ? -3.751 -47.956 36.631 1.00 18.76 143 GLY B C 1
ATOM 3000 O O . GLY B 1 121 ? -4.879 -48.468 36.668 1.00 19.37 143 GLY B O 1
ATOM 3001 N N . GLY B 1 122 ? -3.314 -47.189 35.629 1.00 14.25 144 GLY B N 1
ATOM 3002 C CA . GLY B 1 122 ? -4.087 -46.895 34.435 1.00 14.93 144 GLY B CA 1
ATOM 3003 C C . GLY B 1 122 ? -5.175 -45.854 34.586 1.00 16.34 144 GLY B C 1
ATOM 3004 O O . GLY B 1 122 ? -5.316 -45.189 35.616 1.00 14.14 144 GLY B O 1
ATOM 3005 N N . PRO B 1 123 ? -5.927 -45.675 33.494 1.00 14.48 145 PRO B N 1
ATOM 3006 C CA . PRO B 1 123 ? -7.049 -44.724 33.496 1.00 13.16 145 PRO B CA 1
ATOM 3007 C C . PRO B 1 123 ? -8.014 -44.876 34.689 1.00 15.99 145 PRO B C 1
ATOM 3008 O O . PRO B 1 123 ? -8.448 -43.857 35.263 1.00 14.70 145 PRO B O 1
ATOM 3012 N N . LYS B 1 124 ? -8.263 -46.115 35.145 1.00 13.41 146 LYS B N 1
ATOM 3013 C CA . LYS B 1 124 ? -9.150 -46.354 36.284 1.00 15.01 146 LYS B CA 1
ATOM 3014 C C . LYS B 1 124 ? -8.602 -45.681 37.533 1.00 15.92 146 LYS B C 1
ATOM 3015 O O . LYS B 1 124 ? -9.378 -45.184 38.339 1.00 14.88 146 LYS B O 1
ATOM 3021 N N . ALA B 1 125 ? -7.265 -45.665 37.679 1.00 13.25 147 ALA B N 1
ATOM 3022 C CA . ALA B 1 125 ? -6.655 -45.051 38.863 1.00 13.09 147 ALA B CA 1
ATOM 3023 C C . ALA B 1 125 ? -6.766 -43.522 38.842 1.00 13.35 147 ALA B C 1
ATOM 3024 O O . ALA B 1 125 ? -6.913 -42.908 39.901 1.00 12.85 147 ALA B O 1
ATOM 3026 N N . VAL B 1 126 ? -6.737 -42.901 37.659 1.00 11.10 148 VAL B N 1
ATOM 3027 C CA . VAL B 1 126 ? -6.903 -41.451 37.580 1.00 10.08 148 VAL B CA 1
ATOM 3028 C C . VAL B 1 126 ? -8.339 -41.092 37.974 1.00 12.60 148 VAL B C 1
ATOM 3029 O O . VAL B 1 126 ? -8.550 -40.135 38.733 1.00 11.45 148 VAL B O 1
ATOM 3033 N N . THR B 1 127 ? -9.327 -41.853 37.449 1.00 11.08 149 THR B N 1
ATOM 3034 C CA . THR B 1 127 ? -10.742 -41.630 37.787 1.00 10.50 149 THR B CA 1
ATOM 3035 C C . THR B 1 127 ? -10.946 -41.790 39.295 1.00 12.68 149 THR B C 1
ATOM 3036 O O . THR B 1 127 ? -11.593 -40.943 39.910 1.00 12.51 149 THR B O 1
ATOM 3040 N N . LEU B 1 128 ? -10.351 -42.841 39.883 1.00 11.61 150 LEU B N 1
ATOM 3041 C CA . LEU B 1 128 ? -10.397 -43.061 41.338 1.00 12.11 150 LEU B CA 1
ATOM 3042 C C . LEU B 1 128 ? -9.875 -41.835 42.109 1.00 13.74 150 LEU B C 1
ATOM 3043 O O . LEU B 1 128 ? -10.518 -41.381 43.058 1.00 12.59 150 LEU B O 1
ATOM 3048 N N . PHE B 1 129 ? -8.725 -41.314 41.688 1.00 10.06 151 PHE B N 1
ATOM 3049 C CA . PHE B 1 129 ? -8.118 -40.132 42.323 1.00 9.86 151 PHE B CA 1
ATOM 3050 C C . PHE B 1 129 ? -9.068 -38.944 42.191 1.00 11.02 151 PHE B C 1
ATOM 3051 O O . PHE B 1 129 ? -9.312 -38.238 43.167 1.00 11.72 151 PHE B O 1
ATOM 3059 N N . LEU B 1 130 ? -9.624 -38.722 40.989 1.00 10.42 152 LEU B N 1
ATOM 3060 C CA . LEU B 1 130 ? -10.562 -37.612 40.806 1.00 9.63 152 LEU B CA 1
ATOM 3061 C C . LEU B 1 130 ? -11.755 -37.685 41.746 1.00 12.95 152 LEU B C 1
ATOM 3062 O O . LEU B 1 130 ? -12.100 -36.686 42.399 1.00 11.70 152 LEU B O 1
ATOM 3067 N N . ARG B 1 131 ? -12.348 -38.876 41.884 1.00 10.85 153 ARG B N 1
ATOM 3068 C CA . ARG B 1 131 ? -13.462 -39.046 42.831 1.00 12.47 153 ARG B CA 1
ATOM 3069 C C . ARG B 1 131 ? -13.029 -38.746 44.267 1.00 12.75 153 ARG B C 1
ATOM 3070 O O . ARG B 1 131 ? -13.799 -38.146 45.011 1.00 13.76 153 ARG B O 1
ATOM 3078 N N . SER B 1 132 ? -11.784 -39.127 44.621 1.00 10.94 154 SER B N 1
ATOM 3079 C CA . SER B 1 132 ? -11.278 -38.928 45.989 1.00 10.97 154 SER B CA 1
ATOM 3080 C C . SER B 1 132 ? -11.109 -37.447 46.333 1.00 14.48 154 SER B C 1
ATOM 3081 O O . SER B 1 132 ? -11.112 -37.107 47.517 1.00 15.64 154 SER B O 1
ATOM 3084 N N . ILE B 1 133 ? -10.938 -36.578 45.306 1.00 10.48 155 ILE B N 1
ATOM 3085 C CA . ILE B 1 133 ? -10.776 -35.145 45.526 1.00 9.62 155 ILE B CA 1
ATOM 3086 C C . ILE B 1 133 ? -12.046 -34.335 45.197 1.00 16.10 155 ILE B C 1
ATOM 3087 O O . ILE B 1 133 ? -12.001 -33.097 45.147 1.00 17.01 155 ILE B O 1
ATOM 3092 N N . GLY B 1 134 ? -13.169 -35.021 45.009 1.00 13.68 156 GLY B N 1
ATOM 3093 C CA . GLY B 1 134 ? -14.450 -34.353 44.867 1.00 13.08 156 GLY B CA 1
ATOM 3094 C C . GLY B 1 134 ? -14.903 -34.088 43.454 1.00 15.10 156 GLY B C 1
ATOM 3095 O O . GLY B 1 134 ? -15.910 -33.403 43.260 1.00 15.05 156 GLY B O 1
ATOM 3096 N N . ASP B 1 135 ? -14.179 -34.625 42.449 1.00 10.64 157 ASP B N 1
ATOM 3097 C CA . ASP B 1 135 ? -14.639 -34.456 41.071 1.00 9.75 157 ASP B CA 1
ATOM 3098 C C . ASP B 1 135 ? -15.436 -35.709 40.748 1.00 12.44 157 ASP B C 1
ATOM 3099 O O . ASP B 1 135 ? -14.857 -36.783 40.578 1.00 13.67 157 ASP B O 1
ATOM 3104 N N . LYS B 1 136 ? -16.769 -35.546 40.614 1.00 14.41 158 LYS B N 1
ATOM 3105 C CA . LYS B 1 136 ? -17.686 -36.640 40.338 1.00 15.60 158 LYS B CA 1
ATOM 3106 C C . LYS B 1 136 ? -17.963 -36.825 38.836 1.00 18.90 158 LYS B C 1
ATOM 3107 O O . LYS B 1 136 ? -18.675 -37.759 38.470 1.00 20.14 158 LYS B O 1
ATOM 3113 N N . ALA B 1 137 ? -17.460 -35.927 37.988 1.00 13.46 159 ALA B N 1
ATOM 3114 C CA . ALA B 1 137 ? -17.781 -35.925 36.555 1.00 13.16 159 ALA B CA 1
ATOM 3115 C C . ALA B 1 137 ? -16.693 -36.464 35.649 1.00 14.65 159 ALA B C 1
ATOM 3116 O O . ALA B 1 137 ? -16.971 -37.286 34.763 1.00 15.26 159 ALA B O 1
ATOM 3118 N N . THR B 1 138 ? -15.466 -35.997 35.840 1.00 10.64 160 THR B N 1
ATOM 3119 C CA . THR B 1 138 ? -14.363 -36.360 34.969 1.00 10.35 160 THR B CA 1
ATOM 3120 C C . THR B 1 138 ? -14.065 -37.842 34.989 1.00 12.53 160 THR B C 1
ATOM 3121 O O . THR B 1 138 ? -14.084 -38.466 36.051 1.00 11.84 160 THR B O 1
ATOM 3125 N N . ARG B 1 139 ? -13.761 -38.405 33.820 1.00 10.45 161 ARG B N 1
ATOM 3126 C CA . ARG B 1 139 ? -13.392 -39.823 33.793 1.00 10.38 161 ARG B CA 1
ATOM 3127 C C . ARG B 1 139 ? -12.383 -40.060 32.695 1.00 11.37 161 ARG B C 1
ATOM 3128 O O . ARG B 1 139 ? -12.520 -39.544 31.585 1.00 11.58 161 ARG B O 1
ATOM 3136 N N . LEU B 1 140 ? -11.360 -40.832 33.021 1.00 9.16 162 LEU B N 1
ATOM 3137 C CA . LEU B 1 140 ? -10.367 -41.267 32.049 1.00 10.13 162 LEU B CA 1
ATOM 3138 C C . LEU B 1 140 ? -10.569 -42.771 31.871 1.00 12.31 162 LEU B C 1
ATOM 3139 O O . LEU B 1 140 ? -10.704 -43.520 32.853 1.00 13.67 162 LEU B O 1
ATOM 3144 N N . ASP B 1 141 ? -10.588 -43.222 30.610 1.00 10.73 163 ASP B N 1
ATOM 3145 C CA . ASP B 1 141 ? -10.899 -44.595 30.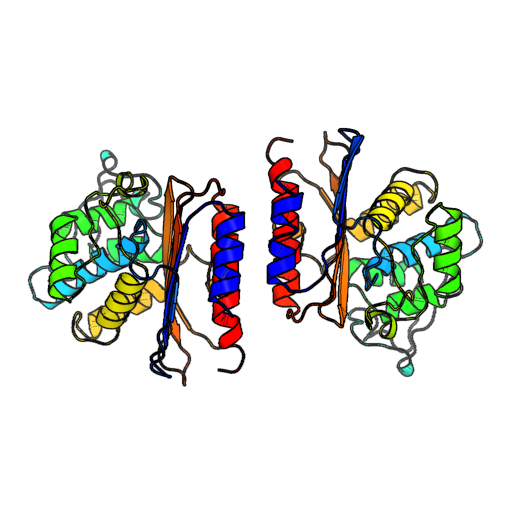260 1.00 11.11 163 ASP B CA 1
ATOM 3146 C C . ASP B 1 141 ? -9.896 -45.298 29.369 1.00 14.50 163 ASP B C 1
ATOM 3147 O O . ASP B 1 141 ? -9.762 -46.536 29.460 1.00 14.31 163 ASP B O 1
ATOM 3152 N N . ARG B 1 142 ? -9.232 -44.540 28.485 1.00 12.09 164 ARG B N 1
ATOM 3153 C CA . ARG B 1 142 ? -8.313 -45.146 27.536 1.00 11.80 164 ARG B CA 1
ATOM 3154 C C . ARG B 1 142 ? -6.947 -44.476 27.591 1.00 14.05 164 ARG B C 1
ATOM 3155 O O . ARG B 1 142 ? -6.785 -43.435 28.207 1.00 12.67 164 ARG B O 1
ATOM 3163 N N . LEU B 1 143 ? -5.965 -45.111 26.940 1.00 12.18 165 LEU B N 1
ATOM 3164 C CA . LEU B 1 143 ? -4.624 -44.580 26.806 1.00 11.10 165 LEU B CA 1
ATOM 3165 C C . LEU B 1 143 ? -4.553 -43.675 25.565 1.00 12.12 165 LEU B C 1
ATOM 3166 O O . LEU B 1 143 ? -5.485 -43.602 24.786 1.00 11.92 165 LEU B O 1
ATOM 3171 N N . GLU B 1 144 ? -3.397 -43.048 25.373 1.00 9.76 166 GLU B N 1
ATOM 3172 C CA . GLU B 1 144 ? -3.142 -42.271 24.171 1.00 9.39 166 GLU B CA 1
ATOM 3173 C C . GLU B 1 144 ? -2.769 -43.280 23.084 1.00 12.29 166 GLU B C 1
ATOM 3174 O O . GLU B 1 144 ? -2.070 -44.261 23.371 1.00 12.19 166 GLU B O 1
ATOM 3180 N N . PRO B 1 145 ? -3.171 -43.068 21.816 1.00 11.32 167 PRO B N 1
ATOM 3181 C CA . PRO B 1 145 ? -3.953 -41.931 21.297 1.00 10.71 167 PRO B CA 1
ATOM 3182 C C . PRO B 1 145 ? -5.446 -42.184 21.227 1.00 12.56 167 PRO B C 1
ATOM 3183 O O . PRO B 1 145 ? -6.159 -41.310 20.731 1.00 12.18 167 PRO B O 1
ATOM 3187 N N . ARG B 1 146 ? -5.930 -43.389 21.613 1.00 11.18 168 ARG B N 1
ATOM 3188 C CA . ARG B 1 146 ? -7.363 -43.669 21.441 1.00 12.33 168 ARG B CA 1
ATOM 3189 C C . ARG B 1 146 ? -8.287 -42.696 22.136 1.00 13.32 168 ARG B C 1
ATOM 3190 O O . ARG B 1 146 ? -9.392 -42.458 21.642 1.00 14.10 168 ARG B O 1
ATOM 3198 N N . LEU B 1 147 ? -7.869 -42.152 23.278 1.00 11.26 169 LEU B N 1
ATOM 3199 C CA . LEU B 1 147 ? -8.693 -41.191 24.007 1.00 11.51 169 LEU B CA 1
ATOM 3200 C C . LEU B 1 147 ? -9.011 -39.901 23.207 1.00 14.26 169 LEU B C 1
ATOM 3201 O O . LEU B 1 147 ? -9.895 -39.139 23.618 1.00 13.94 169 LEU B O 1
ATOM 3206 N N . ASN B 1 148 ? -8.330 -39.669 22.061 1.00 11.03 170 ASN B N 1
ATOM 3207 C CA . ASN B 1 148 ? 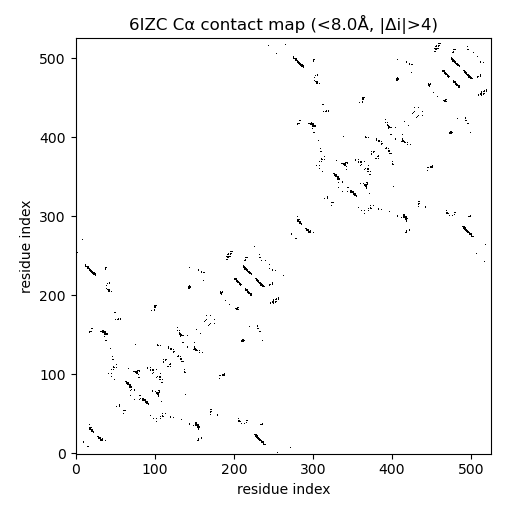-8.602 -38.457 21.251 1.00 10.77 170 ASN B CA 1
ATOM 3208 C C . ASN B 1 148 ? -9.812 -38.629 20.353 1.00 13.47 170 ASN B C 1
ATOM 3209 O O . ASN B 1 148 ? -10.134 -37.681 19.620 1.00 14.04 170 ASN B O 1
ATOM 3214 N N . GLU B 1 149 ? -10.416 -39.843 20.328 1.00 11.06 171 GLU B N 1
ATOM 3215 C CA . GLU B 1 149 ? -11.538 -40.158 19.408 1.00 13.00 171 GLU B CA 1
ATOM 3216 C C . GLU B 1 149 ? -12.677 -39.131 19.484 1.00 14.42 171 GLU B C 1
ATOM 3217 O O . GLU B 1 149 ? -13.223 -38.759 18.447 1.00 13.78 171 GLU B O 1
ATOM 3223 N N . ALA B 1 150 ? -13.046 -38.703 20.705 1.00 12.76 172 ALA B N 1
ATOM 3224 C CA . ALA B 1 150 ? -14.020 -37.639 20.961 1.00 13.57 172 ALA B CA 1
ATOM 3225 C C . ALA B 1 150 ? -15.373 -37.850 20.296 1.00 16.93 172 ALA B C 1
ATOM 3226 O O . ALA B 1 150 ? -15.995 -36.902 19.808 1.00 17.19 172 ALA B O 1
ATOM 3228 N N . LYS B 1 151 ? -15.822 -39.104 20.245 1.00 14.69 173 LYS B N 1
ATOM 3229 C CA . LYS B 1 151 ? -17.097 -39.407 19.596 1.00 14.15 173 LYS B CA 1
ATOM 3230 C C . LYS B 1 151 ? -18.262 -38.721 20.340 1.00 17.53 173 LYS B C 1
ATOM 3231 O O . LYS B 1 151 ? -18.375 -38.870 21.549 1.00 16.95 173 LYS B O 1
ATOM 3237 N N . PRO B 1 152 ? -19.139 -37.967 19.631 1.00 15.00 174 PRO B N 1
ATOM 3238 C CA . PRO B 1 152 ? -20.280 -37.316 20.313 1.00 16.08 174 PRO B CA 1
ATOM 3239 C C . PRO B 1 152 ? -21.145 -38.320 21.081 1.00 19.55 174 PRO B C 1
ATOM 3240 O O . PRO B 1 152 ? -21.471 -39.390 20.562 1.00 18.37 174 PRO B O 1
ATOM 3244 N N . GLY B 1 153 ? -21.441 -37.984 22.327 1.00 17.51 175 GLY B N 1
ATOM 3245 C CA . GLY B 1 153 ? -22.267 -38.802 23.206 1.00 17.88 175 GLY B CA 1
ATOM 3246 C C . GLY B 1 153 ? -21.488 -39.852 23.970 1.00 19.02 175 GLY B C 1
ATOM 3247 O O . GLY B 1 153 ? -21.985 -40.357 24.966 1.00 18.27 175 GLY B O 1
ATOM 3248 N N . ASP B 1 154 ? -20.239 -40.152 23.548 1.00 16.29 176 ASP B N 1
ATOM 3249 C CA . ASP B 1 154 ? -19.412 -41.129 24.259 1.00 14.72 176 ASP B CA 1
ATOM 3250 C C . ASP B 1 154 ? -18.916 -40.464 25.554 1.00 17.69 176 ASP B C 1
ATOM 3251 O O . ASP B 1 154 ? -18.375 -39.346 25.517 1.00 17.05 176 ASP B O 1
ATOM 3256 N N . LYS B 1 155 ? -19.179 -41.093 26.699 1.00 14.46 177 LYS B N 1
ATOM 3257 C CA . LYS B 1 155 ? -18.744 -40.535 27.995 1.00 13.31 177 LYS B CA 1
ATOM 3258 C C . LYS B 1 155 ? -17.300 -40.905 28.342 1.00 14.19 177 LYS B C 1
ATOM 3259 O O . LYS B 1 155 ? -16.719 -40.344 29.279 1.00 12.24 177 LYS B O 1
ATOM 3265 N N . ARG B 1 156 ? -16.700 -41.828 27.599 1.00 12.59 178 ARG B N 1
ATOM 3266 C CA . ARG B 1 156 ? -15.298 -42.174 27.901 1.00 12.20 178 ARG B CA 1
ATOM 3267 C C . ARG B 1 156 ? -14.377 -40.959 27.716 1.00 12.28 178 ARG B C 1
ATOM 3268 O O . ARG B 1 156 ? -14.559 -40.188 26.760 1.00 11.84 178 ARG B O 1
ATOM 3276 N N . ASP B 1 157 ? -13.381 -40.791 28.623 1.00 9.69 179 ASP B N 1
ATOM 3277 C CA . ASP B 1 157 ? -12.372 -39.738 28.462 1.00 8.26 179 ASP B CA 1
ATOM 3278 C C . ASP B 1 157 ? -13.001 -38.348 28.331 1.00 12.21 179 ASP B C 1
ATOM 3279 O O . ASP B 1 157 ? -12.594 -37.554 27.474 1.00 11.74 179 ASP B O 1
ATOM 3284 N N . THR B 1 158 ? -13.981 -38.058 29.209 1.00 10.04 180 THR B N 1
ATOM 3285 C CA . THR B 1 158 ? -14.636 -36.751 29.201 1.00 9.97 180 THR B CA 1
ATOM 3286 C C . THR B 1 158 ? -14.518 -36.034 30.531 1.00 10.95 180 THR B C 1
ATOM 3287 O O . THR B 1 158 ? -14.226 -36.632 31.570 1.00 11.80 180 THR B O 1
ATOM 3291 N N . THR B 1 159 ? -14.776 -34.730 30.474 1.00 8.99 181 THR B N 1
ATOM 3292 C CA . THR B 1 159 ? -14.859 -33.870 31.645 1.00 9.06 181 THR B CA 1
ATOM 3293 C C . THR B 1 159 ? -15.938 -32.823 31.350 1.00 12.42 181 THR B C 1
ATOM 3294 O O . THR B 1 159 ? -16.618 -32.908 30.323 1.00 12.06 181 THR B O 1
ATOM 3298 N N . THR B 1 160 ? -16.121 -31.861 32.266 1.00 11.85 182 THR B N 1
ATOM 3299 C CA . THR B 1 160 ? -17.001 -30.737 31.985 1.00 11.06 182 THR B CA 1
ATOM 3300 C C . THR B 1 160 ? -16.167 -29.476 32.226 1.00 12.90 182 THR B C 1
ATOM 3301 O O . THR B 1 160 ? -15.204 -29.511 33.011 1.00 11.64 182 THR B O 1
ATOM 3305 N N . PRO B 1 161 ? -16.539 -28.330 31.626 1.00 10.88 183 PRO B N 1
ATOM 3306 C CA . PRO B 1 161 ? -15.749 -27.113 31.871 1.00 10.04 183 PRO B CA 1
ATOM 3307 C C . PRO B 1 161 ? -15.731 -26.762 33.374 1.00 12.91 183 PRO B C 1
ATOM 3308 O O . PRO B 1 161 ? -14.694 -26.400 33.916 1.00 11.85 183 PRO B O 1
ATOM 3312 N N . ASN B 1 162 ? -16.874 -26.897 34.054 1.00 11.04 184 ASN B N 1
ATOM 3313 C CA . ASN B 1 162 ? -16.946 -26.616 35.495 1.00 10.20 184 ASN B CA 1
ATOM 3314 C C . ASN B 1 162 ? -16.066 -27.593 36.300 1.00 13.22 184 ASN B C 1
ATOM 3315 O O . ASN B 1 162 ? -15.377 -27.169 37.242 1.00 12.81 184 ASN B O 1
ATOM 3320 N N . ALA B 1 163 ? -16.097 -28.898 35.948 1.00 11.48 185 ALA B N 1
ATOM 3321 C CA . ALA B 1 163 ? -15.305 -29.880 36.694 1.00 10.62 185 ALA B CA 1
ATOM 3322 C C . ALA B 1 163 ? -13.808 -29.591 36.566 1.00 11.93 185 ALA B C 1
ATOM 3323 O O . ALA B 1 163 ? -13.117 -29.668 37.570 1.00 11.54 185 ALA B O 1
ATOM 3325 N N . MET B 1 164 ? -13.324 -29.208 35.378 1.00 10.24 186 MET B N 1
ATOM 3326 C CA . MET B 1 164 ? -11.891 -28.931 35.239 1.00 9.01 186 MET B CA 1
ATOM 3327 C C . MET B 1 164 ? -11.492 -27.707 36.059 1.00 10.54 186 MET B C 1
ATOM 3328 O O . MET B 1 164 ? -10.401 -27.699 36.636 1.00 10.36 186 MET B O 1
ATOM 3333 N N . VAL B 1 165 ? -12.329 -26.645 36.060 1.00 9.87 187 VAL B N 1
ATOM 3334 C CA . VAL B 1 165 ? -12.064 -25.452 36.863 1.00 10.05 187 VAL B CA 1
ATOM 3335 C C . VAL B 1 165 ? -11.996 -25.837 38.350 1.00 12.94 187 VAL B C 1
ATOM 3336 O O . VAL B 1 165 ? -11.055 -25.462 39.038 1.00 12.51 187 VAL B O 1
ATOM 3340 N N . ASN B 1 166 ? -13.019 -26.561 38.837 1.00 12.59 188 ASN B N 1
ATOM 3341 C CA . ASN B 1 166 ? -13.075 -26.958 40.243 1.00 11.13 188 ASN B CA 1
ATOM 3342 C C . ASN B 1 166 ? -11.877 -27.837 40.626 1.00 11.83 188 ASN B C 1
ATOM 3343 O O . ASN B 1 166 ? -11.271 -27.642 41.692 1.00 12.48 188 ASN B O 1
ATOM 3348 N N . THR B 1 167 ? -11.548 -28.828 39.775 1.00 9.02 189 THR B N 1
ATOM 3349 C CA . THR B 1 167 ? -10.438 -29.728 40.046 1.00 8.25 189 THR B CA 1
ATOM 3350 C C . THR B 1 167 ? -9.110 -28.992 40.036 1.00 11.81 189 THR B C 1
ATOM 3351 O O . THR B 1 167 ? -8.257 -29.278 40.894 1.00 11.62 189 THR B O 1
ATOM 3355 N N . LEU B 1 168 ? -8.929 -28.037 39.097 1.00 11.27 190 LEU B N 1
ATOM 3356 C CA . LEU B 1 168 ? -7.633 -27.345 39.071 1.00 8.88 190 LEU B CA 1
ATOM 3357 C C . LEU B 1 168 ? -7.490 -26.498 40.344 1.00 10.63 190 LEU B C 1
ATOM 3358 O O . LEU B 1 168 ? -6.393 -26.429 40.913 1.00 11.07 190 LEU B O 1
ATOM 3363 N N . HIS B 1 169 ? -8.589 -25.852 40.779 1.00 9.86 191 HIS B N 1
ATOM 3364 C CA . HIS B 1 169 ? -8.564 -25.080 42.023 1.00 10.97 191 HIS B CA 1
ATOM 3365 C C . HIS B 1 169 ? -8.222 -26.012 43.211 1.00 13.27 191 HIS B C 1
ATOM 3366 O O . HIS B 1 169 ? -7.410 -25.645 44.061 1.00 14.33 191 HIS B O 1
ATOM 3373 N N . THR B 1 170 ? -8.844 -27.202 43.268 1.00 10.24 192 THR B N 1
ATOM 3374 C CA . THR B 1 170 ? -8.560 -28.164 44.343 1.00 11.33 192 THR B CA 1
ATOM 3375 C C . THR B 1 170 ? -7.052 -28.515 44.315 1.00 11.85 192 THR B C 1
ATOM 3376 O O . THR B 1 170 ? -6.416 -28.541 45.364 1.00 10.99 192 THR B O 1
ATOM 3380 N N . LEU B 1 171 ? -6.509 -28.824 43.140 1.00 9.90 193 LEU B N 1
ATOM 3381 C CA . LEU B 1 171 ? -5.100 -29.213 43.039 1.00 11.05 193 LEU B CA 1
ATOM 3382 C C . LEU B 1 171 ? -4.155 -28.109 43.441 1.00 14.19 193 LEU B C 1
ATOM 3383 O O . LEU B 1 171 ? -3.138 -28.359 44.072 1.00 12.58 193 LEU B O 1
ATOM 3388 N N . MET B 1 172 ? -4.488 -26.872 43.068 1.00 10.72 194 MET B N 1
ATOM 3389 C CA . MET B 1 172 ? -3.592 -25.749 43.338 1.00 9.57 194 MET B CA 1
ATOM 3390 C C . MET B 1 172 ? -3.740 -25.095 44.683 1.00 13.50 194 MET B C 1
ATOM 3391 O O . MET B 1 172 ? -2.747 -24.568 45.199 1.00 16.06 194 MET B O 1
ATOM 3396 N N . GLU B 1 173 ? -4.973 -25.040 45.222 1.00 10.44 195 GLU B N 1
ATOM 3397 C CA . GLU B 1 173 ? -5.227 -24.307 46.450 1.00 12.80 195 GLU B CA 1
ATOM 3398 C C . GLU B 1 173 ? -5.705 -25.114 47.654 1.00 16.37 195 GLU B C 1
ATOM 3399 O O . GLU B 1 173 ? -5.726 -24.572 48.774 1.00 15.97 195 GLU B O 1
ATOM 3405 N N . ASP B 1 174 ? -6.113 -26.353 47.447 1.00 12.73 196 ASP B N 1
ATOM 3406 C CA . ASP B 1 174 ? -6.534 -27.201 48.559 1.00 12.22 196 ASP B CA 1
ATOM 3407 C C . ASP B 1 174 ? -5.406 -28.163 48.890 1.00 15.76 196 ASP B C 1
ATOM 3408 O O . ASP B 1 174 ? -4.249 -27.878 48.559 1.00 15.86 196 ASP B O 1
ATOM 3413 N N . ASN B 1 175 ? -5.712 -29.249 49.613 1.00 13.36 197 ASN B N 1
ATOM 3414 C CA . ASN B 1 175 ? -4.687 -30.180 50.100 1.00 13.11 197 ASN B CA 1
ATOM 3415 C C . ASN B 1 175 ? -4.686 -31.518 49.368 1.00 16.05 197 ASN B C 1
ATOM 3416 O O . ASN B 1 175 ? -4.158 -32.495 49.901 1.00 15.37 197 ASN B O 1
ATOM 3421 N N . ALA B 1 176 ? -5.171 -31.562 48.109 1.00 13.05 198 ALA B N 1
ATOM 3422 C CA . ALA B 1 176 ? -5.130 -32.779 47.287 1.00 11.73 198 ALA B CA 1
ATOM 3423 C C . ALA B 1 176 ? -3.669 -33.218 47.099 1.00 13.89 198 ALA B C 1
ATOM 3424 O O . ALA B 1 176 ? -3.379 -34.422 47.018 1.00 13.36 198 ALA B O 1
ATOM 3426 N N . LEU B 1 177 ? -2.756 -32.227 47.052 1.00 9.90 199 LEU B N 1
ATOM 3427 C CA . LEU B 1 177 ? -1.316 -32.458 46.853 1.00 9.36 199 LEU B CA 1
ATOM 3428 C C . LEU B 1 177 ? -0.545 -31.815 47.983 1.00 12.91 199 LEU B C 1
ATOM 3429 O O . LEU B 1 177 ? -0.991 -30.814 48.559 1.00 13.45 199 LEU B O 1
ATOM 3434 N N . SER B 1 178 ? 0.678 -32.317 48.235 1.00 10.35 200 SER B N 1
ATOM 3435 C CA . SER B 1 178 ? 1.573 -31.698 49.236 1.00 11.04 200 SER B CA 1
ATOM 3436 C C . SER B 1 178 ? 2.039 -30.338 48.647 1.00 15.51 200 SER B C 1
ATOM 3437 O O . SER B 1 178 ? 1.885 -30.088 47.455 1.00 14.03 200 SER B O 1
ATOM 3440 N N . TYR B 1 179 ? 2.658 -29.485 49.466 1.00 14.43 201 TYR B N 1
ATOM 3441 C CA . TYR B 1 179 ? 3.155 -28.203 48.944 1.00 15.07 201 TYR B CA 1
ATOM 3442 C C . TYR B 1 179 ? 4.202 -28.431 47.851 1.00 17.35 201 TYR B C 1
ATOM 3443 O O . TYR B 1 179 ? 4.139 -27.793 46.791 1.00 16.47 201 TYR B O 1
ATOM 3452 N N . GLU B 1 180 ? 5.097 -29.400 48.073 1.00 13.66 202 GLU B N 1
ATOM 3453 C CA . GLU B 1 180 ? 6.138 -29.746 47.117 1.00 13.19 202 GLU B CA 1
ATOM 3454 C C . GLU B 1 180 ? 5.507 -30.205 45.787 1.00 14.39 202 GLU B C 1
ATOM 3455 O O . GLU B 1 180 ? 5.885 -29.725 44.713 1.00 13.40 202 GLU B O 1
ATOM 3461 N N . SER B 1 181 ? 4.500 -31.091 45.850 1.00 11.63 203 SER B N 1
ATOM 3462 C CA . SER B 1 181 ? 3.829 -31.578 44.657 1.00 9.93 203 SER B CA 1
ATOM 3463 C C . SER B 1 181 ? 2.975 -30.524 43.927 1.00 12.69 203 SER B C 1
ATOM 3464 O O . SER B 1 181 ? 3.029 -30.491 42.684 1.00 12.72 203 SER B O 1
ATOM 3467 N N . ARG B 1 182 ? 2.218 -29.665 44.662 1.00 10.81 204 ARG B N 1
ATOM 3468 C CA . ARG B 1 182 ? 1.439 -28.631 43.982 1.00 11.47 204 ARG B CA 1
ATOM 3469 C C . ARG B 1 182 ? 2.383 -27.592 43.349 1.00 14.95 204 ARG B C 1
ATOM 3470 O O . ARG B 1 182 ? 2.105 -27.145 42.235 1.00 14.81 204 ARG B O 1
ATOM 3478 N N . THR B 1 183 ? 3.552 -27.335 43.970 1.00 13.34 205 THR B N 1
ATOM 3479 C CA . THR B 1 183 ? 4.574 -26.445 43.382 1.00 12.11 205 THR B CA 1
ATOM 3480 C C . THR B 1 183 ? 5.077 -27.054 42.074 1.00 13.66 205 THR B C 1
ATOM 3481 O O . THR B 1 183 ? 5.192 -26.354 41.054 1.00 14.16 205 THR B O 1
ATOM 3485 N N . GLN B 1 184 ? 5.346 -28.372 42.090 1.00 9.73 206 GLN B N 1
ATOM 3486 C CA . GLN B 1 184 ? 5.842 -29.033 40.889 1.00 10.41 206 GLN B CA 1
ATOM 3487 C C . GLN B 1 184 ? 4.813 -29.017 39.753 1.00 12.03 206 GLN B C 1
ATOM 3488 O O . GLN B 1 184 ? 5.159 -28.759 38.592 1.00 11.91 206 GLN B O 1
ATOM 3494 N N . LEU B 1 185 ? 3.538 -29.301 40.093 1.00 10.82 207 LEU B N 1
ATOM 3495 C CA . LEU B 1 185 ? 2.510 -29.331 39.064 1.00 11.20 207 LEU B CA 1
ATOM 3496 C C . LEU B 1 185 ?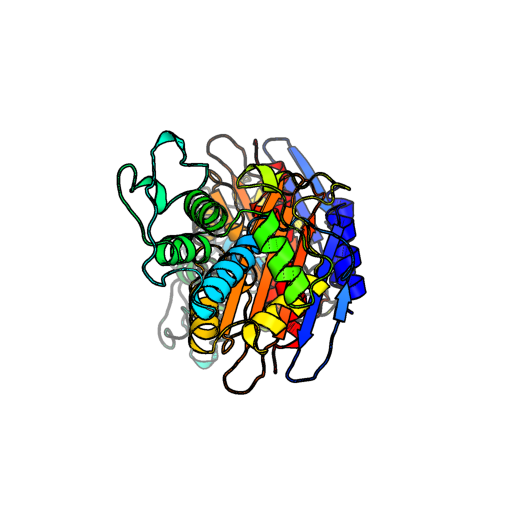 2.335 -27.935 38.455 1.00 14.13 207 LEU B C 1
ATOM 3497 O O . LEU B 1 185 ? 2.275 -27.791 37.228 1.00 13.09 207 LEU B O 1
ATOM 3502 N N . LYS B 1 186 ? 2.310 -26.912 39.308 1.00 10.34 208 LYS B N 1
ATOM 3503 C CA . LYS B 1 186 ? 2.221 -25.523 38.828 1.00 9.69 208 LYS B CA 1
ATOM 3504 C C . LYS B 1 186 ? 3.412 -25.182 37.893 1.00 12.52 208 LYS B C 1
ATOM 3505 O O . LYS B 1 186 ? 3.201 -24.613 36.813 1.00 12.79 208 LYS B O 1
ATOM 3511 N N . ILE B 1 187 ? 4.648 -25.536 38.281 1.00 11.44 209 ILE B N 1
ATOM 3512 C CA . ILE B 1 187 ? 5.816 -25.236 37.440 1.00 11.02 209 ILE B CA 1
ATOM 3513 C C . ILE B 1 187 ? 5.695 -25.935 36.086 1.00 13.77 209 ILE B C 1
ATOM 3514 O O . ILE B 1 187 ? 5.958 -25.319 35.051 1.00 14.15 209 ILE B O 1
ATOM 3519 N N . TRP B 1 188 ? 5.289 -27.216 36.085 1.00 10.31 210 TRP B N 1
ATOM 3520 C CA . TRP B 1 188 ? 5.119 -27.935 34.811 1.00 10.28 210 TRP B CA 1
ATOM 3521 C C . TRP B 1 188 ? 4.086 -27.236 33.916 1.00 14.26 210 TRP B C 1
ATOM 3522 O O . TRP B 1 188 ? 4.312 -27.095 32.707 1.00 15.52 210 TRP B O 1
ATOM 3533 N N . MET B 1 189 ? 2.958 -26.775 34.508 1.00 11.62 211 MET B N 1
ATOM 3534 C CA . MET B 1 189 ? 1.914 -26.078 33.742 1.00 10.94 211 MET B CA 1
ATOM 3535 C C . MET B 1 189 ? 2.384 -24.691 33.265 1.00 13.35 211 MET B C 1
ATOM 3536 O O . MET B 1 189 ? 2.090 -24.298 32.137 1.00 12.56 211 MET B O 1
ATOM 3541 N N . GLN B 1 190 ? 3.190 -23.987 34.068 1.00 11.99 212 GLN B N 1
ATOM 3542 C CA . GLN B 1 190 ? 3.752 -22.707 33.636 1.00 11.38 212 GLN B CA 1
ATOM 3543 C C . GLN B 1 190 ? 4.733 -22.925 32.485 1.00 14.47 212 GLN B C 1
ATOM 3544 O O . GLN B 1 190 ? 4.808 -22.094 31.584 1.00 14.69 212 GLN B O 1
ATOM 3550 N N . ASP B 1 191 ? 5.457 -24.068 32.506 1.00 12.26 213 ASP B N 1
ATOM 3551 C CA . ASP B 1 191 ? 6.496 -24.368 31.523 1.00 13.12 213 ASP B CA 1
ATOM 3552 C C . ASP B 1 191 ? 5.999 -25.028 30.245 1.00 14.92 213 ASP B C 1
ATOM 3553 O O . ASP B 1 191 ? 6.814 -25.300 29.364 1.00 15.32 213 ASP B O 1
ATOM 3558 N N . ASN B 1 192 ? 4.677 -25.240 30.121 1.00 12.34 214 ASN B N 1
ATOM 3559 C CA . ASN B 1 192 ? 4.036 -25.764 28.928 1.00 11.12 214 ASN B CA 1
ATOM 3560 C C . ASN B 1 192 ? 4.592 -25.047 27.691 1.00 13.43 214 ASN B C 1
ATOM 3561 O O . ASN B 1 192 ? 4.622 -23.815 27.632 1.00 13.68 214 ASN B O 1
ATOM 3566 N N . LYS B 1 193 ? 5.085 -25.840 26.733 1.00 11.87 215 LYS B N 1
ATOM 3567 C CA . LYS B 1 193 ? 5.699 -25.299 25.522 1.00 13.10 215 LYS B CA 1
ATOM 3568 C C . LYS B 1 193 ? 4.855 -25.388 24.259 1.00 17.04 215 LYS B C 1
ATOM 3569 O O . LYS B 1 193 ? 5.261 -24.842 23.217 1.00 16.47 215 LYS B O 1
ATOM 3575 N N . VAL B 1 194 ? 3.696 -26.087 24.317 1.00 13.62 216 VAL B N 1
ATOM 3576 C CA . VAL B 1 194 ? 2.918 -26.384 23.103 1.00 13.85 216 VAL B CA 1
ATOM 3577 C C . VAL B 1 194 ? 1.631 -25.592 22.938 1.00 17.55 216 VAL B C 1
ATOM 3578 O O . VAL B 1 194 ? 0.906 -25.818 21.959 1.00 18.21 216 VAL B O 1
ATOM 3582 N N . SER B 1 195 ? 1.367 -24.620 23.838 1.00 13.97 217 SER B N 1
ATOM 3583 C CA . SER B 1 195 ? 0.097 -23.894 23.796 1.00 12.79 217 SER B CA 1
ATOM 3584 C C . SER B 1 195 ? 0.263 -22.401 23.541 1.00 15.10 217 SER B C 1
ATOM 3585 O O . SER B 1 195 ? -0.625 -21.620 23.884 1.00 15.50 217 SER B O 1
ATOM 3588 N N . ASP B 1 196 ? 1.353 -22.005 22.859 1.00 13.92 218 ASP B N 1
ATOM 3589 C CA . ASP B 1 196 ? 1.567 -20.581 22.595 1.00 13.76 218 ASP B CA 1
ATOM 3590 C C . ASP B 1 196 ? 0.489 -19.933 21.736 1.00 15.74 218 ASP B C 1
ATOM 3591 O O . ASP B 1 196 ? 0.246 -18.731 21.909 1.00 16.36 218 ASP B O 1
ATOM 3596 N N . SER B 1 197 ? -0.157 -20.696 20.817 1.00 14.24 219 SER B N 1
ATOM 3597 C CA . SER B 1 197 ? -1.173 -20.106 19.932 1.00 14.16 219 SER B CA 1
ATOM 3598 C C . SER B 1 197 ? -2.541 -19.959 20.614 1.00 15.84 219 SER B C 1
ATOM 3599 O O . SER B 1 197 ? -3.479 -19.454 20.002 1.00 15.33 219 SER B O 1
ATOM 3602 N N . LEU B 1 198 ? -2.665 -20.406 21.869 1.00 14.22 220 LEU B N 1
ATOM 3603 C CA . LEU B 1 198 ? -3.963 -20.408 22.537 1.00 12.12 220 LEU B CA 1
ATOM 3604 C C . LEU B 1 198 ? -4.137 -19.204 23.480 1.00 15.34 220 LEU B C 1
ATOM 3605 O O . LEU B 1 198 ? -3.975 -18.070 23.034 1.00 14.03 220 LEU B O 1
ATOM 3610 N N . MET B 1 199 ? -4.499 -19.419 24.750 1.00 12.95 221 MET B N 1
ATOM 3611 C CA . MET B 1 199 ? -4.693 -18.288 25.669 1.00 12.27 221 MET B CA 1
ATOM 3612 C C . MET B 1 199 ? -3.417 -17.444 25.800 1.00 14.90 221 MET B C 1
ATOM 3613 O O . MET B 1 199 ? -3.499 -16.213 25.934 1.00 15.30 221 MET B O 1
ATOM 3618 N N . ARG B 1 200 ? -2.236 -18.099 25.780 1.00 13.13 222 ARG B N 1
ATOM 3619 C CA . ARG B 1 200 ? -0.951 -17.382 25.932 1.00 13.14 222 ARG B CA 1
ATOM 3620 C C . ARG B 1 200 ? -0.763 -16.285 24.881 1.00 16.81 222 ARG B C 1
ATOM 3621 O O . ARG B 1 200 ? -0.165 -15.244 25.169 1.00 18.64 222 ARG B O 1
ATOM 3629 N N . SER B 1 201 ? -1.347 -16.488 23.686 1.00 15.71 223 SER B N 1
ATOM 3630 C CA . SER B 1 201 ? -1.206 -15.533 22.594 1.00 16.09 223 SER B CA 1
ATOM 3631 C C . SER B 1 201 ? -1.915 -14.205 22.817 1.00 20.47 223 SER B C 1
ATOM 3632 O O . SER B 1 201 ? -1.583 -13.228 22.131 1.00 21.16 223 SER B O 1
ATOM 3635 N N . VAL B 1 202 ? -2.888 -14.156 23.759 1.00 16.30 224 VAL B N 1
ATOM 3636 C CA . VAL B 1 202 ? -3.680 -12.953 24.043 1.00 16.61 224 VAL B CA 1
ATOM 3637 C C . VAL B 1 202 ? -3.647 -12.564 25.537 1.00 20.82 224 VAL B C 1
ATOM 3638 O O . VAL B 1 202 ? -4.449 -11.747 25.976 1.00 22.24 224 VAL B O 1
ATOM 3642 N N . LEU B 1 203 ? -2.774 -13.206 26.333 1.00 16.90 225 LEU B N 1
ATOM 3643 C CA . LEU B 1 203 ? -2.699 -12.946 27.764 1.00 17.54 225 LEU B CA 1
ATOM 3644 C C . LEU B 1 203 ? -2.225 -11.517 28.019 1.00 22.32 225 LEU B C 1
ATOM 3645 O O . LEU B 1 203 ? -1.162 -11.194 27.504 1.00 21.25 225 LEU B O 1
ATOM 3650 N N . PRO B 1 204 ? -2.980 -10.679 28.779 1.00 20.53 226 PRO B N 1
ATOM 3651 C CA . PRO B 1 204 ? -2.533 -9.290 29.016 1.00 23.11 226 PRO B CA 1
ATOM 3652 C C . PRO B 1 204 ? -1.232 -9.203 29.815 1.00 27.56 226 PRO B C 1
ATOM 3653 O O . PRO B 1 204 ? -0.909 -10.099 30.607 1.00 24.05 226 PRO B O 1
ATOM 3657 N N . LYS B 1 205 ? -0.485 -8.102 29.613 1.00 25.79 227 LYS B N 1
ATOM 3658 C CA . LYS B 1 205 ? 0.774 -7.845 30.300 1.00 26.49 227 LYS B CA 1
ATOM 3659 C C . LYS B 1 205 ? 0.581 -7.883 31.819 1.00 26.68 227 LYS B C 1
ATOM 3660 O O . LYS B 1 205 ? -0.453 -7.427 32.326 1.00 24.78 227 LYS B O 1
ATOM 3666 N N . GLY B 1 206 ? 1.559 -8.469 32.510 1.00 22.79 228 GLY B N 1
ATOM 3667 C CA . GLY B 1 206 ? 1.581 -8.574 33.963 1.00 22.92 228 GLY B CA 1
ATOM 3668 C C . GLY B 1 206 ? 0.993 -9.855 34.503 1.00 26.40 228 GLY B C 1
ATOM 3669 O O . GLY B 1 206 ? 1.153 -10.139 35.692 1.00 25.53 228 GLY B O 1
ATOM 3670 N N . TRP B 1 207 ? 0.286 -10.620 33.649 1.00 21.38 229 TRP B N 1
ATOM 3671 C CA . TRP B 1 207 ? -0.353 -11.869 34.036 1.00 19.66 229 TRP B CA 1
ATOM 3672 C C . TRP B 1 207 ? 0.574 -13.078 33.860 1.00 21.92 229 TRP B C 1
ATOM 3673 O O . TRP B 1 207 ? 1.371 -13.139 32.925 1.00 20.29 229 TRP B O 1
ATOM 3684 N N . SER B 1 208 ? 0.517 -14.012 34.820 1.00 17.76 230 SER B N 1
ATOM 3685 C CA . SER B 1 208 ? 1.221 -15.301 34.768 1.00 16.04 230 SER B CA 1
ATOM 3686 C C . SER B 1 208 ? 0.173 -16.360 34.403 1.00 16.56 230 SER B C 1
ATOM 3687 O O . SER B 1 208 ? -1.023 -16.126 34.580 1.00 14.89 230 SER B O 1
ATOM 3690 N N . ILE B 1 209 ? 0.611 -17.495 33.853 1.00 13.78 231 ILE B N 1
ATOM 3691 C CA . ILE B 1 209 ? -0.306 -18.539 33.392 1.00 12.04 231 ILE B CA 1
ATOM 3692 C C . ILE B 1 209 ? 0.296 -19.917 33.611 1.00 16.15 231 ILE B C 1
ATOM 3693 O O . ILE B 1 209 ? 1.502 -20.125 33.380 1.00 14.41 231 ILE B O 1
ATOM 3698 N N . ALA B 1 210 ? -0.555 -20.839 34.063 1.00 12.12 232 ALA B N 1
ATOM 3699 C CA . ALA B 1 210 ? -0.248 -22.255 34.195 1.00 10.49 232 ALA B CA 1
ATOM 3700 C C . ALA B 1 210 ? -1.334 -22.938 33.377 1.00 12.50 232 ALA B C 1
ATOM 3701 O O . ALA B 1 210 ? -2.513 -22.777 33.709 1.00 13.01 232 ALA B O 1
ATOM 3703 N N . ASP B 1 211 ? -0.983 -23.644 32.276 1.00 10.73 233 ASP B N 1
ATOM 3704 C CA . ASP B 1 211 ? -2.050 -24.219 31.454 1.00 9.38 233 ASP B CA 1
ATOM 3705 C C . ASP B 1 211 ? -1.728 -25.565 30.880 1.00 11.80 233 ASP B C 1
ATOM 3706 O O . ASP B 1 211 ? -0.600 -26.046 31.002 1.00 11.45 233 ASP B O 1
ATOM 3711 N N . ARG B 1 212 ? -2.741 -26.170 30.242 1.00 8.90 234 ARG B N 1
ATOM 3712 C CA . ARG B 1 212 ? -2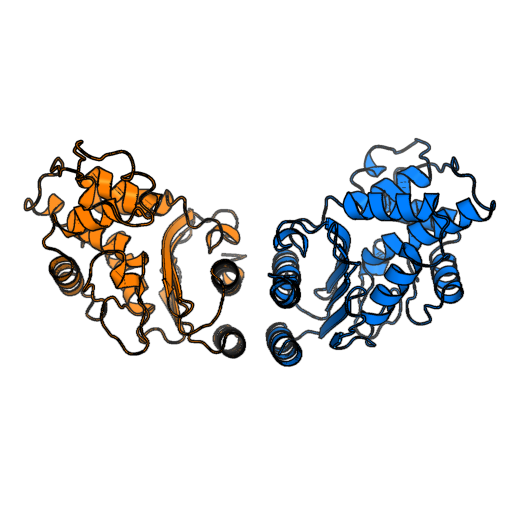.628 -27.464 29.583 1.00 7.35 234 ARG B CA 1
ATOM 3713 C C . ARG B 1 212 ? -3.721 -27.504 28.546 1.00 10.27 234 ARG B C 1
ATOM 3714 O O . ARG B 1 212 ? -4.895 -27.259 28.877 1.00 10.27 234 ARG B O 1
ATOM 3722 N N . SER B 1 213 ? -3.363 -27.851 27.304 1.00 8.46 235 SER B N 1
ATOM 3723 C CA . SER B 1 213 ? -4.355 -27.872 26.248 1.00 7.57 235 SER B CA 1
ATOM 3724 C C . SER B 1 213 ? -4.547 -29.281 25.703 1.00 10.27 235 SER B C 1
ATOM 3725 O O . SER B 1 213 ? -3.875 -30.219 26.145 1.00 10.75 235 SER B O 1
ATOM 3728 N N . GLY B 1 214 ? -5.464 -29.414 24.754 1.00 8.74 236 GLY B N 1
ATOM 3729 C CA . GLY B 1 214 ? -5.678 -30.674 24.065 1.00 9.49 236 GLY B CA 1
ATOM 3730 C C . GLY B 1 214 ? -6.358 -30.442 22.740 1.00 12.23 236 GLY B C 1
ATOM 3731 O O . GLY B 1 214 ? -6.981 -29.389 22.526 1.00 10.71 236 GLY B O 1
ATOM 3732 N N . ALA B 1 215 ? -6.237 -31.438 21.846 1.00 9.87 237 ALA B N 1
ATOM 3733 C CA . ALA B 1 215 ? -6.891 -31.448 20.537 1.00 10.62 237 ALA B CA 1
ATOM 3734 C C . ALA B 1 215 ? -7.453 -32.849 20.325 1.00 13.36 237 ALA B C 1
ATOM 3735 O O . ALA B 1 215 ? -6.916 -33.837 20.834 1.00 13.07 237 ALA B O 1
ATOM 3737 N N . GLY B 1 216 ? -8.590 -32.916 19.656 1.00 10.97 238 GLY B N 1
ATOM 3738 C CA . GLY B 1 216 ? -9.192 -34.222 19.409 1.00 10.88 238 GLY B CA 1
ATOM 3739 C C . GLY B 1 216 ? -9.894 -34.287 18.079 1.00 11.53 238 GLY B C 1
ATOM 3740 O O . GLY B 1 216 ? -10.073 -33.280 17.382 1.00 11.34 238 GLY B O 1
ATOM 3741 N N . ASN B 1 217 ? -10.348 -35.497 17.741 1.00 10.42 239 ASN B N 1
ATOM 3742 C CA . ASN B 1 217 ? -11.170 -35.714 16.555 1.00 10.82 239 ASN B CA 1
ATOM 3743 C C . ASN B 1 217 ? -12.537 -34.998 16.719 1.00 13.59 239 ASN B C 1
ATOM 3744 O O . ASN B 1 217 ? -12.808 -34.439 17.785 1.00 12.83 239 ASN B O 1
ATOM 3749 N N . TYR B 1 218 ? -13.377 -34.981 15.654 1.00 12.85 240 TYR B N 1
ATOM 3750 C CA . TYR B 1 218 ? -14.635 -34.235 15.653 1.00 12.45 240 TYR B CA 1
ATOM 3751 C C . TYR B 1 218 ? -14.393 -32.740 15.920 1.00 14.44 240 TYR B C 1
ATOM 3752 O O . TYR B 1 218 ? -15.207 -32.084 16.559 1.00 12.41 240 TYR B O 1
ATOM 3761 N N . GLY B 1 219 ? -13.264 -32.218 15.434 1.00 12.43 241 GLY B N 1
ATOM 3762 C CA . GLY B 1 219 ? -12.926 -30.801 15.526 1.00 11.78 241 GLY B CA 1
ATOM 3763 C C . GLY B 1 219 ? -12.923 -30.304 16.950 1.00 14.47 241 GLY B C 1
ATOM 3764 O O . GLY B 1 219 ? -13.525 -29.269 17.249 1.00 13.10 241 GLY B O 1
ATOM 3765 N N . SER B 1 220 ? -12.203 -31.037 17.819 1.00 9.91 242 SER B N 1
ATOM 3766 C CA . SER B 1 220 ? -12.157 -30.727 19.238 1.00 8.12 242 SER B CA 1
ATOM 3767 C C . SER B 1 220 ? -10.882 -30.012 19.649 1.00 10.48 242 SER B C 1
ATOM 3768 O O . SER B 1 220 ? -9.800 -30.285 19.117 1.00 11.15 242 SER B O 1
ATOM 3771 N N . ARG B 1 221 ? -11.000 -29.133 20.653 1.00 9.97 243 ARG B N 1
ATOM 3772 C CA . ARG B 1 221 ? -9.845 -28.395 21.169 1.00 9.60 243 ARG B CA 1
ATOM 3773 C C . ARG B 1 221 ? -10.225 -27.925 22.563 1.00 11.52 243 ARG B C 1
ATOM 3774 O O . ARG B 1 221 ? -11.394 -27.638 22.827 1.00 11.53 243 ARG B O 1
ATOM 3782 N N . GLY B 1 222 ? -9.266 -27.874 23.452 1.00 9.42 244 GLY B N 1
ATOM 3783 C CA . GLY B 1 222 ? -9.582 -27.417 24.804 1.00 8.59 244 GLY B CA 1
ATOM 3784 C C . GLY B 1 222 ? -8.394 -26.898 25.552 1.00 10.80 244 GLY B C 1
ATOM 3785 O O . GLY B 1 222 ? -7.251 -27.152 25.189 1.00 9.74 244 GLY B O 1
ATOM 3786 N N . ILE B 1 223 ? -8.679 -26.147 26.637 1.00 9.41 245 ILE B N 1
ATOM 3787 C CA . ILE B 1 223 ? -7.610 -25.650 27.493 1.00 9.57 245 ILE B CA 1
ATOM 3788 C C . ILE B 1 223 ? -8.141 -25.488 28.901 1.00 11.28 245 ILE B C 1
ATOM 3789 O O . ILE B 1 223 ? -9.300 -25.099 29.090 1.00 11.17 245 ILE B O 1
ATOM 3794 N N . SER B 1 224 ? -7.292 -25.820 29.875 1.00 8.63 246 SER B N 1
ATOM 3795 C CA . SER B 1 224 ? -7.542 -25.625 31.294 1.00 8.14 246 SER B CA 1
ATOM 3796 C C . SER B 1 224 ? -6.398 -24.749 31.780 1.00 10.89 246 SER B C 1
ATOM 3797 O O . SER B 1 224 ? -5.233 -25.076 31.510 1.00 10.88 246 SER B O 1
ATOM 3800 N N . ALA B 1 225 ? -6.715 -23.561 32.351 1.00 9.63 247 ALA B N 1
ATOM 3801 C CA . ALA B 1 225 ? -5.685 -22.622 32.753 1.00 10.78 247 ALA B CA 1
ATOM 3802 C C . ALA B 1 225 ? -5.952 -21.989 34.097 1.00 13.99 247 ALA B C 1
ATOM 3803 O O . ALA B 1 225 ? -7.105 -21.862 34.540 1.00 12.48 247 ALA B O 1
ATOM 3805 N N . MET B 1 226 ? -4.862 -21.558 34.727 1.00 10.13 248 MET B N 1
ATOM 3806 C CA . MET B 1 226 ? -4.909 -20.775 35.964 1.00 9.11 248 MET B CA 1
ATOM 3807 C C . MET B 1 226 ? -4.069 -19.553 35.664 1.00 12.72 248 MET B C 1
ATOM 3808 O O . MET B 1 226 ? -2.905 -19.690 35.280 1.00 12.42 248 MET B O 1
ATOM 3813 N N . ILE B 1 227 ? -4.671 -18.360 35.790 1.00 11.89 249 ILE B N 1
ATOM 3814 C CA . ILE B 1 227 ? -3.968 -17.101 35.545 1.00 11.14 249 ILE B CA 1
ATOM 3815 C C . ILE B 1 227 ? -3.972 -16.264 36.800 1.00 15.64 249 ILE B C 1
ATOM 3816 O O . ILE B 1 227 ? -4.935 -16.323 37.573 1.00 14.79 249 ILE B O 1
ATOM 3821 N N . TRP B 1 228 ? -2.926 -15.455 36.996 1.00 13.84 250 TRP B N 1
ATOM 3822 C CA . TRP B 1 228 ? -2.860 -14.595 38.196 1.00 15.17 250 TRP B CA 1
ATOM 3823 C C . TRP B 1 228 ? -1.864 -13.463 37.985 1.00 20.67 250 TRP B C 1
ATOM 3824 O O . TRP B 1 228 ? -1.140 -13.444 36.987 1.00 19.46 250 TRP B O 1
ATOM 3835 N N . LYS B 1 229 ? -1.815 -12.528 38.944 1.00 20.79 251 LYS B N 1
ATOM 3836 C CA . LYS B 1 229 ? -0.871 -11.411 38.950 1.00 21.96 251 LYS B CA 1
ATOM 3837 C C . LYS B 1 229 ? -0.313 -11.324 40.357 1.00 25.29 251 LYS B C 1
ATOM 3838 O O . LYS B 1 229 ? -0.890 -11.900 41.287 1.00 23.16 251 LYS B O 1
ATOM 3844 N N . ASP B 1 230 ? 0.735 -10.500 40.537 1.00 26.39 252 ASP B N 1
ATOM 3845 C CA . ASP B 1 230 ? 1.326 -10.256 41.857 1.00 26.92 252 ASP B CA 1
ATOM 3846 C C . ASP B 1 230 ? 0.238 -9.881 42.872 1.00 29.90 252 ASP B C 1
ATOM 3847 O O . ASP B 1 230 ? 0.228 -10.415 43.986 1.00 29.28 252 ASP B O 1
ATOM 3852 N N . ASN B 1 231 ? -0.701 -9.002 42.464 1.00 25.21 253 ASN B N 1
ATOM 3853 C CA . ASN B 1 231 ? -1.777 -8.553 43.339 1.00 24.71 253 ASN B CA 1
ATOM 3854 C C . ASN B 1 231 ? -3.171 -8.908 42.816 1.00 24.94 253 ASN B C 1
ATOM 3855 O O . ASN B 1 231 ? -4.110 -8.131 42.973 1.00 23.16 253 ASN B O 1
ATOM 3860 N N . TYR B 1 232 ? -3.318 -10.102 42.216 1.00 20.03 254 TYR B N 1
ATOM 3861 C CA . TYR B 1 232 ? -4.616 -10.555 41.746 1.00 18.99 254 TYR B CA 1
ATOM 3862 C C . TYR B 1 232 ? -4.674 -12.070 41.958 1.00 20.04 254 TYR B C 1
ATOM 3863 O O . TYR B 1 232 ? -3.873 -12.780 41.373 1.00 18.77 254 TYR B O 1
ATOM 3872 N N . LYS B 1 233 ? -5.615 -12.531 42.801 1.00 16.84 255 LYS B N 1
ATOM 3873 C CA . LYS B 1 233 ? -5.771 -13.946 43.150 1.00 15.41 255 LYS B CA 1
ATOM 3874 C C . LYS B 1 233 ? -6.117 -14.767 41.903 1.00 18.81 255 LYS B C 1
ATOM 3875 O O . LYS B 1 233 ? -6.648 -14.225 40.925 1.00 18.31 255 LYS B O 1
ATOM 3881 N N . PRO B 1 234 ? -5.781 -16.076 41.894 1.00 14.16 256 PRO B N 1
ATOM 3882 C CA . PRO B 1 234 ? -5.973 -16.857 40.661 1.00 13.04 256 PRO B CA 1
ATOM 3883 C C . PRO B 1 234 ? -7.385 -16.892 40.084 1.00 15.63 256 PRO B C 1
ATOM 3884 O O . PRO B 1 234 ? -8.385 -16.952 40.814 1.00 14.29 256 PRO B O 1
ATOM 3888 N N . VAL B 1 235 ? -7.431 -16.899 38.741 1.00 12.88 257 VAL B N 1
ATOM 3889 C CA . VAL B 1 235 ? -8.647 -17.053 37.953 1.00 11.99 257 VAL B CA 1
ATOM 3890 C C . VAL B 1 235 ? -8.488 -18.390 37.216 1.00 12.94 257 VAL B C 1
ATOM 3891 O O . VAL B 1 235 ? -7.467 -18.603 36.560 1.00 12.30 257 VAL B O 1
ATOM 3895 N N . TYR B 1 236 ? -9.454 -19.299 37.387 1.00 11.63 258 TYR B N 1
ATOM 3896 C CA . TYR B 1 236 ? -9.430 -20.630 36.768 1.00 10.44 258 TYR B CA 1
ATOM 3897 C C . TYR B 1 236 ? -10.347 -20.624 35.589 1.00 13.20 258 TYR B C 1
ATOM 3898 O O . TYR B 1 236 ? -11.479 -20.146 35.703 1.00 13.84 258 TYR B O 1
ATOM 3907 N N . ILE B 1 237 ? -9.845 -21.094 34.438 1.00 11.18 259 ILE B N 1
ATOM 3908 C CA . ILE B 1 237 ? -10.626 -21.046 33.203 1.00 9.94 259 ILE B CA 1
ATOM 3909 C C . ILE B 1 237 ? -10.601 -22.376 32.475 1.00 12.39 259 ILE B C 1
ATOM 3910 O O . ILE B 1 237 ? -9.552 -23.030 32.392 1.00 12.72 259 ILE B O 1
ATOM 3915 N N . SER B 1 238 ? -11.759 -22.768 31.936 1.00 10.88 260 SER B N 1
ATOM 3916 C CA . SER B 1 238 ? -11.887 -23.881 31.005 1.00 10.59 260 SER B CA 1
ATOM 3917 C C . SER B 1 238 ? -12.470 -23.353 29.717 1.00 12.89 260 SER B C 1
ATOM 3918 O O . SER B 1 238 ? -13.448 -22.615 29.770 1.00 12.10 260 SER B O 1
ATOM 3921 N N . ILE B 1 239 ? -11.935 -23.769 28.565 1.00 9.10 261 ILE B N 1
ATOM 3922 C CA . ILE B 1 239 ? -12.515 -23.477 27.265 1.00 9.35 261 ILE B CA 1
ATOM 3923 C C . ILE B 1 239 ? -12.429 -24.765 26.485 1.00 13.13 261 ILE B C 1
ATOM 3924 O O . ILE B 1 239 ? -11.318 -25.234 26.235 1.00 11.43 261 ILE B O 1
ATOM 3929 N N . TYR B 1 240 ? -13.582 -25.316 26.084 1.00 10.26 262 TYR B N 1
ATOM 3930 C CA . TYR B 1 240 ? -13.627 -26.548 25.282 1.00 8.97 262 TYR B CA 1
ATOM 3931 C C . TYR B 1 240 ? -14.526 -26.360 24.089 1.00 11.86 262 TYR B C 1
ATOM 3932 O O . TYR B 1 240 ? -15.548 -25.662 24.180 1.00 13.46 262 TYR B O 1
ATOM 3941 N N . VAL B 1 241 ? -14.124 -26.953 22.959 1.00 9.85 263 VAL B N 1
ATOM 3942 C CA A VAL B 1 241 ? -14.879 -26.929 21.704 0.50 10.26 263 VAL B CA 1
ATOM 3943 C CA B VAL B 1 241 ? -14.913 -26.940 21.733 0.50 9.90 263 VAL B CA 1
ATOM 3944 C C . VAL B 1 241 ? -14.925 -28.343 21.164 1.00 12.30 263 VAL B C 1
ATOM 3945 O O . VAL B 1 241 ? -13.900 -29.024 21.189 1.00 11.67 263 VAL B O 1
ATOM 3952 N N . THR B 1 242 ? -16.087 -28.781 20.679 1.00 9.94 264 THR B N 1
ATOM 3953 C CA . THR B 1 242 ? -16.188 -30.091 20.068 1.00 11.44 264 THR B CA 1
ATOM 3954 C C . THR B 1 242 ? -17.265 -30.089 18.991 1.00 16.37 264 THR B C 1
ATOM 3955 O O . THR B 1 242 ? -18.051 -29.138 18.903 1.00 15.57 264 THR B O 1
ATOM 3959 N N . ASP B 1 243 ? -17.327 -31.168 18.185 1.00 16.78 265 ASP B N 1
ATOM 3960 C CA . ASP B 1 243 ? -18.398 -31.312 17.176 1.00 17.92 265 ASP B CA 1
ATOM 3961 C C . ASP B 1 243 ? -18.301 -30.291 16.056 1.00 18.65 265 ASP B C 1
ATOM 3962 O O . ASP B 1 243 ? -19.324 -29.773 15.629 1.00 19.55 265 ASP B O 1
ATOM 3967 N N . THR B 1 244 ? -17.091 -29.942 15.637 1.00 13.76 266 THR B N 1
ATOM 3968 C CA . THR B 1 244 ? -16.920 -28.980 14.544 1.00 13.55 266 THR B CA 1
ATOM 3969 C C . THR B 1 244 ? -16.147 -29.638 13.404 1.00 14.44 266 THR B C 1
ATOM 3970 O O . THR B 1 244 ? -15.641 -30.772 13.554 1.00 13.53 266 THR B O 1
ATOM 3974 N N . ASP B 1 245 ? -16.042 -28.906 12.280 1.00 13.89 267 ASP B N 1
ATOM 3975 C CA . ASP B 1 245 ? -15.269 -29.360 11.129 1.00 13.13 267 ASP B CA 1
ATOM 3976 C C . ASP B 1 245 ? -14.021 -28.487 11.032 1.00 15.51 267 ASP B C 1
ATOM 3977 O O . ASP B 1 245 ? -13.396 -28.431 9.976 1.00 15.97 267 ASP B O 1
ATOM 3982 N N . LEU B 1 246 ? -13.665 -27.781 12.129 1.00 12.42 268 LEU B N 1
ATOM 3983 C CA . LEU B 1 246 ? -12.534 -26.872 12.058 1.00 12.04 268 LEU B CA 1
ATOM 3984 C C . LEU B 1 246 ? -11.175 -27.562 11.996 1.00 11.67 268 LEU B C 1
ATOM 3985 O O . LEU B 1 246 ? -10.929 -28.521 12.739 1.00 11.79 268 LEU B O 1
ATOM 3990 N N . SER B 1 247 ? -10.270 -27.000 11.203 1.00 10.62 269 SER B N 1
ATOM 3991 C CA . SER B 1 247 ? -8.877 -27.450 11.142 1.00 11.00 269 SER B CA 1
ATOM 3992 C C . SER B 1 247 ? -8.250 -27.151 12.500 1.00 13.51 269 SER B C 1
ATOM 3993 O O . SER B 1 247 ? -8.767 -26.328 13.278 1.00 12.33 269 SER B O 1
ATOM 3996 N N . LEU B 1 248 ? -7.084 -27.756 12.755 1.00 11.79 270 LEU B N 1
ATOM 3997 C CA . LEU B 1 248 ? -6.397 -27.500 14.007 1.00 11.87 270 LEU B CA 1
ATOM 3998 C C . LEU B 1 248 ? -6.050 -25.999 14.119 1.00 13.66 270 LEU B C 1
ATOM 3999 O O . LEU B 1 248 ? -6.238 -25.410 15.189 1.00 11.96 270 LEU B O 1
ATOM 4004 N N . GLN B 1 249 ? -5.576 -25.382 13.019 1.00 12.31 271 GLN B N 1
ATOM 4005 C CA . GLN B 1 249 ? -5.247 -23.965 13.039 1.00 11.91 271 GLN B CA 1
ATOM 4006 C C . GLN B 1 249 ? -6.497 -23.130 13.372 1.00 12.63 271 GLN B C 1
ATOM 4007 O O . GLN B 1 249 ? -6.420 -22.232 14.225 1.00 12.11 271 GLN B O 1
ATOM 4013 N N . ALA B 1 250 ? -7.652 -23.439 12.732 1.00 12.16 272 ALA B N 1
ATOM 4014 C CA . ALA B 1 250 ? -8.889 -22.677 13.034 1.00 12.46 272 ALA B CA 1
ATOM 4015 C C . ALA B 1 250 ? -9.333 -22.908 14.493 1.00 12.71 272 ALA B C 1
ATOM 4016 O O . ALA B 1 250 ? -9.912 -22.010 15.125 1.00 12.02 272 ALA B O 1
ATOM 4018 N N . ARG B 1 251 ? -9.109 -24.115 15.010 1.00 9.99 273 ARG B N 1
ATOM 4019 C CA . ARG B 1 251 ? -9.396 -24.409 16.425 1.00 9.70 273 ARG B CA 1
ATOM 4020 C C . ARG B 1 251 ? -8.519 -23.573 17.360 1.00 12.52 273 ARG B C 1
ATOM 4021 O O . ARG B 1 251 ? -9.006 -23.062 18.370 1.00 11.92 273 ARG B O 1
ATOM 4029 N N . ASP B 1 252 ? -7.215 -23.445 17.030 1.00 11.91 274 ASP B N 1
ATOM 4030 C CA . ASP B 1 252 ? -6.318 -22.632 17.832 1.00 11.79 274 ASP B CA 1
ATOM 4031 C C . ASP B 1 252 ? -6.832 -21.195 17.864 1.00 12.89 274 ASP B C 1
ATOM 4032 O O . ASP B 1 252 ? -6.883 -20.567 18.914 1.00 11.99 274 ASP B O 1
ATOM 4037 N N . GLN B 1 253 ? -7.206 -20.673 16.694 1.00 11.70 275 GLN B N 1
ATOM 4038 C CA . GLN B 1 253 ? -7.716 -19.314 16.577 1.00 12.44 275 GLN B CA 1
ATOM 4039 C C . GLN B 1 253 ? -8.988 -19.139 17.387 1.00 14.39 275 GLN B C 1
ATOM 4040 O O . GLN B 1 253 ? -9.155 -18.099 18.032 1.00 12.92 275 GLN B O 1
ATOM 4046 N N . LEU B 1 254 ? -9.865 -20.160 17.388 1.00 11.27 276 LEU B N 1
ATOM 4047 C CA . LEU B 1 254 ? -11.103 -20.087 18.156 1.00 11.07 276 LEU B CA 1
ATOM 4048 C C . LEU B 1 254 ? -10.818 -20.038 19.668 1.00 13.72 276 LEU B C 1
ATOM 4049 O O . LEU B 1 254 ? -11.460 -19.255 20.372 1.00 15.00 276 LEU B O 1
ATOM 4054 N N . ILE B 1 255 ? -9.882 -20.866 20.166 1.00 10.33 277 ILE B N 1
ATOM 4055 C CA . ILE B 1 255 ? -9.546 -20.803 21.607 1.00 10.27 277 ILE B CA 1
ATOM 4056 C C . ILE B 1 255 ? -8.994 -19.417 21.947 1.00 13.44 277 ILE B C 1
ATOM 4057 O O . ILE B 1 255 ? -9.357 -18.840 22.990 1.00 13.26 277 ILE B O 1
ATOM 4062 N N . ALA B 1 256 ? -8.127 -18.862 21.066 1.00 10.78 278 ALA B N 1
ATOM 4063 C CA . ALA B 1 256 ? -7.580 -17.518 21.320 1.00 12.46 278 ALA B CA 1
ATOM 4064 C C . ALA B 1 256 ? -8.683 -16.462 21.277 1.00 14.32 278 ALA B C 1
ATOM 4065 O O . ALA B 1 256 ? -8.655 -15.496 22.056 1.00 14.82 278 ALA B O 1
ATOM 4067 N N . GLN B 1 257 ? -9.675 -16.651 20.392 1.00 12.59 279 GLN B N 1
ATOM 4068 C CA . GLN B 1 257 ? -10.790 -15.719 20.253 1.00 12.70 279 GLN B CA 1
ATOM 4069 C C . GLN B 1 257 ? -11.637 -15.687 21.533 1.00 14.83 279 GLN B C 1
ATOM 4070 O O . GLN B 1 257 ? -11.970 -14.606 22.040 1.00 14.03 279 GLN B O 1
ATOM 4076 N N . ILE B 1 258 ? -11.985 -16.877 22.055 1.00 12.28 280 ILE B N 1
ATOM 4077 C CA . ILE B 1 258 ? -12.745 -16.973 23.302 1.00 12.40 280 ILE B CA 1
ATOM 4078 C C . ILE B 1 258 ? -11.912 -16.433 24.459 1.00 15.11 280 ILE B C 1
ATOM 4079 O O . ILE B 1 258 ? -12.452 -15.718 25.314 1.00 16.86 280 ILE B O 1
ATOM 4084 N N . SER B 1 259 ? -10.600 -16.709 24.465 1.00 12.21 281 SER B N 1
ATOM 4085 C CA . SER B 1 259 ? -9.706 -16.213 25.521 1.00 12.59 281 SER B CA 1
ATOM 4086 C C . SER B 1 259 ? -9.720 -14.687 25.528 1.00 16.68 281 SER B C 1
ATOM 4087 O O . SER B 1 259 ? -9.805 -14.072 26.582 1.00 15.40 281 SER B O 1
ATOM 4090 N N . GLN B 1 260 ? -9.663 -14.075 24.328 1.00 12.53 282 GLN B N 1
ATOM 4091 C CA . GLN B 1 260 ? -9.712 -12.614 24.203 1.00 12.74 282 GLN B CA 1
ATOM 4092 C C . GLN B 1 260 ? -10.996 -12.048 24.806 1.00 16.96 282 GLN B C 1
ATOM 4093 O O . GLN B 1 260 ? -10.939 -11.012 25.467 1.00 19.45 282 GLN B O 1
ATOM 4099 N N . LEU B 1 261 ? -12.145 -12.685 24.545 1.00 14.80 283 LEU B N 1
ATOM 4100 C CA . LEU B 1 261 ? -13.429 -12.205 25.071 1.00 16.48 283 LEU B CA 1
ATOM 4101 C C . LEU B 1 261 ? -13.441 -12.241 26.592 1.00 20.02 283 LEU B C 1
ATOM 4102 O O . LEU B 1 261 ? -13.916 -11.291 27.229 1.00 21.66 283 LEU B O 1
ATOM 4107 N N . ILE B 1 262 ? -12.874 -13.311 27.187 1.00 17.04 284 ILE B N 1
ATOM 4108 C CA . ILE B 1 262 ? -12.817 -13.388 28.647 1.00 17.48 284 ILE B CA 1
ATOM 4109 C C . ILE B 1 262 ? -11.810 -12.381 29.198 1.00 22.33 284 ILE B C 1
ATOM 4110 O O . ILE B 1 262 ? -12.098 -11.702 30.182 1.00 24.09 284 ILE B O 1
ATOM 4115 N N . LEU B 1 263 ? -10.620 -12.320 28.610 1.00 19.22 285 LEU B N 1
ATOM 4116 C CA . LEU B 1 263 ? -9.533 -11.503 29.130 1.00 20.12 285 LEU B CA 1
ATOM 4117 C C . LEU B 1 263 ? -9.726 -9.999 28.962 1.00 22.78 285 LEU B C 1
ATOM 4118 O O . LEU B 1 263 ? -9.143 -9.230 29.745 1.00 22.10 285 LEU B O 1
ATOM 4123 N N . GLU B 1 264 ? -10.574 -9.569 27.994 1.00 20.21 286 GLU B N 1
ATOM 4124 C CA . GLU B 1 264 ? -10.848 -8.136 27.815 1.00 20.69 286 GLU B CA 1
ATOM 4125 C C . GLU B 1 264 ? -11.495 -7.551 29.094 1.00 25.57 286 GLU B C 1
ATOM 4126 O O . GLU B 1 264 ? -11.234 -6.395 29.407 1.00 26.59 286 GLU B O 1
ATOM 4132 N N . HIS B 1 265 ? -12.244 -8.365 29.873 1.00 22.65 287 HIS B N 1
ATOM 4133 C CA . HIS B 1 265 ? -12.846 -7.982 31.173 1.00 25.15 287 HIS B CA 1
ATOM 4134 C C . HIS B 1 265 ? -11.765 -7.598 32.193 1.00 28.86 287 HIS B C 1
ATOM 4135 O O . HIS B 1 265 ? -12.034 -6.831 33.116 1.00 28.24 287 HIS B O 1
ATOM 4142 N N . TYR B 1 266 ? -10.569 -8.181 32.049 1.00 23.94 288 TYR B N 1
ATOM 4143 C CA . TYR B 1 266 ? -9.429 -8.024 32.946 1.00 24.05 288 TYR B CA 1
ATOM 4144 C C . TYR B 1 266 ? -8.423 -6.962 32.520 1.00 29.25 288 TYR B C 1
ATOM 4145 O O . TYR B 1 266 ? -7.378 -6.839 33.160 1.00 27.35 288 TYR B O 1
ATOM 4154 N N . LYS B 1 267 ? -8.731 -6.156 31.473 1.00 29.18 289 LYS B N 1
ATOM 4155 C CA . LYS B 1 267 ? -7.786 -5.146 31.003 1.00 29.92 289 LYS B CA 1
ATOM 4156 C C . LYS B 1 267 ? -7.380 -4.133 32.101 1.00 32.71 289 LYS B C 1
ATOM 4157 O O . LYS B 1 267 ? -6.234 -3.711 32.130 1.00 34.44 289 LYS B O 1
ATOM 4163 N N . GLU B 1 268 ? -8.287 -3.809 33.044 1.00 30.03 290 GLU B N 1
ATOM 4164 C CA . GLU B 1 268 ? -8.009 -2.889 34.147 1.00 30.02 290 GLU B CA 1
ATOM 4165 C C . GLU B 1 268 ? -7.781 -3.592 35.495 1.00 34.89 290 GLU B C 1
ATOM 4166 O O . GLU B 1 268 ? -7.485 -2.927 36.493 1.00 37.49 290 GLU B O 1
ATOM 4172 N N . SER B 1 269 ? -7.927 -4.914 35.531 1.00 28.39 291 SER B N 1
ATOM 4173 C CA . SER B 1 269 ? -7.784 -5.696 36.752 1.00 30.47 291 SER B CA 1
ATOM 4174 C C . SER B 1 269 ? -6.322 -5.793 37.219 1.00 35.37 291 SER B C 1
ATOM 4175 O O . SER B 1 269 ? -5.396 -5.678 36.388 1.00 36.10 291 SER B O 1
#

Radius of gyration: 27.38 Å; Cα contacts (8 Å, |Δi|>4): 1114; chains: 2; bounding box: 41×73×68 Å

CATH classification: 3.40.710.10

Foldseek 3Di:
DLQVVVVVVCVVQVWDKKKWKQFPQVRDIDIDQQVPKFACFLVCLLLLLLLLQLCCVVVNAPQQDKDAQACVQQDPQAVPSNVGHPHIDGLLVLSLCCLARVGQSSSVVSQVVNVHQVSSQVLLVVLPQPQAGADDGPPVSQAGPPPDSHRIHGFNSLLVVLCCLQPNVSHDPVSNVSSQVSQQNHNPLCLALVVQADPQKGKRKIKRHHPLGKIKMWMWMAGPPGHIMTMIMIIGNGPDDPNVSSVVRNVSSNVVCVVVNPD/DLQVVVVVVCVVQVWDKKKWKQFPQVRDIDIDQQPPKFACFLVCLLLLLLLLQLCCVVVNDPQQAKDAQAQVQQDPQAVPSNPRHPHMDGLNVLSLCCLARVGQSSSVVSQVRQPHQVSSQVLLVVLPQPQAGADDGPPVSQAGPPPDSHNIHGFNSLLVVLCCLQPNVSHDPVSSVSSQVSQQNHHPLCLALVVQADPQKGKRKIKRHHPLGKIKMWMWMAGPPGHIMTMIMIIGNGPDDVNVSSVVRNVSSNVVCVVVPPD

Sequence (526 aa):
KLNEDISLIEKQTSGRIGVSVWDTQTDERRWDYRGDERFPLMSTFKTLACATMLSDMDSGKLNKNATARIIDERNIVVWSPVMDKLAGQSTRIEHACEAAMLMSDNTAANLVLNEIGGPKAVTLFLRSIGDKATRLDRLEPRLNEAKPGDKRDTTTPNAMVNTLHTLMEDNALSYESRTQLKIWMQDNKVSDSSLMRSVLPKGWSIADRSGAGNYGSRGISAMIWKDNYKPVYISIYVTDTDLSLQARDQLIAQISQLILEHYKESKLNEDISSLIEKQTSGRIGVSVWDTQTDERWDYRGDERFPLMSTFKTLACATMLSSDMDSGKLNKNATARIDERNIVVWSPVMMDKLAGQSSTRIEHACEAAMLMSDNTAANLVLNEEIGGPKAVTLFLRSIGDKATRLDRLEPRLNEAKPGDKRDTTTPNAMVNTLHTLMEDNALSYESRTQLKIWMQDNKVSDSLMRSVLPKGWSIADRSGAGNYGSRGISAMIWKDNYKPVYISIYVVTDTDLSLQARDQLIAQISQLILEHYKES

B-factor: mean 18.94, std 10.59, range [6.36, 93.6]